Protein 6G9S (pdb70)

Radius of gyration: 29.11 Å; Cα contacts (8 Å, |Δi|>4): 1201; chains: 1; bounding box: 78×85×45 Å

InterPro domains:
  IPR001460 Penicillin-binding protein, transpeptidase [PF00905] (272-608)
  IPR005311 Penicillin-binding protein, dimerisation domain [PF03717] (64-239)
  IPR012338 Beta-lactamase/transpeptidase-like [G3DSA:3.40.710.10] (248-620)
  IPR012338 Beta-lactamase/transpeptidase-like [SSF56601] (254-611)
  IPR017790 Penicillin-binding protein 2 [MF_02081] (6-613)
  IPR017790 Penicillin-binding protein 2 [TIGR03423] (19-612)
  IPR036138 Penicillin-binding protein, dimerisation domain superfamily [SSF56519] (56-253)
  IPR050515 Class D beta-lactamase/transpeptidase [PTHR30627] (16-619)

CATH classification: 3.40.710.10

Organism: Escherichia coli (strain K12) (NCBI:txid83333)

Sequence (538 aa):
NRIKLVPIAPSRGIIYDRNGIPLALNRTIYQIEMMPEKVDNVQQTLDALRSVVDLTDDDIAAFRKERARSHRFTSIPVKTNLTEVQVARFAVNQYRFPGVEVKGYKRRYYPYGSALTHVIGYVSKINDKDVERLNNDGKLANYAATHDIGKLGIERYYEDVLHGQTGYEEVEVNNRGRVIRQLKEVPPQAGHDIYLTLDLKLQQYIETLLAGSRAAVVVTDPRTGGVLALVSTPSYDPNLFVDGISSKDYSALLNDPNTPLVNRATQGVYPPASTVKPYVAVSALSAGVITRNTTLFDPGWWQLPGSEKRYRDWKKWGHGRLNVTRSLEESADTFFYQVAYDMGIDRLSEWMGKFGYGHYTGIDLAEERSGNMPTREWKQKRFKKPWYQGDTIPVGIGQGYWTATPIQMSKALMILINDGIVKVPHLLMSTAEDGKQVPWVQPHEPPVGDIHSGYWELAKDGMYGVANRPNGTAHKYFASAPYKIAAKSGTAQRDHKLMTAFAPYNNPQVAVAMILENGGAGPAVGTLMRQILDHIML

Nearest PDB structures (foldseek):
  6g9s-assembly1_A  TM=1.002E+00  e=0.000E+00  Escherichia coli K-12
  6tii-assembly2_BBB  TM=9.794E-01  e=9.060E-97  Yersinia pestis
  6xv5-assembly2_AAA  TM=9.796E-01  e=4.421E-96  Yersinia pestis
  8zpc-assembly1_A  TM=8.419E-01  e=3.784E-61  Acinetobacter baumannii
  7kis-assembly1_A  TM=9.436E-01  e=7.668E-52  Pseudomonas aeruginosa

Structure (mmCIF, N/CA/C/O backbone):
data_6G9S
#
_entry.id   6G9S
#
_cell.length_a   126.303
_cell.length_b   182.806
_cell.length_c   75.561
_cell.angle_alpha   90.00
_cell.angle_beta   90.00
_cell.angle_gamma   90.00
#
_symmetry.space_group_name_H-M   'C 2 2 21'
#
loop_
_entity.id
_entity.type
_entity.pdbx_description
1 polymer 'Peptidoglycan D,D-transpeptidase MrdA'
2 non-polymer '(3~{R},6~{S})-6-(aminomethyl)-4-(1,3-oxazol-5-yl)-3-(sulfooxyamino)-3,6-dihydro-2~{H}-pyridine-1-carboxylic acid'
3 water water
#
loop_
_atom_site.group_PDB
_atom_site.id
_atom_site.type_symbol
_atom_site.label_atom_id
_atom_site.label_alt_id
_atom_site.label_comp_id
_atom_site.label_asym_id
_atom_site.label_entity_id
_atom_site.label_seq_id
_atom_site.pdbx_PDB_ins_code
_atom_site.Cartn_x
_atom_site.Cartn_y
_atom_site.Cartn_z
_atom_site.occupancy
_atom_site.B_iso_or_equiv
_atom_site.auth_seq_id
_atom_site.auth_comp_id
_atom_site.auth_asym_id
_atom_site.auth_atom_id
_atom_site.pdbx_PDB_model_num
ATOM 1 N N . ASN A 1 6 ? 74.684 83.101 36.438 1.00 78.29 57 ASN A N 1
ATOM 2 C CA . ASN A 1 6 ? 73.228 83.088 36.555 1.00 72.29 57 ASN A CA 1
ATOM 3 C C . ASN A 1 6 ? 72.663 81.769 35.998 1.00 65.87 57 ASN A C 1
ATOM 4 O O . ASN A 1 6 ? 72.676 81.524 34.788 1.00 64.86 57 ASN A O 1
ATOM 9 N N . ARG A 1 7 ? 72.147 80.931 36.896 1.00 60.80 58 ARG A N 1
ATOM 10 C CA . ARG A 1 7 ? 71.691 79.598 36.523 1.00 57.09 58 ARG A CA 1
ATOM 11 C C . ARG A 1 7 ? 70.464 79.667 35.616 1.00 49.64 58 ARG A C 1
ATOM 12 O O . ARG A 1 7 ? 69.525 80.427 35.871 1.00 42.37 58 ARG A O 1
ATOM 20 N N . ILE A 1 8 ? 70.474 78.863 34.556 1.00 42.58 59 ILE A N 1
ATOM 21 C CA . ILE A 1 8 ? 69.269 78.583 33.789 1.00 40.12 59 ILE A CA 1
ATOM 22 C C . ILE A 1 8 ? 68.644 77.292 34.311 1.00 39.17 59 ILE A C 1
ATOM 23 O O . ILE A 1 8 ? 69.332 76.286 34.546 1.00 46.74 59 ILE A O 1
ATOM 28 N N . LYS A 1 9 ? 67.331 77.317 34.471 1.00 32.41 60 LYS A N 1
ATOM 29 C CA . LYS A 1 9 ? 66.587 76.315 35.214 1.00 36.90 60 LYS A CA 1
ATOM 30 C C . LYS A 1 9 ? 65.413 75.851 34.368 1.00 39.91 60 LYS A C 1
ATOM 31 O O . LYS A 1 9 ? 64.757 76.678 33.727 1.00 38.59 60 LYS A O 1
ATOM 37 N N . LEU A 1 10 ? 65.135 74.543 34.364 1.00 36.09 61 LEU A N 1
ATOM 38 C CA . LEU A 1 10 ? 63.930 74.022 33.721 1.00 33.99 61 LEU A CA 1
ATOM 39 C C . LEU A 1 10 ? 62.833 73.846 34.758 1.00 29.65 61 LEU A C 1
ATOM 40 O O . LEU A 1 10 ? 63.098 73.446 35.894 1.00 28.54 61 LEU A O 1
ATOM 45 N N . VAL A 1 11 ? 61.610 74.193 34.371 1.00 28.03 62 VAL A N 1
ATOM 46 C CA . VAL A 1 11 ? 60.463 74.252 35.282 1.00 25.18 62 VAL A CA 1
ATOM 47 C C . VAL A 1 11 ? 59.273 73.640 34.556 1.00 25.67 62 VAL A C 1
ATOM 48 O O . VAL A 1 11 ? 58.974 74.051 33.421 1.00 29.70 62 VAL A O 1
ATOM 52 N N . PRO A 1 12 ? 58.567 72.682 35.162 1.00 22.55 63 PRO A N 1
ATOM 53 C CA . PRO A 1 12 ? 57.422 72.061 34.481 1.00 16.63 63 PRO A CA 1
ATOM 54 C C . PRO A 1 12 ? 56.199 72.970 34.462 1.00 32.11 63 PRO A C 1
ATOM 55 O O . PRO A 1 12 ? 56.024 73.836 35.324 1.00 28.45 63 PRO A O 1
ATOM 59 N N . ILE A 1 13 ? 55.357 72.777 33.447 1.00 28.11 64 ILE A N 1
ATOM 60 C CA . ILE A 1 13 ? 54.117 73.536 33.286 1.00 29.34 64 ILE A CA 1
ATOM 61 C C . ILE A 1 13 ? 52.955 72.540 33.275 1.00 33.75 64 ILE A C 1
ATOM 62 O O . ILE A 1 13 ? 52.876 71.673 32.391 1.00 31.15 64 ILE A O 1
ATOM 67 N N . ALA A 1 14 ? 52.069 72.660 34.262 1.00 29.84 65 ALA A N 1
ATOM 68 C CA . ALA A 1 14 ? 50.939 71.745 34.400 1.00 25.95 65 ALA A CA 1
ATOM 69 C C . ALA A 1 14 ? 49.975 71.908 33.236 1.00 27.68 65 ALA A C 1
ATOM 70 O O . ALA A 1 14 ? 49.616 73.043 32.895 1.00 30.27 65 ALA A O 1
ATOM 72 N N . PRO A 1 15 ? 49.527 70.816 32.612 1.00 27.48 66 PRO A N 1
ATOM 73 C CA . PRO A 1 15 ? 48.538 70.929 31.530 1.00 30.93 66 PRO A CA 1
ATOM 74 C C . PRO A 1 15 ? 47.141 71.216 32.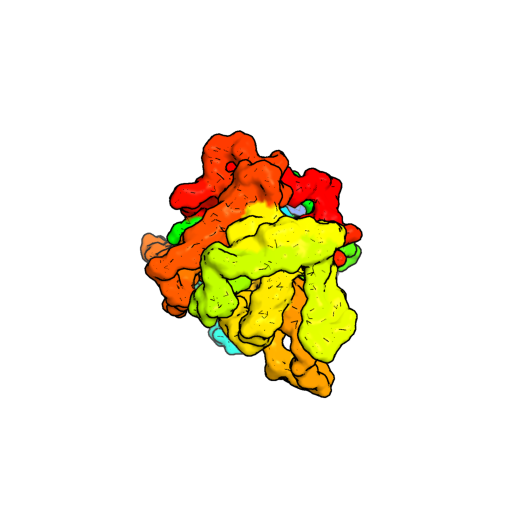067 1.00 30.81 66 PRO A C 1
ATOM 75 O O . PRO A 1 15 ? 46.821 70.968 33.231 1.00 21.39 66 PRO A O 1
ATOM 79 N N . SER A 1 16 ? 46.305 71.745 31.179 1.00 29.01 67 SER A N 1
ATOM 80 C CA . SER A 1 16 ? 44.910 72.017 31.485 1.00 33.96 67 SER A CA 1
ATOM 81 C C . SER A 1 16 ? 44.096 70.721 31.442 1.00 33.38 67 SER A C 1
ATOM 82 O O . SER A 1 16 ? 44.152 69.984 30.452 1.00 26.35 67 SER A O 1
ATOM 85 N N . ARG A 1 17 ? 43.322 70.456 32.497 1.00 27.86 68 ARG A N 1
ATOM 86 C CA . ARG A 1 17 ? 42.529 69.228 32.548 1.00 29.63 68 ARG A CA 1
ATOM 87 C C . ARG A 1 17 ? 41.398 69.248 31.522 1.00 31.92 68 ARG A C 1
ATOM 88 O O . ARG A 1 17 ? 40.690 70.250 31.373 1.00 33.79 68 ARG A O 1
ATOM 96 N N . GLY A 1 18 ? 41.220 68.124 30.822 1.00 32.22 69 GLY A N 1
ATOM 97 C CA . GLY A 1 18 ? 40.183 68.041 29.805 1.00 30.12 69 GLY A CA 1
ATOM 98 C C . GLY A 1 18 ? 38.787 68.225 30.375 1.00 26.68 69 GLY A C 1
ATOM 99 O O . GLY A 1 18 ? 38.539 68.041 31.568 1.00 32.61 69 GLY A O 1
ATOM 100 N N . ILE A 1 19 ? 37.851 68.604 29.488 1.00 26.25 70 ILE A N 1
ATOM 101 C CA . ILE A 1 19 ? 36.466 68.903 29.856 1.00 28.78 70 ILE A CA 1
ATOM 102 C C . ILE A 1 19 ? 35.583 67.678 29.629 1.00 29.13 70 ILE A C 1
ATOM 103 O O . ILE A 1 19 ? 35.704 66.994 28.601 1.00 35.40 70 ILE A O 1
ATOM 108 N N . ILE A 1 20 ? 34.657 67.433 30.559 1.00 21.00 71 ILE A N 1
ATOM 109 C CA . ILE A 1 20 ? 33.658 66.354 30.452 1.00 27.21 71 ILE A CA 1
ATOM 110 C C . ILE A 1 20 ? 32.316 66.963 30.049 1.00 31.02 71 ILE A C 1
ATOM 111 O O . ILE A 1 20 ? 31.800 67.863 30.733 1.00 36.84 71 ILE A O 1
ATOM 116 N N . TYR A 1 21 ? 31.751 66.478 28.938 1.00 34.61 72 TYR A N 1
ATOM 117 C CA . TYR A 1 21 ? 30.465 66.943 28.419 1.00 30.67 72 TYR A CA 1
ATOM 118 C C . TYR A 1 21 ? 29.432 65.816 28.455 1.00 36.87 72 TYR A C 1
ATOM 119 O O . TYR A 1 21 ? 29.781 64.640 28.337 1.00 30.55 72 TYR A O 1
ATOM 128 N N . ASP A 1 22 ? 28.145 66.173 28.566 1.00 32.82 73 ASP A N 1
ATOM 129 C CA . ASP A 1 22 ? 27.097 65.163 28.427 1.00 33.67 73 ASP A CA 1
ATOM 130 C C . ASP A 1 22 ? 26.804 64.969 26.942 1.00 32.45 73 ASP A C 1
ATOM 131 O O . ASP A 1 22 ? 27.472 65.542 26.076 1.00 27.25 73 ASP A O 1
ATOM 136 N N . ARG A 1 23 ? 25.796 64.147 26.634 1.00 31.87 74 ARG A N 1
ATOM 137 C CA . ARG A 1 23 ? 25.491 63.795 25.257 1.00 32.01 74 ARG A CA 1
ATOM 138 C C . ARG A 1 23 ? 24.975 64.969 24.433 1.00 35.54 74 ARG A C 1
ATOM 139 O O . ARG A 1 23 ? 24.918 64.855 23.206 1.00 39.50 74 ARG A O 1
ATOM 147 N N . ASN A 1 24 ? 24.584 66.081 25.055 1.00 35.68 75 ASN A N 1
ATOM 148 C CA . ASN A 1 24 ? 24.146 67.260 24.314 1.00 40.95 75 ASN A CA 1
ATOM 149 C C . ASN A 1 24 ? 25.162 68.402 24.404 1.00 44.65 75 ASN A C 1
ATOM 150 O O . ASN A 1 24 ? 24.803 69.580 24.297 1.00 46.69 75 ASN A O 1
ATOM 155 N N . GLY A 1 25 ? 26.439 68.060 24.581 1.00 41.59 76 GLY A N 1
ATOM 156 C CA . GLY A 1 25 ? 27.499 69.047 24.621 1.00 38.10 76 GLY A CA 1
ATOM 157 C C . GLY A 1 25 ? 27.543 69.906 25.865 1.00 39.67 76 GLY A C 1
ATOM 158 O O . GLY A 1 25 ? 28.318 70.865 25.906 1.00 50.34 76 GLY A O 1
ATOM 159 N N . ILE A 1 26 ? 26.759 69.593 26.885 1.00 31.12 77 ILE A N 1
ATOM 160 C CA . ILE A 1 26 ? 26.740 70.416 28.094 1.00 27.73 77 ILE A CA 1
ATOM 161 C C . ILE A 1 26 ? 27.969 70.091 28.939 1.00 33.27 77 ILE A C 1
ATOM 162 O O . ILE A 1 26 ? 28.189 68.921 29.259 1.00 31.88 77 ILE A O 1
ATOM 167 N N . PRO A 1 27 ? 28.776 71.087 29.329 1.00 36.64 78 PRO A N 1
ATOM 168 C CA . PRO A 1 27 ? 29.929 70.803 30.192 1.00 30.76 78 PRO A CA 1
ATOM 169 C C . PRO A 1 27 ? 29.470 70.413 31.589 1.00 35.05 78 PRO A C 1
ATOM 170 O O . PRO A 1 27 ? 28.677 71.123 32.214 1.00 28.85 78 PRO A O 1
ATOM 174 N N . LEU A 1 28 ? 29.993 69.286 32.089 1.00 32.76 79 LEU A N 1
ATOM 175 C CA . LEU A 1 28 ? 29.668 68.825 33.432 1.00 27.14 79 LEU A CA 1
ATOM 176 C C . LEU A 1 28 ? 30.810 69.008 34.419 1.00 28.88 79 LEU A C 1
ATOM 177 O O . LEU A 1 28 ? 30.566 69.027 35.633 1.00 23.00 79 LEU A O 1
ATOM 182 N N . ALA A 1 29 ? 32.037 69.120 33.936 1.00 20.58 80 ALA A N 1
ATOM 183 C CA . ALA A 1 29 ? 33.173 69.382 34.803 1.00 32.01 80 ALA A CA 1
ATOM 184 C C . ALA A 1 29 ? 34.050 70.422 34.116 1.00 34.04 80 ALA A C 1
ATOM 185 O O . ALA A 1 29 ? 34.391 70.273 32.940 1.00 36.91 80 ALA A O 1
ATOM 187 N N . LEU A 1 30 ? 34.372 71.491 34.833 1.00 30.36 81 LEU A N 1
ATOM 188 C CA . LEU A 1 30 ? 34.994 72.678 34.251 1.00 37.86 81 LEU A CA 1
ATOM 189 C C . LEU A 1 30 ? 36.199 73.087 35.084 1.00 37.88 81 LEU A C 1
ATOM 190 O O . LEU A 1 30 ? 36.384 72.636 36.221 1.00 31.26 81 LEU A O 1
ATOM 195 N N . ASN A 1 31 ? 37.016 73.969 34.520 1.00 29.43 82 ASN A N 1
ATOM 196 C CA . ASN A 1 31 ? 38.147 74.506 35.258 1.00 35.21 82 ASN A CA 1
ATOM 197 C C . ASN A 1 31 ? 37.948 75.996 35.492 1.00 37.20 82 ASN A C 1
ATOM 198 O O . ASN A 1 31 ? 37.412 76.707 34.636 1.00 35.97 82 ASN A O 1
ATOM 203 N N . ARG A 1 32 ? 38.369 76.446 36.669 1.00 37.74 83 ARG A N 1
ATOM 204 C CA . ARG A 1 32 ? 38.393 77.845 37.068 1.00 28.81 83 ARG A CA 1
ATOM 205 C C . ARG A 1 32 ? 39.804 78.183 37.495 1.00 35.98 83 ARG A C 1
ATOM 206 O O . ARG A 1 32 ? 40.470 77.376 38.152 1.00 41.17 83 ARG A O 1
ATOM 214 N N . THR A 1 33 ? 40.269 79.366 37.139 1.00 32.07 84 THR A N 1
ATOM 215 C CA . THR A 1 33 ? 41.553 79.812 37.650 1.00 26.48 84 THR A CA 1
ATOM 216 C C . THR A 1 33 ? 41.344 80.492 38.988 1.00 30.25 84 THR A C 1
ATOM 217 O O . THR A 1 33 ? 40.434 81.316 39.138 1.00 39.41 84 THR A O 1
ATOM 221 N N . ILE A 1 34 ? 42.164 80.118 39.961 1.00 20.76 85 ILE A N 1
ATOM 222 C CA . ILE A 1 34 ? 42.174 80.727 41.281 1.00 23.40 85 ILE A CA 1
ATOM 223 C C . ILE A 1 34 ? 43.568 81.298 41.509 1.00 34.76 85 ILE A C 1
ATOM 224 O O . ILE A 1 34 ? 44.569 80.593 41.324 1.00 32.50 85 ILE A O 1
ATOM 229 N N . TYR A 1 35 ? 43.633 82.569 41.917 1.00 32.57 86 TYR A N 1
ATOM 230 C CA . TYR A 1 35 ? 44.899 83.272 42.075 1.00 25.51 86 TYR A CA 1
ATOM 231 C C . TYR A 1 35 ? 45.267 83.396 43.549 1.00 19.92 86 TYR A C 1
ATOM 232 O O . TYR A 1 35 ? 44.410 83.555 44.423 1.00 32.29 86 TYR A O 1
ATOM 241 N N . GLN A 1 36 ? 46.562 83.364 43.809 1.00 24.84 87 GLN A N 1
ATOM 242 C CA . GLN A 1 36 ? 47.078 83.605 45.142 1.00 33.80 87 GLN A CA 1
ATOM 243 C C . GLN A 1 36 ? 48.469 84.196 45.007 1.00 31.09 87 GLN A C 1
ATOM 244 O O . GLN A 1 36 ? 49.135 84.031 43.979 1.00 33.38 87 GLN A O 1
ATOM 250 N N . ILE A 1 37 ? 48.906 84.883 46.050 1.00 21.66 88 ILE A N 1
ATOM 251 C CA . ILE A 1 37 ? 50.305 85.265 46.142 1.00 29.55 88 ILE A CA 1
ATOM 252 C C . ILE A 1 37 ? 50.980 84.321 47.126 1.00 29.72 88 ILE A C 1
ATOM 253 O O . ILE A 1 37 ? 50.378 83.836 48.100 1.00 26.82 88 ILE A O 1
ATOM 258 N N . GLU A 1 38 ? 52.250 84.051 46.862 1.00 22.34 89 GLU A N 1
ATOM 259 C CA . GLU A 1 38 ? 53.005 83.120 47.685 1.00 26.72 89 GLU A CA 1
ATOM 260 C C . GLU A 1 38 ? 54.459 83.554 47.682 1.00 30.56 89 GLU A C 1
ATOM 261 O O . GLU A 1 38 ? 54.891 84.334 46.831 1.00 34.53 89 GLU A O 1
ATOM 267 N N . MET A 1 39 ? 55.216 83.054 48.652 1.00 27.22 90 MET A N 1
ATOM 268 C CA . MET A 1 39 ? 56.625 83.401 48.703 1.00 35.15 90 MET A CA 1
ATOM 269 C C . MET A 1 39 ? 57.402 82.253 49.322 1.00 38.36 90 MET A C 1
ATOM 270 O O . MET A 1 39 ? 56.870 81.474 50.123 1.00 31.90 90 MET A O 1
ATOM 275 N N . MET A 1 40 ? 58.671 82.162 48.949 1.00 38.68 91 MET A N 1
ATOM 276 C CA . MET A 1 40 ? 59.620 81.376 49.714 1.00 36.87 91 MET A CA 1
ATOM 277 C C . MET A 1 40 ? 60.293 82.339 50.670 1.00 33.12 91 MET A C 1
ATOM 278 O O . MET A 1 40 ? 61.043 83.215 50.214 1.00 36.17 91 MET A O 1
ATOM 283 N N . PRO A 1 41 ? 60.051 82.244 51.975 1.00 35.71 92 PRO A N 1
ATOM 284 C CA . PRO A 1 41 ? 60.554 83.288 52.881 1.00 36.83 92 PRO A CA 1
ATOM 285 C C . PRO A 1 41 ? 62.045 83.508 52.751 1.00 39.95 92 PRO A C 1
ATOM 286 O O . PRO A 1 41 ? 62.501 84.657 52.775 1.00 30.89 92 PRO A O 1
ATOM 290 N N . GLU A 1 42 ? 62.799 82.426 52.544 1.00 44.82 93 GLU A N 1
ATOM 291 C CA . GLU A 1 42 ? 64.245 82.509 52.362 1.00 46.82 93 GLU A CA 1
ATOM 292 C C . GLU A 1 42 ? 64.623 83.489 51.258 1.00 51.63 93 GLU A C 1
ATOM 293 O O . GLU A 1 42 ? 65.585 84.255 51.401 1.00 60.81 93 GLU A O 1
ATOM 299 N N . LYS A 1 43 ? 63.873 83.485 50.153 1.00 46.40 94 LYS A N 1
ATOM 300 C CA . LYS A 1 43 ? 64.137 84.352 49.010 1.00 47.72 94 LYS A CA 1
ATOM 301 C C . LYS A 1 43 ? 63.646 85.779 49.206 1.00 45.21 94 LYS A C 1
ATOM 302 O O . LYS A 1 43 ? 63.857 86.604 48.315 1.00 51.94 94 LYS A O 1
ATOM 308 N N . VAL A 1 44 ? 62.984 86.088 50.317 1.00 35.37 95 VAL A N 1
ATOM 309 C CA . VAL A 1 44 ? 62.471 87.430 50.577 1.00 31.60 95 VAL A CA 1
ATOM 310 C C . VAL A 1 44 ? 63.419 88.119 51.544 1.00 40.69 95 VAL A C 1
ATOM 311 O O . VAL A 1 44 ? 63.723 87.577 52.615 1.00 47.85 95 VAL A O 1
ATOM 315 N N . ASP A 1 45 ? 63.894 89.310 51.159 1.00 46.49 96 ASP A N 1
ATOM 316 C CA . ASP A 1 45 ? 64.887 90.022 51.958 1.00 43.57 96 ASP A CA 1
ATOM 317 C C . ASP A 1 45 ? 64.357 90.317 53.355 1.00 35.44 96 ASP A C 1
ATOM 318 O O . ASP A 1 45 ? 64.958 89.923 54.359 1.00 35.18 96 ASP A O 1
ATOM 323 N N . ASN A 1 46 ? 63.217 91.002 53.440 1.00 33.55 97 ASN A N 1
ATOM 324 C CA . ASN A 1 46 ? 62.631 91.383 54.724 1.00 40.04 97 ASN A CA 1
ATOM 325 C C . ASN A 1 46 ? 61.176 90.913 54.759 1.00 44.35 97 ASN A C 1
ATOM 326 O O . ASN A 1 46 ? 60.281 91.585 54.236 1.00 39.56 97 ASN A O 1
ATOM 331 N N . VAL A 1 47 ? 60.948 89.743 55.369 1.00 43.79 98 VAL A N 1
ATOM 332 C CA . VAL A 1 47 ? 59.615 89.143 55.369 1.00 37.18 98 VAL A CA 1
ATOM 333 C C . VAL A 1 47 ? 58.594 90.089 55.999 1.00 37.56 98 VAL A C 1
ATOM 334 O O . VAL A 1 47 ? 57.515 90.326 55.440 1.00 36.77 98 VAL A O 1
ATOM 338 N N . GLN A 1 48 ? 58.921 90.638 57.174 1.00 30.43 99 GLN A N 1
ATOM 339 C CA . GLN A 1 48 ? 57.953 91.437 57.926 1.00 36.82 99 GLN A CA 1
ATOM 340 C C . GLN A 1 48 ? 57.611 92.730 57.193 1.00 40.13 99 GLN A C 1
ATOM 341 O O . GLN A 1 48 ? 56.435 93.091 57.073 1.00 44.59 99 GLN A O 1
ATOM 347 N N . GLN A 1 49 ? 58.631 93.448 56.710 1.00 43.73 100 GLN A N 1
ATOM 348 C CA . GLN A 1 49 ? 58.398 94.594 55.833 1.00 45.89 100 GLN A CA 1
ATOM 349 C C . GLN A 1 49 ? 57.434 94.234 54.707 1.00 50.01 100 GLN A C 1
ATOM 350 O O . GLN A 1 49 ? 56.472 94.961 54.433 1.00 47.51 100 GLN A O 1
ATOM 356 N N . THR A 1 50 ? 57.681 93.097 54.048 1.00 48.60 101 THR A N 1
ATOM 357 C CA . THR A 1 50 ? 56.856 92.681 52.918 1.00 36.60 101 THR A CA 1
ATOM 358 C C . THR A 1 50 ? 55.421 92.406 53.354 1.00 37.59 101 THR A C 1
ATOM 359 O O . THR A 1 50 ? 54.468 92.891 52.736 1.00 41.80 101 THR A O 1
ATOM 363 N N . LEU A 1 51 ? 55.250 91.632 54.426 1.00 37.49 102 LEU A N 1
ATOM 364 C CA . LEU A 1 51 ? 53.906 91.280 54.872 1.00 40.17 102 LEU A CA 1
ATOM 365 C C . LEU A 1 51 ? 53.074 92.519 55.155 1.00 44.51 102 LEU A C 1
ATOM 366 O O . LEU A 1 51 ? 51.881 92.566 54.820 1.00 40.31 102 LEU A O 1
ATOM 371 N N . ASP A 1 52 ? 53.695 93.544 55.753 1.00 43.28 103 ASP A N 1
ATOM 372 C CA . ASP A 1 52 ? 52.947 94.725 56.159 1.00 39.57 103 ASP A CA 1
ATOM 373 C C . ASP A 1 52 ? 52.630 95.609 54.968 1.00 43.28 103 ASP A C 1
ATOM 374 O O . ASP A 1 52 ? 51.502 96.096 54.841 1.00 41.93 103 ASP A O 1
ATOM 379 N N . ALA A 1 53 ? 53.606 95.813 54.079 1.00 46.62 104 ALA A N 1
ATOM 380 C CA . ALA A 1 53 ? 53.330 96.554 52.854 1.00 47.32 104 ALA A CA 1
ATOM 381 C C . ALA A 1 53 ? 52.210 95.904 52.051 1.00 49.65 104 ALA A C 1
ATOM 382 O O . ALA A 1 53 ? 51.495 96.592 51.312 1.00 55.87 104 ALA A O 1
ATOM 384 N N . LEU A 1 54 ? 52.017 94.591 52.209 1.00 44.10 105 LEU A N 1
ATOM 385 C CA . LEU A 1 54 ? 50.991 93.881 51.457 1.00 37.16 105 LEU A CA 1
ATOM 386 C C . LEU A 1 54 ? 49.589 94.081 52.023 1.00 36.28 105 LEU A C 1
ATOM 387 O O . LEU A 1 54 ? 48.612 93.788 51.324 1.00 38.76 105 LEU A O 1
ATOM 392 N N . ARG A 1 55 ? 49.451 94.545 53.267 1.00 41.51 106 ARG A N 1
ATOM 393 C CA . ARG A 1 55 ? 48.108 94.819 53.781 1.00 48.22 106 ARG A CA 1
ATOM 394 C C . ARG A 1 55 ? 47.397 95.855 52.913 1.00 43.18 106 ARG A C 1
ATOM 395 O O . ARG A 1 55 ? 46.207 95.720 52.608 1.00 43.84 106 ARG A O 1
ATOM 403 N N . SER A 1 56 ? 48.130 96.877 52.477 1.00 44.14 107 SER A N 1
ATOM 404 C CA . SER A 1 56 ? 47.570 97.915 51.621 1.00 46.98 107 SER A CA 1
ATOM 405 C C . SER A 1 56 ? 47.262 97.405 50.210 1.00 48.01 107 SER A C 1
ATOM 406 O O . SER A 1 56 ? 46.258 97.810 49.612 1.00 48.93 107 SER A O 1
ATOM 409 N N . VAL A 1 57 ? 48.083 96.498 49.679 1.00 42.70 108 VAL A N 1
ATOM 410 C CA . VAL A 1 57 ? 48.041 96.138 48.256 1.00 35.45 108 VAL A CA 1
ATOM 411 C C . VAL A 1 57 ? 47.040 95.016 47.962 1.00 38.48 108 VAL A C 1
ATOM 412 O O . VAL A 1 57 ? 46.313 95.076 46.968 1.00 41.45 108 VAL A O 1
ATOM 416 N N . VAL A 1 58 ? 46.980 93.963 48.780 1.00 39.56 109 VAL A N 1
ATOM 417 C CA . VAL A 1 58 ? 46.069 92.846 48.535 1.00 36.33 109 VAL A CA 1
ATOM 418 C C . VAL A 1 58 ? 45.070 92.672 49.666 1.00 39.19 109 VAL A C 1
ATOM 419 O O . VAL A 1 58 ? 44.384 91.652 49.730 1.00 38.57 109 VAL A O 1
ATOM 423 N N . ASP A 1 59 ? 44.967 93.651 50.560 1.00 44.80 110 ASP A N 1
ATOM 424 C CA . ASP A 1 59 ? 44.111 93.531 51.739 1.00 50.29 110 ASP A CA 1
ATOM 425 C C . ASP A 1 59 ? 44.529 92.334 52.582 1.00 53.21 110 ASP A C 1
ATOM 426 O O . ASP A 1 59 ? 43.698 91.551 53.039 1.00 54.26 110 ASP A O 1
ATOM 431 N N . LEU A 1 60 ? 45.837 92.187 52.772 1.00 54.52 111 LEU A N 1
ATOM 432 C CA . LEU A 1 60 ? 46.349 91.159 53.659 1.00 51.16 111 LEU A CA 1
ATOM 433 C C . LEU A 1 60 ? 45.980 91.499 55.097 1.00 55.69 111 LEU A C 1
ATOM 434 O O . LEU A 1 60 ? 46.162 92.637 55.550 1.00 50.63 111 LEU A O 1
ATOM 439 N N . THR A 1 61 ? 45.471 90.502 55.812 1.00 58.47 112 THR A N 1
ATOM 440 C CA . THR A 1 61 ? 44.928 90.675 57.149 1.00 65.65 112 THR A CA 1
ATOM 441 C C . THR A 1 61 ? 45.802 89.976 58.184 1.00 71.18 112 THR A C 1
ATOM 442 O O . THR A 1 61 ? 46.637 89.128 57.856 1.00 72.91 112 THR A O 1
ATOM 446 N N . ASP A 1 62 ? 45.599 90.354 59.452 1.00 70.85 113 ASP A N 1
ATOM 447 C CA . ASP A 1 62 ? 46.261 89.664 60.555 1.00 68.11 113 ASP A CA 1
ATOM 448 C C . ASP A 1 62 ? 46.012 88.165 60.489 1.00 63.64 113 ASP A C 1
ATOM 449 O O . ASP A 1 62 ? 46.932 87.369 60.703 1.00 65.68 113 ASP A O 1
ATOM 454 N N . ASP A 1 63 ? 44.771 87.765 60.175 1.00 61.80 114 ASP A N 1
ATOM 455 C CA . ASP A 1 63 ? 44.447 86.347 60.034 1.00 64.10 114 ASP A CA 1
ATOM 456 C C . ASP A 1 63 ? 45.272 85.702 58.931 1.00 63.42 114 ASP A C 1
ATOM 457 O O . ASP A 1 63 ? 45.747 84.570 59.079 1.00 65.85 114 ASP A O 1
ATOM 462 N N . ASP A 1 64 ? 45.426 86.399 57.804 1.00 57.99 115 ASP A N 1
ATOM 463 C CA . ASP A 1 64 ? 46.242 85.877 56.716 1.00 53.20 115 ASP A CA 1
ATOM 464 C C . ASP A 1 64 ? 47.673 85.616 57.177 1.00 49.97 115 ASP A C 1
ATOM 465 O O . ASP A 1 64 ? 48.259 84.578 56.846 1.00 45.89 115 ASP A O 1
ATOM 470 N N . ILE A 1 65 ? 48.251 86.552 57.939 1.00 47.47 116 ILE A N 1
ATOM 471 C CA . ILE A 1 65 ? 49.622 86.389 58.414 1.00 50.69 116 ILE A CA 1
ATOM 472 C C . ILE A 1 65 ? 49.708 85.229 59.393 1.00 56.42 116 ILE A C 1
ATOM 473 O O . ILE A 1 65 ? 50.641 84.418 59.336 1.00 57.92 116 ILE A O 1
ATOM 478 N N . ALA A 1 66 ? 48.734 85.129 60.300 1.00 63.99 117 ALA A N 1
ATOM 479 C CA . ALA A 1 66 ? 48.638 83.969 61.179 1.00 60.89 117 ALA A CA 1
ATOM 480 C C . ALA A 1 66 ? 48.688 82.673 60.379 1.00 57.72 117 ALA A C 1
ATOM 481 O O . ALA A 1 66 ? 49.540 81.811 60.620 1.00 63.15 117 ALA A O 1
ATOM 483 N N . ALA A 1 67 ? 47.785 82.528 59.405 1.00 54.28 118 ALA A N 1
ATOM 484 C CA . ALA A 1 67 ? 47.762 81.310 58.602 1.00 53.61 118 ALA A CA 1
ATOM 485 C C . ALA A 1 67 ? 49.061 81.117 57.831 1.00 54.81 118 ALA A C 1
ATOM 486 O O . ALA A 1 67 ? 49.497 79.982 57.625 1.00 57.10 118 ALA A O 1
ATOM 488 N N . PHE A 1 68 ? 49.701 82.208 57.410 1.00 60.21 119 PHE A N 1
ATOM 489 C CA . PHE A 1 68 ? 50.983 82.092 56.726 1.00 52.01 119 PHE A CA 1
ATOM 490 C C . PHE A 1 68 ? 52.065 81.590 57.668 1.00 51.77 119 PHE A C 1
ATOM 491 O O . PHE A 1 68 ? 52.929 80.809 57.262 1.00 52.61 119 PHE A O 1
ATOM 499 N N . ARG A 1 69 ? 52.054 82.053 58.920 1.00 51.50 120 ARG A N 1
ATOM 500 C CA . ARG A 1 69 ? 53.046 81.591 59.885 1.00 54.01 120 ARG A CA 1
ATOM 501 C C . ARG A 1 69 ? 52.787 80.139 60.287 1.00 62.17 120 ARG A C 1
ATOM 502 O O . ARG A 1 69 ? 53.717 79.322 60.322 1.00 63.07 120 ARG A O 1
ATOM 510 N N . LYS A 1 70 ? 51.525 79.800 60.588 1.00 64.86 121 LYS A N 1
ATOM 511 C CA . LYS A 1 70 ? 51.159 78.403 60.817 1.00 68.73 121 LYS A CA 1
ATOM 512 C C . LYS A 1 70 ? 51.673 77.535 59.685 1.00 68.49 121 LYS A C 1
ATOM 513 O O . LYS A 1 70 ? 52.343 76.523 59.911 1.00 76.42 121 LYS A O 1
ATOM 519 N N . GLU A 1 71 ? 51.384 77.937 58.450 1.00 61.05 122 GLU A N 1
ATOM 520 C CA . GLU A 1 71 ? 51.804 77.152 57.301 1.00 60.09 122 GLU A CA 1
ATOM 521 C C . GLU A 1 71 ? 53.316 77.194 57.118 1.00 63.21 122 GLU A C 1
ATOM 522 O O . GLU A 1 71 ? 53.902 76.227 56.617 1.00 64.08 122 GLU A O 1
ATOM 528 N N . ARG A 1 72 ? 53.951 78.268 57.516 1.00 57.48 123 ARG A N 1
ATOM 529 C CA . ARG A 1 72 ? 55.412 78.366 57.336 1.00 60.37 123 ARG A CA 1
ATOM 530 C C . ARG A 1 72 ? 56.087 77.251 58.132 1.00 70.35 123 ARG A C 1
ATOM 531 O O . ARG A 1 72 ? 56.880 76.533 57.517 1.00 71.21 123 ARG A O 1
ATOM 539 N N . ALA A 1 73 ? 55.761 77.101 59.416 1.00 74.12 124 ALA A N 1
ATOM 540 C CA . ALA A 1 73 ? 56.390 76.058 60.223 1.00 70.39 124 ALA A CA 1
ATOM 541 C C . ALA A 1 73 ? 56.105 74.666 59.664 1.00 69.88 124 ALA A C 1
ATOM 542 O O . ALA A 1 73 ? 57.026 73.893 59.393 1.00 72.40 124 ALA A O 1
ATOM 544 N N . ARG A 1 74 ? 54.838 74.337 59.458 1.00 70.17 125 ARG A N 1
ATOM 545 C CA . ARG A 1 74 ? 54.422 73.003 59.042 1.00 72.58 125 ARG A CA 1
ATOM 546 C C . ARG A 1 74 ? 54.886 72.668 57.633 1.00 72.38 125 ARG A C 1
ATOM 547 O O . ARG A 1 74 ? 54.297 71.803 56.975 1.00 72.46 125 ARG A O 1
ATOM 555 N N . SER A 1 75 ? 55.925 73.351 57.154 1.00 69.03 126 SER A N 1
ATOM 556 C CA . SER A 1 75 ? 56.412 73.200 55.790 1.00 63.98 126 SER A CA 1
ATOM 557 C C . SER A 1 75 ? 57.924 73.029 55.799 1.00 57.41 126 SER A C 1
ATOM 558 O O . SER A 1 75 ? 58.613 73.423 56.745 1.00 51.96 126 SER A O 1
ATOM 561 N N . HIS A 1 76 ? 58.441 72.445 54.723 1.00 60.09 127 HIS A N 1
ATOM 562 C CA . HIS A 1 76 ? 59.864 72.157 54.653 1.00 69.25 127 HIS A CA 1
ATOM 563 C C . HIS A 1 76 ? 60.647 73.375 54.171 1.00 61.43 127 HIS A C 1
ATOM 564 O O . HIS A 1 76 ? 60.093 74.316 53.594 1.00 56.26 127 HIS A O 1
ATOM 571 N N . ARG A 1 77 ? 61.952 73.356 54.447 1.00 54.60 128 ARG A N 1
ATOM 572 C CA . ARG A 1 77 ? 62.828 74.419 53.978 1.00 55.95 128 ARG A CA 1
ATOM 573 C C . ARG A 1 77 ? 62.710 74.541 52.466 1.00 54.05 128 ARG A C 1
ATOM 574 O O . ARG A 1 77 ? 62.545 73.543 51.757 1.00 50.70 128 ARG A O 1
ATOM 582 N N . PHE A 1 78 ? 62.737 75.784 51.987 1.00 57.70 129 PHE A N 1
ATOM 583 C CA . PHE A 1 78 ? 62.638 76.107 50.563 1.00 60.69 129 PHE A CA 1
ATOM 584 C C . PHE A 1 78 ? 61.282 75.707 49.969 1.00 58.71 129 PHE A C 1
ATOM 585 O O . PHE A 1 78 ? 61.200 75.243 48.833 1.00 63.76 129 PHE A O 1
ATOM 593 N N . THR A 1 79 ? 60.211 75.902 50.733 1.00 53.23 130 THR A N 1
ATOM 594 C CA . THR A 1 79 ? 58.854 75.736 50.231 1.00 50.77 130 THR A CA 1
ATOM 595 C C . THR A 1 79 ? 58.234 77.101 49.954 1.00 51.63 130 THR A C 1
ATOM 596 O O . THR A 1 79 ? 58.344 78.015 50.774 1.00 50.95 130 THR A O 1
ATOM 600 N N . SER A 1 80 ? 57.562 77.225 48.811 1.00 43.42 131 SER A N 1
ATOM 601 C CA . SER A 1 80 ? 56.772 78.413 48.519 1.00 41.46 131 SER A CA 1
ATOM 602 C C . SER A 1 80 ? 55.491 78.355 49.344 1.00 45.06 131 SER A C 1
ATOM 603 O O . SER A 1 80 ? 54.617 77.521 49.094 1.00 54.60 131 SER A O 1
ATOM 606 N N . ILE A 1 81 ? 55.383 79.233 50.335 1.00 38.97 132 ILE A N 1
ATOM 607 C CA . ILE A 1 81 ? 54.227 79.308 51.224 1.00 38.62 132 ILE A CA 1
ATOM 608 C C . ILE A 1 81 ? 53.210 80.276 50.635 1.00 42.01 132 ILE A C 1
ATOM 609 O O . ILE A 1 81 ? 53.562 81.415 50.299 1.00 44.72 132 ILE A O 1
ATOM 614 N N . PRO A 1 82 ? 51.947 79.886 50.509 1.00 41.43 133 PRO A N 1
ATOM 615 C CA . PRO A 1 82 ? 50.925 80.865 50.125 1.00 34.04 133 PRO A CA 1
ATOM 616 C C . PRO A 1 82 ? 50.818 81.961 51.179 1.00 33.15 133 PRO A C 1
ATOM 617 O O . PRO A 1 82 ? 50.942 81.712 52.380 1.00 32.80 133 PRO A O 1
ATOM 621 N N . VAL A 1 83 ? 50.607 83.189 50.719 1.00 26.77 134 VAL A N 1
ATOM 622 C CA . VAL A 1 83 ? 50.502 84.349 51.591 1.00 27.13 134 VAL A CA 1
ATOM 623 C C . VAL A 1 83 ? 49.059 84.826 51.690 1.00 33.78 134 VAL A C 1
ATOM 624 O O . VAL A 1 83 ? 48.562 85.110 52.780 1.00 39.17 134 VAL A O 1
ATOM 628 N N . LYS A 1 84 ? 48.365 84.895 50.556 1.00 32.08 135 LYS A N 1
ATOM 629 C CA . LYS A 1 84 ? 46.932 85.134 50.520 1.00 34.54 135 LYS A CA 1
ATOM 630 C C . LYS A 1 84 ? 46.359 84.345 49.351 1.00 39.60 135 LYS A C 1
ATOM 631 O O . LYS A 1 84 ? 46.939 84.336 48.261 1.00 34.44 135 LYS A O 1
ATOM 637 N N . THR A 1 85 ? 45.235 83.672 49.593 1.00 39.68 136 THR A N 1
ATOM 638 C CA . THR A 1 85 ? 44.606 82.786 48.627 1.00 36.81 136 THR A CA 1
ATOM 639 C C . THR A 1 85 ? 43.290 83.374 48.141 1.00 33.51 136 THR A C 1
ATOM 640 O O . THR A 1 85 ? 42.746 84.316 48.727 1.00 40.18 136 THR A O 1
ATOM 644 N N . ASN A 1 86 ? 42.781 82.779 47.062 1.00 33.91 137 ASN A N 1
ATOM 645 C CA . ASN A 1 86 ? 41.530 83.199 46.429 1.00 43.77 137 ASN A CA 1
ATOM 646 C C . ASN A 1 86 ? 41.478 84.716 46.279 1.00 40.14 137 ASN A C 1
ATOM 647 O O . ASN A 1 86 ? 40.538 85.383 46.718 1.00 35.78 137 ASN A O 1
ATOM 652 N N . LEU A 1 87 ? 42.528 85.264 45.676 1.00 37.10 138 LEU A N 1
ATOM 653 C CA . LEU A 1 87 ? 42.544 86.686 45.366 1.00 37.13 138 LEU A CA 1
ATOM 654 C C . LEU A 1 87 ? 41.399 87.051 44.432 1.00 33.21 138 LEU A C 1
ATOM 655 O O . LEU A 1 87 ? 41.076 86.306 43.500 1.00 37.55 138 LEU A O 1
ATOM 660 N N . THR A 1 88 ? 40.779 88.204 44.689 1.00 32.61 139 THR A N 1
ATOM 661 C CA . THR A 1 88 ? 39.824 88.754 43.737 1.00 38.84 139 THR A CA 1
ATOM 662 C C . THR A 1 88 ? 40.542 89.373 42.541 1.00 44.45 139 THR A C 1
ATOM 663 O O . THR A 1 88 ? 41.744 89.662 42.578 1.00 39.55 139 THR A O 1
ATOM 667 N N . GLU A 1 89 ? 39.770 89.584 41.472 1.00 48.21 140 GLU A N 1
ATOM 668 C CA . GLU A 1 89 ? 40.290 90.235 40.273 1.00 55.88 140 GLU A CA 1
ATOM 669 C C . GLU A 1 89 ? 40.998 91.546 40.621 1.00 47.29 140 GLU A C 1
ATOM 670 O O . GLU A 1 89 ? 42.142 91.776 40.211 1.00 37.08 140 GLU A O 1
ATOM 676 N N . VAL A 1 90 ? 40.321 92.403 41.395 1.00 41.72 141 VAL A N 1
ATOM 677 C CA . VAL A 1 90 ? 40.889 93.675 41.837 1.00 44.10 141 VAL A CA 1
ATOM 678 C C . VAL A 1 90 ? 42.233 93.456 42.523 1.00 42.48 141 VAL A C 1
ATOM 679 O O . VAL A 1 90 ? 43.234 94.112 42.205 1.00 33.27 141 VAL A O 1
ATOM 683 N N . GLN A 1 91 ? 42.274 92.514 43.469 1.00 39.76 142 GLN A N 1
ATOM 684 C CA . GLN A 1 91 ? 43.474 92.330 44.277 1.00 35.02 142 GLN A CA 1
ATOM 685 C C . GLN A 1 91 ? 44.658 91.890 43.424 1.00 29.17 142 GLN A C 1
ATOM 686 O O . GLN A 1 91 ? 45.795 92.323 43.648 1.00 25.89 142 GLN A O 1
ATOM 692 N N . VAL A 1 92 ? 44.418 91.014 42.452 1.00 32.01 143 VAL A N 1
ATOM 693 C CA . VAL A 1 92 ? 45.513 90.598 41.586 1.00 23.60 143 VAL A CA 1
ATOM 694 C C . VAL A 1 92 ? 46.045 91.802 40.826 1.00 26.25 143 VAL A C 1
ATOM 695 O O . VAL A 1 92 ? 47.261 92.023 40.756 1.00 23.77 143 VAL A O 1
ATOM 699 N N . ALA A 1 93 ? 45.135 92.632 40.306 1.00 26.15 144 ALA A N 1
ATOM 700 C CA . ALA A 1 93 ? 45.527 93.818 39.548 1.00 24.30 144 ALA A CA 1
ATOM 701 C C . ALA A 1 93 ? 46.352 94.776 40.397 1.00 20.19 144 ALA A C 1
ATOM 702 O O . ALA A 1 93 ? 47.392 95.275 39.957 1.00 20.56 144 ALA A O 1
ATOM 704 N N . ARG A 1 94 ? 45.901 95.051 41.622 1.00 22.50 145 ARG A N 1
ATOM 705 C CA . ARG A 1 94 ? 46.687 95.900 42.502 1.00 28.66 145 ARG A CA 1
ATOM 706 C C . ARG A 1 94 ? 48.059 95.300 42.780 1.00 30.09 145 ARG A C 1
ATOM 707 O O . ARG A 1 94 ? 49.065 96.031 42.808 1.00 28.34 145 ARG A O 1
ATOM 715 N N . PHE A 1 95 ? 48.130 93.974 43.006 1.00 23.42 146 PHE A N 1
ATOM 716 C CA . PHE A 1 95 ? 49.446 93.368 43.209 1.00 25.97 146 PHE A CA 1
ATOM 717 C C . PHE A 1 95 ? 50.287 93.487 41.950 1.00 22.29 146 PHE A C 1
ATOM 718 O O . PHE A 1 95 ? 51.490 93.757 42.025 1.00 24.11 146 PHE A O 1
ATOM 726 N N . ALA A 1 96 ? 49.670 93.275 40.787 1.00 25.07 147 ALA A N 1
ATOM 727 C CA . ALA A 1 96 ? 50.416 93.310 39.537 1.00 24.42 147 ALA A CA 1
ATOM 728 C C . ALA A 1 96 ? 51.132 94.644 39.358 1.00 25.40 147 ALA A C 1
ATOM 729 O O . ALA A 1 96 ? 52.336 94.679 39.095 1.00 29.31 147 ALA A O 1
ATOM 731 N N . VAL A 1 97 ? 50.407 95.761 39.494 1.00 30.25 148 VAL A N 1
ATOM 732 C CA . VAL A 1 97 ? 51.050 97.058 39.310 1.00 35.13 148 VAL A CA 1
ATOM 733 C C . VAL A 1 97 ? 52.017 97.381 40.433 1.00 37.64 148 VAL A C 1
ATOM 734 O O . VAL A 1 97 ? 52.832 98.304 40.291 1.00 38.39 148 VAL A O 1
ATOM 738 N N . ASN A 1 98 ? 51.993 96.622 41.525 1.00 26.60 149 ASN A N 1
ATOM 739 C CA . ASN A 1 98 ? 52.961 96.815 42.594 1.00 28.11 149 ASN A CA 1
ATOM 740 C C . ASN A 1 98 ? 54.060 95.766 42.614 1.00 29.57 149 ASN A C 1
ATOM 741 O O . ASN A 1 98 ? 54.915 95.789 43.514 1.00 27.04 149 ASN A O 1
ATOM 746 N N . GLN A 1 99 ? 54.070 94.869 41.627 1.00 30.71 150 GLN A N 1
ATOM 747 C CA . GLN A 1 99 ? 54.908 93.680 41.708 1.00 35.96 150 GLN A CA 1
ATOM 748 C C . GLN A 1 99 ? 56.376 94.045 41.871 1.00 31.85 150 GLN A C 1
ATOM 749 O O . GLN A 1 99 ? 57.104 93.405 42.644 1.00 24.26 150 GLN A O 1
ATOM 755 N N . TYR A 1 100 ? 56.828 95.094 41.178 1.00 29.87 151 TYR A N 1
ATOM 756 C CA . TYR A 1 100 ? 58.239 95.467 41.261 1.00 30.99 151 TYR A CA 1
ATOM 757 C C . TYR A 1 100 ? 58.680 95.782 42.685 1.00 30.86 151 TYR A C 1
ATOM 758 O O . TYR A 1 100 ? 59.885 95.815 42.956 1.00 40.91 151 TYR A O 1
ATOM 767 N N . ARG A 1 101 ? 57.752 96.026 43.598 1.00 29.67 152 ARG A N 1
ATOM 768 C CA . ARG A 1 101 ? 58.136 96.363 44.961 1.00 33.01 152 ARG A CA 1
ATOM 769 C C . ARG A 1 101 ? 58.376 95.148 45.835 1.00 35.13 152 ARG A C 1
ATOM 770 O O . ARG A 1 101 ? 58.953 95.288 46.923 1.00 32.78 152 ARG A O 1
ATOM 778 N N . PHE A 1 102 ? 57.940 93.967 45.397 1.00 31.58 153 PHE A N 1
ATOM 779 C CA . PHE A 1 102 ? 57.949 92.767 46.223 1.00 34.96 153 PHE A CA 1
ATOM 780 C C . PHE A 1 102 ? 58.736 91.661 45.524 1.00 37.70 153 PHE A C 1
ATOM 781 O O . PHE A 1 102 ? 58.161 90.638 45.113 1.00 42.19 153 PHE A O 1
ATOM 789 N N . PRO A 1 103 ? 60.048 91.825 45.381 1.00 31.41 154 PRO A N 1
ATOM 790 C CA . PRO A 1 103 ? 60.861 90.718 44.864 1.00 38.03 154 PRO A CA 1
ATOM 791 C C . PRO A 1 103 ? 60.784 89.551 45.833 1.00 42.78 154 PRO A C 1
ATOM 792 O O . PRO A 1 103 ? 60.888 89.725 47.050 1.00 43.72 154 PRO A O 1
ATOM 796 N N . GLY A 1 104 ? 60.580 88.358 45.291 1.00 34.44 155 GLY A N 1
ATOM 797 C CA . GLY A 1 104 ? 60.385 87.197 46.114 1.00 29.52 155 GLY A CA 1
ATOM 798 C C . GLY A 1 104 ? 58.939 86.843 46.380 1.00 29.55 155 GLY A C 1
ATOM 799 O O . GLY A 1 104 ? 58.662 85.714 46.803 1.00 36.55 155 GLY A O 1
ATOM 800 N N . VAL A 1 105 ? 58.012 87.774 46.168 1.00 24.48 156 VAL A N 1
ATOM 801 C CA . VAL A 1 105 ? 56.588 87.480 46.213 1.00 19.18 156 VAL A CA 1
ATOM 802 C C . VAL A 1 105 ? 56.135 87.220 44.788 1.00 30.30 156 VAL A C 1
ATOM 803 O O . VAL A 1 105 ? 56.457 87.989 43.873 1.00 28.48 156 VAL A O 1
ATOM 807 N N . GLU A 1 106 ? 55.435 86.111 44.590 1.00 29.10 157 GLU A N 1
ATOM 808 C CA . GLU A 1 106 ? 54.961 85.707 43.281 1.00 33.37 157 GLU A CA 1
ATOM 809 C C . GLU A 1 106 ? 53.447 85.688 43.322 1.00 29.69 157 GLU A C 1
ATOM 810 O O . GLU A 1 106 ? 52.843 85.338 44.344 1.00 28.03 157 GLU A O 1
ATOM 816 N N . VAL A 1 107 ? 52.832 86.046 42.213 1.00 21.68 158 VAL A N 1
ATOM 817 C CA . VAL A 1 107 ? 51.406 85.864 42.035 1.00 24.36 158 VAL A CA 1
ATOM 818 C C . VAL A 1 107 ? 51.215 84.713 41.050 1.00 32.50 158 VAL A C 1
ATOM 819 O O . VAL A 1 107 ? 51.854 84.668 39.988 1.00 26.04 158 VAL A O 1
ATOM 823 N N . LYS A 1 108 ? 50.360 83.764 41.411 1.00 26.68 159 LYS A N 1
ATOM 824 C CA . LYS A 1 108 ? 50.241 82.558 40.606 1.00 33.98 159 LYS A CA 1
ATOM 825 C C . LYS A 1 108 ? 48.778 82.195 40.441 1.00 31.95 159 LYS A C 1
ATOM 826 O O . LYS A 1 108 ? 47.952 82.434 41.335 1.00 24.39 159 LYS A O 1
ATOM 832 N N . GLY A 1 109 ? 48.474 81.638 39.273 1.00 29.16 160 GLY A N 1
ATOM 833 C CA . GLY A 1 109 ? 47.141 81.144 38.951 1.00 31.39 160 GLY A CA 1
ATOM 834 C C . GLY A 1 109 ? 47.163 79.626 38.892 1.00 41.22 160 GLY A C 1
ATOM 835 O O . GLY A 1 109 ? 48.107 79.031 38.359 1.00 28.46 160 GLY A O 1
ATOM 836 N N . TYR A 1 110 ? 46.125 79.007 39.462 1.00 36.64 161 TYR A N 1
ATOM 837 C CA . TYR A 1 110 ? 45.996 77.557 39.543 1.00 33.70 161 TYR A CA 1
ATOM 838 C C . TYR A 1 110 ? 44.611 77.173 39.057 1.00 35.01 161 TYR A C 1
ATOM 839 O O . TYR A 1 110 ? 43.613 77.754 39.500 1.00 33.84 161 TYR A O 1
ATOM 848 N N . LYS A 1 111 ? 44.554 76.222 38.129 1.00 33.29 162 LYS A N 1
ATOM 849 C CA . LYS A 1 111 ? 43.273 75.706 37.678 1.00 32.57 162 LYS A CA 1
ATOM 850 C C . LYS A 1 111 ? 42.738 74.719 38.703 1.00 28.43 162 LYS A C 1
ATOM 851 O O . LYS A 1 111 ? 43.446 73.813 39.144 1.00 29.88 162 LYS A O 1
ATOM 857 N N . ARG A 1 112 ? 41.509 74.941 39.131 1.00 31.30 163 ARG A N 1
ATOM 858 C CA . ARG A 1 112 ? 40.823 74.038 40.030 1.00 37.21 163 ARG A CA 1
ATOM 859 C C . ARG A 1 112 ? 39.514 73.629 39.385 1.00 32.63 163 ARG A C 1
ATOM 860 O O . ARG A 1 112 ? 38.971 74.351 38.545 1.00 29.06 163 ARG A O 1
ATOM 868 N N . ARG A 1 113 ? 39.032 72.449 39.759 1.00 36.21 164 ARG A N 1
ATOM 869 C CA . ARG A 1 113 ? 37.890 71.853 39.086 1.00 22.49 164 ARG A CA 1
ATOM 870 C C . ARG A 1 113 ? 36.587 72.409 39.659 1.00 28.80 164 ARG A C 1
ATOM 871 O O . ARG A 1 113 ? 36.499 72.781 40.837 1.00 30.25 164 ARG A O 1
ATOM 879 N N . TYR A 1 114 ? 35.565 72.459 38.818 1.00 28.87 165 TYR A N 1
ATOM 880 C CA . TYR A 1 114 ? 34.278 72.965 39.265 1.00 34.12 165 TYR A CA 1
ATOM 881 C C . TYR A 1 114 ? 33.152 72.105 38.689 1.00 33.38 165 TYR A C 1
ATOM 882 O O . TYR A 1 114 ? 33.155 71.794 37.493 1.00 21.08 165 TYR A O 1
ATOM 891 N N . TYR A 1 115 ? 32.181 71.743 39.542 1.00 28.48 166 TYR A N 1
ATOM 892 C CA . TYR A 1 115 ? 31.051 70.871 39.188 1.00 26.14 166 TYR A CA 1
ATOM 893 C C . TYR A 1 115 ? 29.740 71.643 39.299 1.00 33.05 166 TYR A C 1
ATOM 894 O O . TYR A 1 115 ? 29.105 71.677 40.368 1.00 30.47 166 TYR A O 1
ATOM 903 N N . PRO A 1 116 ? 29.287 72.252 38.201 1.00 30.58 167 PRO A N 1
ATOM 904 C CA . PRO A 1 116 ? 28.108 73.136 38.254 1.00 29.28 167 PRO A CA 1
ATOM 905 C C . PRO A 1 116 ? 26.830 72.451 38.704 1.00 38.47 167 PRO A C 1
ATOM 906 O O . PRO A 1 116 ? 25.982 73.083 39.350 1.00 34.19 167 PRO A O 1
ATOM 910 N N . TYR A 1 117 ? 26.663 71.173 38.382 1.00 39.13 168 TYR A N 1
ATOM 911 C CA . TYR A 1 117 ? 25.424 70.468 38.657 1.00 30.34 168 TYR A CA 1
ATOM 912 C C . TYR A 1 117 ? 25.487 69.671 39.939 1.00 34.81 168 TYR A C 1
ATOM 913 O O . TYR A 1 117 ? 24.492 69.031 40.305 1.00 34.65 168 TYR A O 1
ATOM 922 N N . GLY A 1 118 ? 26.630 69.715 40.624 1.00 32.28 169 GLY A N 1
ATOM 923 C CA . GLY A 1 118 ? 26.726 69.254 41.997 1.00 26.33 169 GLY A CA 1
ATOM 924 C C . GLY A 1 118 ? 26.339 67.799 42.177 1.00 30.60 169 GLY A C 1
ATOM 925 O O . GLY A 1 118 ? 26.810 66.906 41.466 1.00 28.06 169 GLY A O 1
ATOM 926 N N . SER A 1 119 ? 25.453 67.573 43.149 1.00 31.10 170 SER A N 1
ATOM 927 C CA . SER A 1 119 ? 25.167 66.238 43.657 1.00 33.45 170 SER A CA 1
ATOM 928 C C . SER A 1 119 ? 24.456 65.346 42.647 1.00 35.32 170 SER A C 1
ATOM 929 O O . SER A 1 119 ? 24.449 64.125 42.826 1.00 35.60 170 SER A O 1
ATOM 932 N N . ALA A 1 120 ? 23.853 65.920 41.606 1.00 35.34 171 ALA A N 1
ATOM 933 C CA . ALA A 1 120 ? 23.197 65.111 40.584 1.00 31.51 171 ALA A CA 1
ATOM 934 C C . ALA A 1 120 ? 24.158 64.160 39.887 1.00 34.62 171 ALA A C 1
ATOM 935 O O . ALA A 1 120 ? 23.709 63.155 39.332 1.00 37.12 171 ALA A O 1
ATOM 937 N N . LEU A 1 121 ? 25.462 64.452 39.898 1.00 27.53 172 LEU A N 1
ATOM 938 C CA . LEU A 1 121 ? 26.435 63.702 39.115 1.00 25.23 172 LEU A CA 1
ATOM 939 C C . LEU A 1 121 ? 27.570 63.158 39.964 1.00 23.74 172 LEU A C 1
ATOM 940 O O . LEU A 1 121 ? 28.579 62.706 39.414 1.00 26.84 172 LEU A O 1
ATOM 945 N N . THR A 1 122 ? 27.444 63.211 41.286 1.00 29.29 173 THR A N 1
ATOM 946 C CA . THR A 1 122 ? 28.565 62.877 42.157 1.00 28.23 173 THR A CA 1
ATOM 947 C C . THR A 1 122 ? 29.172 61.527 41.817 1.00 27.73 173 THR A C 1
ATOM 948 O O . THR A 1 122 ? 30.337 61.443 41.432 1.00 28.12 173 THR A O 1
ATOM 952 N N . HIS A 1 123 ? 28.382 60.455 41.921 1.00 27.94 174 HIS A N 1
ATOM 953 C CA . HIS A 1 123 ? 28.960 59.115 41.811 1.00 25.23 174 HIS A CA 1
ATOM 954 C C . HIS A 1 123 ? 29.468 58.831 40.406 1.00 28.18 174 HIS A C 1
ATOM 955 O O . HIS A 1 123 ? 30.502 58.164 40.237 1.00 28.52 174 HIS A O 1
ATOM 962 N N . VAL A 1 124 ? 28.776 59.320 39.386 1.00 18.75 175 VAL A N 1
ATOM 963 C CA . VAL A 1 124 ? 29.163 58.921 38.040 1.00 23.00 175 VAL A CA 1
ATOM 964 C C . VAL A 1 124 ? 30.291 59.793 37.502 1.00 29.88 175 VAL A C 1
ATOM 965 O O . VAL A 1 124 ? 31.190 59.294 36.820 1.00 38.39 175 VAL A O 1
ATOM 969 N N . ILE A 1 125 ? 30.295 61.084 37.826 1.00 26.85 176 ILE A N 1
ATOM 970 C CA . ILE A 1 125 ? 31.371 61.956 37.359 1.00 25.39 176 ILE A CA 1
ATOM 971 C C . ILE A 1 125 ? 32.536 61.933 38.322 1.00 21.05 176 ILE A C 1
ATOM 972 O O . ILE A 1 125 ? 33.696 61.931 37.899 1.00 19.04 176 ILE A O 1
ATOM 977 N N . GLY A 1 126 ? 32.243 61.886 39.622 1.00 19.64 177 GLY A N 1
ATOM 978 C CA . GLY A 1 126 ? 33.307 61.925 40.600 1.00 25.74 177 GLY A CA 1
ATOM 979 C C . GLY A 1 126 ? 33.840 63.337 40.807 1.00 29.52 177 GLY A C 1
ATOM 980 O O . GLY A 1 126 ? 33.201 64.346 40.458 1.00 19.55 177 GLY A O 1
ATOM 981 N N . TYR A 1 127 ? 35.036 63.399 41.395 1.00 23.72 178 TYR A N 1
ATOM 982 C CA . TYR A 1 127 ? 35.706 64.664 41.657 1.00 27.55 178 TYR A CA 1
ATOM 983 C C . TYR A 1 127 ? 37.210 64.455 41.587 1.00 30.95 178 TYR A C 1
ATOM 984 O O . TYR A 1 127 ? 37.709 63.331 41.696 1.00 28.46 178 TYR A O 1
ATOM 993 N N . VAL A 1 128 ? 37.929 65.556 41.400 1.00 29.78 179 VAL A N 1
ATOM 994 C CA . VAL A 1 128 ? 39.373 65.580 41.549 1.00 29.32 179 VAL A CA 1
ATOM 995 C C . VAL A 1 128 ? 39.676 66.311 42.850 1.00 34.86 179 VAL A C 1
ATOM 996 O O . VAL A 1 128 ? 39.007 67.293 43.194 1.00 41.81 179 VAL A O 1
ATOM 1000 N N . SER A 1 129 ? 40.645 65.803 43.601 1.00 29.43 180 SER A N 1
ATOM 1001 C CA . SER A 1 129 ? 41.089 66.490 44.805 1.00 35.34 180 SER A CA 1
ATOM 1002 C C . SER A 1 129 ? 42.595 66.263 44.964 1.00 28.35 180 SER A C 1
ATOM 1003 O O . SER A 1 129 ? 43.251 65.700 44.084 1.00 31.60 180 SER A O 1
ATOM 1006 N N . LYS A 1 130 ? 43.142 66.687 46.103 1.00 29.67 181 LYS A N 1
ATOM 1007 C CA . LYS A 1 130 ? 44.591 66.757 46.253 1.00 30.64 181 LYS A CA 1
ATOM 1008 C C . LYS A 1 130 ? 45.223 65.371 46.181 1.00 35.01 181 LYS A C 1
ATOM 1009 O O . LYS A 1 130 ? 44.714 64.404 46.754 1.00 37.81 181 LYS A O 1
ATOM 1015 N N . ILE A 1 131 ? 46.343 65.276 45.457 1.00 33.76 182 ILE A N 1
ATOM 1016 C CA . ILE A 1 131 ? 47.097 64.027 45.416 1.00 30.82 182 ILE A CA 1
ATOM 1017 C C . ILE A 1 131 ? 47.560 63.664 46.820 1.00 37.66 182 ILE A C 1
ATOM 1018 O O . ILE A 1 131 ? 47.965 64.531 47.608 1.00 35.16 182 ILE A O 1
ATOM 1023 N N . ASN A 1 132 ? 47.479 62.381 47.158 1.00 40.45 183 ASN A N 1
ATOM 1024 C CA . ASN A 1 132 ? 48.087 61.911 48.395 1.00 45.32 183 ASN A CA 1
ATOM 1025 C C . ASN A 1 132 ? 49.087 60.802 48.080 1.00 51.35 183 ASN A C 1
ATOM 1026 O O . ASN A 1 132 ? 49.330 60.455 46.919 1.00 52.88 183 ASN A O 1
ATOM 1031 N N . ASP A 1 133 ? 49.652 60.230 49.144 1.00 52.29 184 ASP A N 1
ATOM 1032 C CA . ASP A 1 133 ? 50.730 59.262 48.983 1.00 47.71 184 ASP A CA 1
ATOM 1033 C C . ASP A 1 133 ? 50.277 57.977 48.297 1.00 49.28 184 ASP A C 1
ATOM 1034 O O . ASP A 1 133 ? 51.083 57.335 47.613 1.00 46.90 184 ASP A O 1
ATOM 1039 N N . LYS A 1 134 ? 49.013 57.573 48.456 1.00 50.36 185 LYS A N 1
ATOM 1040 C CA . LYS A 1 134 ? 48.575 56.384 47.731 1.00 53.11 185 LYS A CA 1
ATOM 1041 C C . LYS A 1 134 ? 48.418 56.679 46.245 1.00 52.10 185 LYS A C 1
ATOM 1042 O O . LYS A 1 134 ? 48.688 55.809 45.407 1.00 48.79 185 LYS A O 1
ATOM 1048 N N . ASP A 1 135 ? 47.999 57.898 45.900 1.00 41.44 186 ASP A N 1
ATOM 1049 C CA . ASP A 1 135 ? 48.009 58.304 44.499 1.00 41.58 186 ASP A CA 1
ATOM 1050 C C . ASP A 1 135 ? 49.430 58.276 43.948 1.00 38.73 186 ASP A C 1
ATOM 1051 O O . ASP A 1 135 ? 49.669 57.771 42.844 1.00 39.03 186 ASP A O 1
ATOM 1056 N N . VAL A 1 136 ? 50.385 58.845 44.697 1.00 37.62 187 VAL A N 1
ATOM 1057 C CA . VAL A 1 136 ? 51.790 58.822 44.275 1.00 43.77 187 VAL A CA 1
ATOM 1058 C C . VAL A 1 136 ? 52.246 57.391 44.021 1.00 51.98 187 VAL A C 1
ATOM 1059 O O . VAL A 1 136 ? 52.815 57.083 42.966 1.00 47.65 187 VAL A O 1
ATOM 1063 N N . GLU A 1 137 ? 51.990 56.497 44.986 1.00 56.16 188 GLU A N 1
ATOM 1064 C CA . GLU A 1 137 ? 52.303 55.082 44.820 1.00 58.47 188 GLU A CA 1
ATOM 1065 C C . GLU A 1 137 ? 51.739 54.547 43.514 1.00 51.92 188 GLU A C 1
ATOM 1066 O O . GLU A 1 137 ? 52.448 53.913 42.726 1.00 56.68 188 GLU A O 1
ATOM 1072 N N . ARG A 1 138 ? 50.446 54.774 43.283 1.00 36.85 189 ARG A N 1
ATOM 1073 C CA . ARG A 1 138 ? 49.817 54.217 42.094 1.00 42.84 189 ARG A CA 1
ATOM 1074 C C . ARG A 1 138 ? 50.445 54.793 40.828 1.00 47.81 189 ARG A C 1
ATOM 1075 O O . ARG A 1 138 ? 50.715 54.058 39.870 1.00 46.48 189 ARG A O 1
ATOM 1083 N N . LEU A 1 139 ? 50.716 56.104 40.819 1.00 47.22 190 LEU A N 1
ATOM 1084 C CA . LEU A 1 139 ? 51.356 56.725 39.665 1.00 38.72 190 LEU A CA 1
ATOM 1085 C C . LEU A 1 139 ? 52.765 56.184 39.459 1.00 33.61 190 LEU A C 1
ATOM 1086 O O . LEU A 1 139 ? 53.177 55.931 38.324 1.00 38.82 190 LEU A O 1
ATOM 1091 N N . ASN A 1 140 ? 53.529 56.027 40.543 1.00 32.84 191 ASN A N 1
ATOM 1092 C CA . ASN A 1 140 ? 54.877 55.478 40.427 1.00 44.77 191 ASN A CA 1
ATOM 1093 C C . ASN A 1 140 ? 54.846 54.054 39.884 1.00 53.68 191 ASN A C 1
ATOM 1094 O O . ASN A 1 140 ? 55.554 53.728 38.924 1.00 58.02 191 ASN A O 1
ATOM 1099 N N . ASN A 1 141 ? 54.022 53.193 40.490 1.00 52.02 192 ASN A N 1
ATOM 1100 C CA . ASN A 1 141 ? 53.870 51.826 40.010 1.00 53.01 192 ASN A CA 1
ATOM 1101 C C . ASN A 1 141 ? 53.435 51.796 38.548 1.00 49.62 192 ASN A C 1
ATOM 1102 O O . ASN A 1 141 ? 53.976 51.019 37.754 1.00 52.72 192 ASN A O 1
ATOM 1107 N N . ASP A 1 142 ? 52.464 52.630 38.168 1.00 42.51 193 ASP A N 1
ATOM 1108 C CA . ASP A 1 142 ? 51.983 52.632 36.785 1.00 40.40 193 ASP A CA 1
ATOM 1109 C C . ASP A 1 142 ? 52.963 53.296 35.814 1.00 42.56 193 ASP A C 1
ATOM 1110 O O . ASP A 1 142 ? 52.686 53.329 34.607 1.00 43.15 193 ASP A O 1
ATOM 1115 N N . GLY A 1 143 ? 54.079 53.831 36.308 1.00 40.28 194 GLY A N 1
ATOM 1116 C CA . GLY A 1 143 ? 55.017 54.523 35.459 1.00 36.55 194 GLY A CA 1
ATOM 1117 C C . GLY A 1 143 ? 54.544 55.858 34.927 1.00 45.43 194 GLY A C 1
ATOM 1118 O O . GLY A 1 143 ? 55.056 56.309 33.901 1.00 40.12 194 GLY A O 1
ATOM 1119 N N . LYS A 1 144 ? 53.590 56.511 35.595 1.00 42.39 195 LYS A N 1
ATOM 1120 C CA . LYS A 1 144 ? 53.021 57.770 35.127 1.00 38.41 195 LYS A CA 1
ATOM 1121 C C . LYS A 1 144 ? 53.557 58.979 35.872 1.00 41.99 195 LYS A C 1
ATOM 1122 O O . LYS A 1 144 ? 53.194 60.109 35.536 1.00 53.43 195 LYS A O 1
ATOM 1128 N N . LEU A 1 145 ? 54.438 58.779 36.850 1.00 36.49 196 LEU A N 1
ATOM 1129 C CA . LEU A 1 145 ? 54.745 59.856 37.782 1.00 36.43 196 LEU A CA 1
ATOM 1130 C C . LEU A 1 145 ? 55.524 60.998 37.131 1.00 35.99 196 LEU A C 1
ATOM 1131 O O . LEU A 1 145 ? 55.401 62.148 37.568 1.00 37.45 196 LEU A O 1
ATOM 1136 N N . ALA A 1 146 ? 56.320 60.720 36.094 1.00 35.96 197 ALA A N 1
ATOM 1137 C CA . ALA A 1 146 ? 57.104 61.789 35.468 1.00 39.48 197 ALA A CA 1
ATOM 1138 C C . ALA A 1 146 ? 56.204 62.879 34.905 1.00 35.20 197 ALA A C 1
ATOM 1139 O O . ALA A 1 146 ? 56.549 64.069 34.943 1.00 43.93 197 ALA A O 1
ATOM 1141 N N . ASN A 1 147 ? 55.062 62.490 34.352 1.00 23.46 198 ASN A N 1
ATOM 1142 C CA . ASN A 1 147 ? 54.097 63.420 33.777 1.00 26.61 198 ASN A CA 1
ATOM 1143 C C . ASN A 1 147 ? 53.321 64.223 34.821 1.00 22.24 198 ASN A C 1
ATOM 1144 O O . ASN A 1 147 ? 52.445 65.004 34.450 1.00 23.68 198 ASN A O 1
ATOM 1149 N N . TYR A 1 148 ? 53.586 64.046 36.111 1.00 21.66 199 TYR A N 1
ATOM 1150 C CA . TYR A 1 148 ? 52.835 64.753 37.137 1.00 21.49 199 TYR A CA 1
ATOM 1151 C C . TYR A 1 148 ? 53.707 65.746 37.897 1.00 28.54 199 TYR A C 1
ATOM 1152 O O . TYR A 1 148 ? 53.329 66.194 38.991 1.00 22.42 199 TYR A O 1
ATOM 1161 N N . ALA A 1 149 ? 54.864 66.108 37.323 1.00 27.06 200 ALA A N 1
ATOM 1162 C CA . ALA A 1 149 ? 55.825 66.970 38.010 1.00 29.59 200 ALA A CA 1
ATOM 1163 C C . ALA A 1 149 ? 55.195 68.255 38.539 1.00 29.72 200 ALA A C 1
ATOM 1164 O O . ALA A 1 149 ? 55.612 68.761 39.583 1.00 33.20 200 ALA A O 1
ATOM 1166 N N . ALA A 1 150 ? 54.193 68.794 37.852 1.00 24.23 201 ALA A N 1
ATOM 1167 C CA . ALA A 1 150 ? 53.565 70.032 38.286 1.00 27.59 201 ALA A CA 1
ATOM 1168 C C . ALA A 1 150 ? 52.092 69.848 38.604 1.00 31.22 201 ALA A C 1
ATOM 1169 O O . ALA A 1 150 ? 51.376 70.835 38.783 1.00 34.94 201 ALA A O 1
ATOM 1171 N N . THR A 1 151 ? 51.622 68.619 38.663 1.00 30.85 202 THR A N 1
ATOM 1172 C CA . THR A 1 151 ? 50.223 68.312 38.909 1.00 32.27 202 THR A CA 1
ATOM 1173 C C . THR A 1 151 ? 50.042 67.945 40.372 1.00 37.00 202 THR A C 1
ATOM 1174 O O . THR A 1 151 ? 50.776 67.099 40.894 1.00 35.86 202 THR A O 1
ATOM 1178 N N . HIS A 1 152 ? 49.070 68.575 41.034 1.00 38.69 203 HIS A N 1
ATOM 1179 C CA . HIS A 1 152 ? 48.866 68.312 42.453 1.00 49.24 203 HIS A CA 1
ATOM 1180 C C . HIS A 1 152 ? 47.479 67.764 42.792 1.00 39.16 203 HIS A C 1
ATOM 1181 O O . HIS A 1 152 ? 47.200 67.518 43.969 1.00 32.82 203 HIS A O 1
ATOM 1188 N N . ASP A 1 153 ? 46.634 67.500 41.796 1.00 32.78 204 ASP A N 1
ATOM 1189 C CA . ASP A 1 153 ? 45.300 66.949 42.003 1.00 30.75 204 ASP A CA 1
ATOM 1190 C C . ASP A 1 153 ? 45.057 65.830 41.009 1.00 31.04 204 ASP A C 1
ATOM 1191 O O . ASP A 1 153 ? 45.761 65.704 40.001 1.00 24.48 204 ASP A O 1
ATOM 1196 N N . ILE A 1 154 ? 44.037 65.017 41.288 1.00 26.84 205 ILE A N 1
ATOM 1197 C CA . ILE A 1 154 ? 43.821 63.806 40.507 1.00 24.25 205 ILE A CA 1
ATOM 1198 C C . ILE A 1 154 ? 42.383 63.358 40.714 1.00 24.54 205 ILE A C 1
ATOM 1199 O O . ILE A 1 154 ? 41.808 63.549 41.791 1.00 26.57 205 ILE A O 1
ATOM 1204 N N . GLY A 1 155 ? 41.783 62.804 39.655 1.00 18.72 206 GLY A N 1
ATOM 1205 C CA . GLY A 1 155 ? 40.491 62.144 39.767 1.00 17.86 206 GLY A CA 1
ATOM 1206 C C . GLY A 1 155 ? 40.474 61.058 40.840 1.00 26.39 206 GLY A C 1
ATOM 1207 O O . GLY A 1 155 ? 41.355 60.189 40.868 1.00 23.11 206 GLY A O 1
ATOM 1208 N N . LYS A 1 156 ? 39.476 61.090 41.733 1.00 20.26 207 LYS A N 1
ATOM 1209 C CA . LYS A 1 156 ? 39.415 60.125 42.823 1.00 25.83 207 LYS A CA 1
ATOM 1210 C C . LYS A 1 156 ? 38.306 59.091 42.682 1.00 28.68 207 LYS A C 1
ATOM 1211 O O . LYS A 1 156 ? 38.391 58.044 43.324 1.00 28.63 207 LYS A O 1
ATOM 1217 N N . LEU A 1 157 ? 37.268 59.355 41.893 1.00 27.09 208 LEU A N 1
ATOM 1218 C CA . LEU A 1 157 ? 36.241 58.353 41.636 1.00 30.18 208 LEU A CA 1
ATOM 1219 C C . LEU A 1 157 ? 35.448 58.787 40.418 1.00 29.76 208 LEU A C 1
ATOM 1220 O O . LEU A 1 157 ? 35.647 59.879 39.880 1.00 26.97 208 LEU A O 1
ATOM 1225 N N . GLY A 1 158 ? 34.545 57.910 39.981 1.00 23.03 209 GLY A N 1
ATOM 1226 C CA . GLY A 1 158 ? 33.741 58.238 38.834 1.00 21.74 209 GLY A CA 1
ATOM 1227 C C . GLY A 1 158 ? 34.567 58.369 37.564 1.00 18.59 209 GLY A C 1
ATOM 1228 O O . GLY A 1 158 ? 35.680 57.859 37.444 1.00 20.56 209 GLY A O 1
ATOM 1229 N N . ILE A 1 159 ? 33.973 59.066 36.592 1.00 20.92 210 ILE A N 1
ATOM 1230 C CA . ILE A 1 159 ? 34.646 59.304 35.320 1.00 20.96 210 ILE A CA 1
ATOM 1231 C C . ILE A 1 159 ? 35.972 60.026 35.525 1.00 23.55 210 ILE A C 1
ATOM 1232 O O . ILE A 1 159 ? 36.957 59.745 34.832 1.00 27.46 210 ILE A O 1
ATOM 1237 N N . GLU A 1 160 ? 36.032 60.953 36.482 1.00 20.59 211 GLU A N 1
ATOM 1238 C CA . GLU A 1 160 ? 37.264 61.712 36.660 1.00 24.22 211 GLU A CA 1
ATOM 1239 C C . GLU A 1 160 ? 38.427 60.783 36.952 1.00 28.87 211 GLU A C 1
ATOM 1240 O O . GLU A 1 160 ? 39.553 61.022 36.493 1.00 27.28 211 GLU A O 1
ATOM 1246 N N . ARG A 1 161 ? 38.177 59.716 37.714 1.00 23.85 212 ARG A N 1
ATOM 1247 C CA . ARG A 1 161 ? 39.248 58.767 38.013 1.00 26.93 212 ARG A CA 1
ATOM 1248 C C . ARG A 1 161 ? 39.476 57.793 36.861 1.00 27.49 212 ARG A C 1
ATOM 1249 O O . ARG A 1 161 ? 40.617 57.554 36.457 1.00 24.93 212 ARG A O 1
ATOM 1257 N N . TYR A 1 162 ? 38.402 57.188 36.347 1.00 29.49 213 TYR A N 1
ATOM 1258 C CA . TYR A 1 162 ? 38.583 56.122 35.366 1.00 23.55 213 TYR A CA 1
ATOM 1259 C C . TYR A 1 162 ? 39.314 56.640 34.140 1.00 24.44 213 TYR A C 1
ATOM 1260 O O . TYR A 1 162 ? 40.155 55.941 33.561 1.00 26.31 213 TYR A O 1
ATOM 1269 N N . TYR A 1 163 ? 39.005 57.869 33.732 1.00 23.71 214 TYR A N 1
ATOM 1270 C CA . TYR A 1 163 ? 39.596 58.485 32.554 1.00 25.11 214 TYR A CA 1
ATOM 1271 C C . TYR A 1 163 ? 40.647 59.519 32.924 1.00 24.95 214 TYR A C 1
ATOM 1272 O O . TYR A 1 163 ? 40.965 60.407 32.119 1.00 24.88 214 TYR A O 1
ATOM 1281 N N . GLU A 1 164 ? 41.219 59.386 34.117 1.00 25.87 215 GLU A N 1
ATOM 1282 C CA . GLU A 1 164 ? 42.252 60.308 34.562 1.00 26.99 215 GLU A CA 1
ATOM 1283 C C . GLU A 1 164 ? 43.367 60.463 33.527 1.00 34.50 215 GLU A C 1
ATOM 1284 O O . GLU A 1 164 ? 43.797 61.586 33.239 1.00 28.91 215 GLU A O 1
ATOM 1290 N N . ASP A 1 165 ? 43.827 59.353 32.932 1.00 35.24 216 ASP A N 1
ATOM 1291 C CA . ASP A 1 165 ? 44.987 59.434 32.041 1.00 39.80 216 ASP A CA 1
ATOM 1292 C C . ASP A 1 165 ? 44.722 60.348 30.848 1.00 44.60 216 ASP A C 1
ATOM 1293 O O . ASP A 1 165 ? 45.568 61.181 30.497 1.00 55.51 216 ASP A O 1
ATOM 1298 N N . VAL A 1 166 ? 43.550 60.232 30.223 1.00 42.59 217 VAL A N 1
ATOM 1299 C CA . VAL A 1 166 ? 43.287 61.065 29.050 1.00 39.60 217 VAL A CA 1
ATOM 1300 C C . VAL A 1 166 ? 42.878 62.480 29.457 1.00 39.76 217 VAL A C 1
ATOM 1301 O O . VAL A 1 166 ? 43.176 63.443 28.738 1.00 40.17 217 VAL A O 1
ATOM 1305 N N . LEU A 1 167 ? 42.226 62.636 30.618 1.00 33.34 218 LEU A N 1
ATOM 1306 C CA . LEU A 1 167 ? 41.806 63.954 31.074 1.00 28.98 218 LEU A CA 1
ATOM 1307 C C . LEU A 1 167 ? 42.989 64.845 31.456 1.00 31.76 218 LEU A C 1
ATOM 1308 O O . LEU A 1 167 ? 42.875 66.075 31.389 1.00 33.78 218 LEU A O 1
ATOM 1313 N N . HIS A 1 168 ? 44.127 64.251 31.818 1.00 28.37 219 HIS A N 1
ATOM 1314 C CA . HIS A 1 168 ? 45.184 64.990 32.491 1.00 28.76 219 HIS A CA 1
ATOM 1315 C C . HIS A 1 168 ? 45.989 65.863 31.528 1.00 30.52 219 HIS A C 1
ATOM 1316 O O . HIS A 1 168 ? 46.271 67.028 31.829 1.00 31.06 219 HIS A O 1
ATOM 1323 N N . GLY A 1 169 ? 46.343 65.340 30.366 1.00 27.34 220 GLY A N 1
ATOM 1324 C CA . GLY A 1 169 ? 47.179 66.083 29.445 1.00 27.05 220 GLY A CA 1
ATOM 1325 C C . GLY A 1 169 ? 48.646 65.742 29.602 1.00 31.65 220 GLY A C 1
ATOM 1326 O O . GLY A 1 169 ? 49.039 64.859 30.369 1.00 29.89 220 GLY A O 1
ATOM 1327 N N . GLN A 1 170 ? 49.475 66.494 28.879 1.00 29.65 221 GLN A N 1
ATOM 1328 C CA . GLN A 1 170 ? 50.906 66.244 28.779 1.00 29.27 221 GLN A CA 1
ATOM 1329 C C . GLN A 1 170 ? 51.667 67.435 29.350 1.00 29.92 221 GLN A C 1
ATOM 1330 O O . GL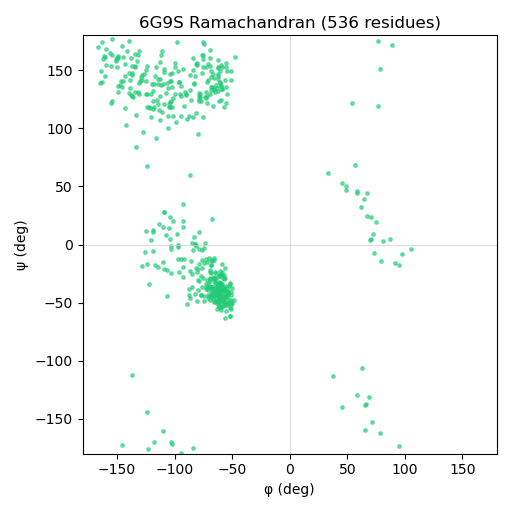N A 1 170 ? 51.546 68.551 28.841 1.00 34.13 221 GLN A O 1
ATOM 1336 N N . THR A 1 171 ? 52.437 67.198 30.407 1.00 29.88 222 THR A N 1
ATOM 1337 C CA . THR A 1 171 ? 53.168 68.275 31.058 1.00 27.55 222 THR A CA 1
ATOM 1338 C C . THR A 1 171 ? 54.125 68.950 30.080 1.00 26.06 222 THR A C 1
ATOM 1339 O O . THR A 1 171 ? 54.787 68.286 29.275 1.00 25.53 222 THR A O 1
ATOM 1343 N N . GLY A 1 172 ? 54.161 70.286 30.125 1.00 26.44 223 GLY A N 1
ATOM 1344 C CA . GLY A 1 172 ? 55.134 71.058 29.385 1.00 17.90 223 GLY A CA 1
ATOM 1345 C C . GLY A 1 172 ? 56.240 71.552 30.295 1.00 20.83 223 GLY A C 1
ATOM 1346 O O . GLY A 1 172 ? 56.331 71.187 31.469 1.00 22.27 223 GLY A O 1
ATOM 1347 N N . TYR A 1 173 ? 57.074 72.440 29.752 1.00 20.26 224 TYR A N 1
ATOM 1348 C CA . TYR A 1 173 ? 58.121 73.016 30.583 1.00 27.62 224 TYR A CA 1
ATOM 1349 C C . TYR A 1 173 ? 58.616 74.326 29.981 1.00 28.93 224 TYR A C 1
ATOM 1350 O O . TYR A 1 173 ? 58.317 74.670 28.833 1.00 25.97 224 TYR A O 1
ATOM 1359 N N . GLU A 1 174 ? 59.393 75.049 30.785 1.00 20.59 225 GLU A N 1
ATOM 1360 C CA . GLU A 1 174 ? 60.024 76.290 30.362 1.00 27.51 225 GLU A CA 1
ATOM 1361 C C . GLU A 1 174 ? 61.433 76.334 30.924 1.00 22.52 225 GLU A C 1
ATOM 1362 O O . GLU A 1 174 ? 61.685 75.826 32.018 1.00 26.34 225 GLU A O 1
ATOM 1368 N N . GLU A 1 175 ? 62.348 76.953 30.179 1.00 29.87 226 GLU A N 1
ATOM 1369 C CA . GLU A 1 175 ? 63.654 77.340 30.712 1.00 37.00 226 GLU A CA 1
ATOM 1370 C C . GLU A 1 175 ? 63.568 78.783 31.187 1.00 36.68 226 GLU A C 1
ATOM 1371 O O . GLU A 1 175 ? 63.130 79.655 30.432 1.00 35.68 226 GLU A O 1
ATOM 1377 N N . VAL A 1 176 ? 63.972 79.027 32.434 1.00 26.13 227 VAL A N 1
ATOM 1378 C CA . VAL A 1 176 ? 63.944 80.357 33.019 1.00 32.04 227 VAL A CA 1
ATOM 1379 C C . VAL A 1 176 ? 65.304 80.660 33.634 1.00 40.70 227 VAL A C 1
ATOM 1380 O O . VAL A 1 176 ? 65.947 79.778 34.223 1.00 42.01 227 VAL A O 1
ATOM 1384 N N . GLU A 1 177 ? 65.754 81.906 33.471 1.00 41.88 228 GLU A N 1
ATOM 1385 C CA . GLU A 1 177 ? 66.984 82.357 34.106 1.00 44.46 228 GLU A CA 1
ATOM 1386 C C . GLU A 1 177 ? 66.700 82.783 35.538 1.00 37.08 228 GLU A C 1
ATOM 1387 O O . GLU A 1 177 ? 65.681 83.412 35.821 1.00 36.63 228 GLU A O 1
ATOM 1393 N N . VAL A 1 178 ? 67.590 82.411 36.450 1.00 31.60 229 VAL A N 1
ATOM 1394 C CA . VAL A 1 178 ? 67.474 82.845 37.833 1.00 36.68 229 VAL A CA 1
ATOM 1395 C C . VAL A 1 178 ? 68.788 83.484 38.260 1.00 48.78 229 VAL A C 1
ATOM 1396 O O . VAL A 1 178 ? 69.869 83.104 37.799 1.00 46.73 229 VAL A O 1
ATOM 1400 N N . ASN A 1 179 ? 68.681 84.478 39.137 1.00 64.06 230 ASN A N 1
ATOM 1401 C CA . ASN A 1 179 ? 69.832 85.203 39.646 1.00 68.47 230 ASN A CA 1
ATOM 1402 C C . ASN A 1 179 ? 70.281 84.577 40.961 1.00 73.85 230 ASN A C 1
ATOM 1403 O O . ASN A 1 179 ? 69.723 83.582 41.432 1.00 72.83 230 ASN A O 1
ATOM 1408 N N . ASN A 1 180 ? 71.327 85.156 41.544 1.00 78.47 231 ASN A N 1
ATOM 1409 C CA . ASN A 1 180 ? 71.628 84.893 42.941 1.00 81.05 231 ASN A CA 1
ATOM 1410 C C . ASN A 1 180 ? 70.362 85.111 43.767 1.00 78.68 231 ASN A C 1
ATOM 1411 O O . ASN A 1 180 ? 69.498 85.918 43.407 1.00 78.34 231 ASN A O 1
ATOM 1416 N N . ARG A 1 181 ? 70.238 84.357 44.866 1.00 77.01 232 ARG A N 1
ATOM 1417 C CA . ARG A 1 181 ? 69.025 84.304 45.690 1.00 77.04 232 ARG A CA 1
ATOM 1418 C C . ARG A 1 181 ? 67.927 83.525 44.980 1.00 76.60 232 ARG A C 1
ATOM 1419 O O . ARG A 1 181 ? 66.869 83.268 45.562 1.00 83.25 232 ARG A O 1
ATOM 1427 N N . GLY A 1 182 ? 68.159 83.159 43.725 1.00 72.24 233 GLY A N 1
ATOM 1428 C CA . GLY A 1 182 ? 67.239 82.298 43.001 1.00 69.76 233 GLY A CA 1
ATOM 1429 C C . GLY A 1 182 ? 65.888 82.898 42.681 1.00 64.51 233 GLY A C 1
ATOM 1430 O O . GLY A 1 182 ? 64.863 82.230 42.849 1.00 64.69 233 GLY A O 1
ATOM 1431 N N . ARG A 1 183 ? 65.855 84.142 42.218 1.00 58.95 234 ARG A N 1
ATOM 1432 C CA . ARG A 1 183 ? 64.618 84.754 41.765 1.00 56.65 234 ARG A CA 1
ATOM 1433 C C . ARG A 1 183 ? 64.588 84.776 40.243 1.00 55.10 234 ARG A C 1
ATOM 1434 O O . ARG A 1 183 ? 65.613 85.015 39.595 1.00 50.70 234 ARG A O 1
ATOM 1442 N N . VAL A 1 184 ? 63.410 84.513 39.676 1.00 55.39 235 VAL A N 1
ATOM 1443 C CA . VAL A 1 184 ? 63.286 84.428 38.226 1.00 55.55 235 VAL A CA 1
ATOM 1444 C C . VAL A 1 184 ? 63.396 85.819 37.628 1.00 60.89 235 VAL A C 1
ATOM 1445 O O . VAL A 1 184 ? 62.687 86.749 38.038 1.00 71.61 235 VAL A O 1
ATOM 1449 N N . ILE A 1 185 ? 64.281 85.974 36.651 1.00 56.61 236 ILE A N 1
ATOM 1450 C CA . ILE A 1 185 ? 64.416 87.248 35.968 1.00 57.06 236 ILE A CA 1
ATOM 1451 C C . ILE A 1 185 ? 64.008 87.178 34.501 1.00 61.65 236 ILE A C 1
ATOM 1452 O O . ILE A 1 185 ? 63.687 88.225 33.919 1.00 73.51 236 ILE A O 1
ATOM 1457 N N . ARG A 1 186 ? 63.959 85.996 33.897 1.00 55.47 237 ARG A N 1
ATOM 1458 C CA . ARG A 1 186 ? 63.568 85.911 32.495 1.00 50.26 237 ARG A CA 1
ATOM 1459 C C . ARG A 1 186 ? 63.102 84.494 32.197 1.00 49.30 237 ARG A C 1
ATOM 1460 O O . ARG A 1 186 ? 63.491 83.543 32.877 1.00 44.29 237 ARG A O 1
ATOM 1468 N N . GLN A 1 187 ? 62.255 84.368 31.178 1.00 40.20 238 GLN A N 1
ATOM 1469 C CA . GLN A 1 187 ? 61.934 83.080 30.581 1.00 36.22 238 GLN A CA 1
ATOM 1470 C C . GLN A 1 187 ? 62.666 82.978 29.253 1.00 40.35 238 GLN A C 1
ATOM 1471 O O . GLN A 1 187 ? 62.444 83.802 28.363 1.00 59.16 238 GLN A O 1
ATOM 1477 N N . LEU A 1 188 ? 63.527 81.964 29.117 1.00 38.44 239 LEU A N 1
ATOM 1478 C CA . LEU A 1 188 ? 64.294 81.790 27.886 1.00 37.35 239 LEU A CA 1
ATOM 1479 C C . LEU A 1 188 ? 63.494 81.076 26.812 1.00 44.40 239 LEU A C 1
ATOM 1480 O O . LEU A 1 188 ? 63.547 81.454 25.639 1.00 47.88 239 LEU A O 1
ATOM 1485 N N . LYS A 1 189 ? 62.766 80.033 27.191 1.00 42.26 240 LYS A N 1
ATOM 1486 C CA . LYS A 1 189 ? 62.103 79.173 26.230 1.00 35.55 240 LYS A CA 1
ATOM 1487 C C . LYS A 1 189 ? 60.930 78.528 26.946 1.00 39.32 240 LYS A C 1
ATOM 1488 O O . LYS A 1 189 ? 60.943 78.390 28.174 1.00 31.63 240 LYS A O 1
ATOM 1494 N N . GLU A 1 190 ? 59.905 78.164 26.178 1.00 30.59 241 GLU A N 1
ATOM 1495 C CA . GLU A 1 190 ? 58.692 77.570 26.734 1.00 37.04 241 GLU A CA 1
ATOM 1496 C C . GLU A 1 190 ? 58.185 76.513 25.764 1.00 44.44 241 GLU A C 1
ATOM 1497 O O . GLU A 1 190 ? 57.863 76.836 24.616 1.00 44.60 241 GLU A O 1
ATOM 1503 N N . VAL A 1 191 ? 58.150 75.257 26.207 1.00 40.78 242 VAL A N 1
ATOM 1504 C CA . VAL A 1 191 ? 57.459 74.183 25.496 1.00 35.28 242 VAL A CA 1
ATOM 1505 C C . VAL A 1 191 ? 56.101 73.994 26.162 1.00 33.80 242 VAL A C 1
ATOM 1506 O O . VAL A 1 191 ? 56.037 73.450 27.282 1.00 34.85 242 VAL A O 1
ATOM 1510 N N . PRO A 1 192 ? 55.004 74.431 25.544 1.00 35.31 243 PRO A N 1
ATOM 1511 C CA . PRO A 1 192 ? 53.740 74.504 26.269 1.00 34.20 243 PRO A CA 1
ATOM 1512 C C . PRO A 1 192 ? 53.165 73.119 26.506 1.00 37.10 243 PRO A C 1
ATOM 1513 O O . PRO A 1 192 ? 53.433 72.177 25.739 1.00 38.46 243 PRO A O 1
ATOM 1517 N N . PRO A 1 193 ? 52.383 72.941 27.561 1.00 30.15 244 PRO A N 1
ATOM 1518 C CA . PRO A 1 193 ? 51.746 71.648 27.792 1.00 32.91 244 PRO A CA 1
ATOM 1519 C C . PRO A 1 193 ? 50.680 71.401 26.743 1.00 37.73 244 PRO A C 1
ATOM 1520 O O . PRO A 1 193 ? 50.291 72.292 25.989 1.00 45.96 244 PRO A O 1
ATOM 1524 N N . GLN A 1 194 ? 50.225 70.153 26.688 1.00 39.72 245 GLN A N 1
ATOM 1525 C CA . GLN A 1 194 ? 49.086 69.760 25.872 1.00 43.66 245 GLN A CA 1
ATOM 1526 C C . GLN A 1 194 ? 47.930 69.444 26.809 1.00 42.24 245 GLN A C 1
ATOM 1527 O O . GLN A 1 194 ? 48.051 68.568 27.678 1.00 28.86 245 GLN A O 1
ATOM 1533 N N . ALA A 1 195 ? 46.823 70.165 26.643 1.00 45.32 246 ALA A N 1
ATOM 1534 C CA . ALA A 1 195 ? 45.670 69.986 27.513 1.00 40.43 246 ALA A CA 1
ATOM 1535 C C . ALA A 1 195 ? 45.173 68.548 27.443 1.00 35.00 246 ALA A C 1
ATOM 1536 O O . ALA A 1 195 ? 45.357 67.851 26.439 1.00 37.43 246 ALA A O 1
ATOM 1538 N N . GLY A 1 196 ? 44.543 68.100 28.524 1.00 29.34 247 GLY A N 1
ATOM 1539 C CA . GLY A 1 196 ? 43.868 66.815 28.482 1.00 27.42 247 GLY A CA 1
ATOM 1540 C C . GLY A 1 196 ? 42.856 66.748 27.356 1.00 31.67 247 GLY A C 1
ATOM 1541 O O . GLY A 1 196 ? 42.364 67.764 26.859 1.00 31.30 247 GLY A O 1
ATOM 1542 N N . HIS A 1 197 ? 42.557 65.522 26.933 1.00 32.05 248 HIS A N 1
ATOM 1543 C CA . HIS A 1 197 ? 41.484 65.309 25.975 1.00 34.33 248 HIS A CA 1
ATOM 1544 C C . HIS A 1 197 ? 40.142 65.665 26.592 1.00 34.72 248 HIS A C 1
ATOM 1545 O O . HIS A 1 197 ? 39.903 65.444 27.784 1.00 32.63 248 HIS A O 1
ATOM 1552 N N . ASP A 1 198 ? 39.269 66.238 25.771 1.00 36.18 249 ASP A N 1
ATOM 1553 C CA . ASP A 1 198 ? 37.872 66.380 26.140 1.00 30.98 249 ASP A CA 1
ATOM 1554 C C . ASP A 1 198 ? 37.152 65.039 26.005 1.00 37.60 249 ASP A C 1
ATOM 1555 O O . ASP A 1 198 ? 37.459 64.222 25.129 1.00 42.89 249 ASP A O 1
ATOM 1560 N N . ILE A 1 199 ? 36.172 64.824 26.875 1.00 23.05 250 ILE A N 1
ATOM 1561 C CA . ILE A 1 199 ? 35.478 63.550 26.986 1.00 28.37 250 ILE A CA 1
ATOM 1562 C C . ILE A 1 199 ? 33.988 63.807 26.825 1.00 32.90 250 ILE A C 1
ATOM 1563 O O . ILE A 1 199 ? 33.433 64.686 27.497 1.00 28.03 250 ILE A O 1
ATOM 1568 N N . TYR A 1 200 ? 33.351 63.044 25.936 1.00 23.69 251 TYR A N 1
ATOM 1569 C CA . TYR A 1 200 ? 31.936 63.195 25.614 1.00 31.13 251 TYR A CA 1
ATOM 1570 C C . TYR A 1 200 ? 31.182 61.953 26.086 1.00 34.45 251 TYR A C 1
ATOM 1571 O O . TYR A 1 200 ? 31.425 60.849 25.587 1.00 35.08 251 TYR A O 1
ATOM 1580 N N . LEU A 1 201 ? 30.279 62.140 27.044 1.00 30.97 252 LEU A N 1
ATOM 1581 C CA . LEU A 1 201 ? 29.593 61.048 27.715 1.00 31.63 252 LEU A CA 1
ATOM 1582 C C . LEU A 1 201 ? 28.200 60.817 27.145 1.00 37.22 252 LEU A C 1
ATOM 1583 O O . LEU A 1 201 ? 27.563 61.724 26.595 1.00 33.37 252 LEU A O 1
ATOM 1588 N N . THR A 1 202 ? 27.720 59.582 27.328 1.00 29.94 253 THR A N 1
ATOM 1589 C CA . THR A 1 202 ? 26.380 59.189 26.916 1.00 29.39 253 THR A CA 1
ATOM 1590 C C . THR A 1 202 ? 25.292 59.802 27.788 1.00 31.65 253 THR A C 1
ATOM 1591 O O . THR A 1 202 ? 24.117 59.765 27.395 1.00 29.37 253 THR A O 1
ATOM 1595 N N . LEU A 1 203 ? 25.649 60.339 28.956 1.00 28.40 254 LEU A N 1
ATOM 1596 C CA . LEU A 1 203 ? 24.659 60.780 29.935 1.00 26.99 254 LEU A CA 1
ATOM 1597 C C . LEU A 1 203 ? 23.774 61.898 29.404 1.00 32.73 254 LEU A C 1
ATOM 1598 O O . LEU A 1 203 ? 24.187 62.727 28.587 1.00 37.87 254 LEU A O 1
ATOM 1603 N N . ASP A 1 204 ? 22.559 61.947 29.930 1.00 31.77 255 ASP A N 1
ATOM 1604 C CA . ASP A 1 204 ? 21.607 63.016 29.652 1.00 31.03 255 ASP A CA 1
ATOM 1605 C C . ASP A 1 204 ? 21.419 63.797 30.948 1.00 32.06 255 ASP A C 1
ATOM 1606 O O . ASP A 1 204 ? 20.787 63.303 31.894 1.00 26.69 255 ASP A O 1
ATOM 1611 N N . LEU A 1 205 ? 21.974 65.011 30.992 1.00 31.62 256 LEU A N 1
ATOM 1612 C CA . LEU A 1 205 ? 21.971 65.786 32.231 1.00 31.04 256 LEU A CA 1
ATOM 1613 C C . LEU A 1 205 ? 20.557 66.008 32.751 1.00 35.28 256 LEU A C 1
ATOM 1614 O O . LEU A 1 205 ? 20.294 65.838 33.943 1.00 32.43 256 LEU A O 1
ATOM 1619 N N . LYS A 1 206 ? 19.639 66.419 31.872 1.00 34.70 257 LYS A N 1
ATOM 1620 C CA . LYS A 1 206 ? 18.283 66.720 32.317 1.00 39.02 257 LYS A CA 1
ATOM 1621 C C . LYS A 1 206 ? 17.620 65.489 32.924 1.00 39.26 257 LYS A C 1
ATOM 1622 O O . LYS A 1 206 ? 16.995 65.572 33.991 1.00 38.15 257 LYS A O 1
ATOM 1628 N N . LEU A 1 207 ? 17.772 64.332 32.266 1.00 39.38 258 LEU A N 1
ATOM 1629 C CA . LEU A 1 207 ? 17.244 63.072 32.794 1.00 31.56 258 LEU A CA 1
ATOM 1630 C C . LEU A 1 207 ? 17.894 62.703 34.122 1.00 33.40 258 LEU A C 1
ATOM 1631 O O . LEU A 1 207 ? 17.213 62.272 35.063 1.00 35.82 258 LEU A O 1
ATOM 1636 N N . GLN A 1 208 ? 19.217 62.861 34.213 1.00 25.44 259 GLN A N 1
ATOM 1637 C CA . GLN A 1 208 ? 19.909 62.603 35.467 1.00 25.50 259 GLN A CA 1
ATOM 1638 C C . GLN A 1 208 ? 19.352 63.453 36.605 1.00 31.49 259 GLN A C 1
ATOM 1639 O O . GLN A 1 208 ? 19.139 62.951 37.712 1.00 29.16 259 GLN A O 1
ATOM 1645 N N . GLN A 1 209 ? 19.133 64.753 36.367 1.00 37.72 260 GLN A N 1
ATOM 1646 C CA . GLN A 1 209 ? 18.663 65.614 37.454 1.00 33.92 260 GLN A CA 1
ATOM 1647 C C . GLN A 1 209 ? 17.220 65.297 37.804 1.00 29.41 260 GLN A C 1
ATOM 1648 O O . GLN A 1 209 ? 16.833 65.363 38.980 1.00 28.41 260 GLN A O 1
ATOM 1654 N N . TYR A 1 210 ? 16.404 64.970 36.792 1.00 26.58 261 TYR A N 1
ATOM 1655 C CA . TYR A 1 210 ? 15.036 64.534 37.062 1.00 33.65 261 TYR A CA 1
ATOM 1656 C C . TYR A 1 210 ? 15.023 63.349 38.011 1.00 38.87 261 TYR A C 1
ATOM 1657 O O . TYR A 1 210 ? 14.308 63.356 39.023 1.00 40.04 261 TYR A O 1
ATOM 1666 N N . ILE A 1 211 ? 15.825 62.320 37.702 1.00 35.02 262 ILE A N 1
ATOM 1667 C CA . ILE A 1 211 ? 15.815 61.104 38.510 1.00 30.84 262 ILE A CA 1
ATOM 1668 C C . ILE A 1 211 ? 16.252 61.408 39.933 1.00 29.85 262 ILE A C 1
ATOM 1669 O O . ILE A 1 211 ? 15.619 60.954 40.895 1.00 29.55 262 ILE A O 1
ATOM 1674 N N . GLU A 1 212 ? 17.328 62.204 40.094 1.00 30.35 263 GLU A N 1
ATOM 1675 C CA . GLU A 1 212 ? 17.772 62.560 41.444 1.00 31.37 263 GLU A CA 1
ATOM 1676 C C . GLU A 1 212 ? 16.622 63.152 42.253 1.00 32.96 263 GLU A C 1
ATOM 1677 O O . GLU A 1 212 ? 16.430 62.808 43.427 1.00 30.20 263 GLU A O 1
ATOM 1683 N N . THR A 1 213 ? 15.833 64.032 41.628 1.00 41.91 264 THR A N 1
ATOM 1684 C CA . THR A 1 213 ? 14.712 64.641 42.328 1.00 45.54 264 THR A CA 1
ATOM 1685 C C . THR A 1 213 ? 13.645 63.610 42.671 1.00 45.89 264 THR A C 1
ATOM 1686 O O . THR A 1 213 ? 13.039 63.677 43.747 1.00 50.00 264 THR A O 1
ATOM 1690 N N . LEU A 1 214 ? 13.416 62.638 41.781 1.00 51.22 265 LEU A N 1
ATOM 1691 C CA . LEU A 1 214 ? 12.470 61.557 42.076 1.00 52.49 265 LEU A CA 1
ATOM 1692 C C . LEU A 1 214 ? 12.903 60.748 43.291 1.00 50.83 265 LEU A C 1
ATOM 1693 O O . LEU A 1 214 ? 12.071 60.372 44.127 1.00 51.70 265 LEU A O 1
ATOM 1698 N N . LEU A 1 215 ? 14.201 60.453 43.395 1.00 46.41 266 LEU A N 1
ATOM 1699 C CA . LEU A 1 215 ? 14.695 59.585 44.455 1.00 45.15 266 LEU A CA 1
ATOM 1700 C C . LEU A 1 215 ? 14.734 60.274 45.813 1.00 54.32 266 LEU A C 1
ATOM 1701 O O . LEU A 1 215 ? 14.853 59.575 46.831 1.00 53.60 266 LEU A O 1
ATOM 1706 N N . ALA A 1 216 ? 14.643 61.613 45.837 1.00 53.98 267 ALA A N 1
ATOM 1707 C CA . ALA A 1 216 ? 14.469 62.419 47.043 1.00 44.82 267 ALA A CA 1
ATOM 1708 C C . ALA A 1 216 ? 15.247 61.879 48.230 1.00 46.77 267 ALA A C 1
ATOM 1709 O O . ALA A 1 216 ? 16.484 61.851 48.222 1.00 58.74 267 ALA A O 1
ATOM 1711 N N . GLY A 1 217 ? 14.524 61.407 49.238 1.00 35.92 268 GLY A N 1
ATOM 1712 C CA . GLY A 1 217 ? 15.165 61.017 50.479 1.00 40.41 268 GLY A CA 1
ATOM 1713 C C . GLY A 1 217 ? 15.352 59.523 50.639 1.00 47.02 268 GLY A C 1
ATOM 1714 O O . GLY A 1 217 ? 15.530 59.034 51.759 1.00 49.99 268 GLY A O 1
ATOM 1715 N N . SER A 1 218 ? 15.312 58.786 49.535 1.00 44.10 269 SER A N 1
ATOM 1716 C CA . SER A 1 218 ? 15.469 57.343 49.591 1.00 41.79 269 SER A CA 1
ATOM 1717 C C . SER A 1 218 ? 16.930 56.964 49.386 1.00 36.75 269 SER A C 1
ATOM 1718 O O . SER A 1 218 ? 17.697 57.677 48.728 1.00 33.78 269 SER A O 1
ATOM 1721 N N . ARG A 1 219 ? 17.311 55.838 49.974 1.00 26.87 270 ARG A N 1
ATOM 1722 C CA . ARG A 1 219 ? 18.522 55.131 49.569 1.00 30.08 270 ARG A CA 1
ATOM 1723 C C . ARG A 1 219 ? 18.169 54.304 48.334 1.00 36.00 270 ARG A C 1
ATOM 1724 O O . ARG A 1 219 ? 17.369 53.364 48.426 1.00 34.74 270 ARG A O 1
ATOM 1732 N N . ALA A 1 220 ? 18.732 54.652 47.175 1.00 28.96 271 ALA A N 1
ATOM 1733 C CA . ALA A 1 220 ? 18.215 54.108 45.923 1.00 20.57 271 ALA A CA 1
ATOM 1734 C C . ALA A 1 220 ? 19.298 54.152 44.857 1.00 26.75 271 ALA A C 1
ATOM 1735 O O . ALA A 1 220 ? 20.303 54.859 44.996 1.00 24.89 271 ALA A O 1
ATOM 1737 N N . ALA A 1 221 ? 19.065 53.402 43.771 1.00 21.87 272 ALA A N 1
ATOM 1738 C CA . ALA A 1 221 ? 19.919 53.426 42.587 1.00 23.40 272 ALA A CA 1
ATOM 1739 C C . ALA A 1 221 ? 19.051 53.284 41.346 1.00 24.55 272 ALA A C 1
ATOM 1740 O O . ALA A 1 221 ? 18.039 52.586 41.379 1.00 27.92 272 ALA A O 1
ATOM 1742 N N . VAL A 1 222 ? 19.445 53.959 40.260 1.00 22.26 273 VAL A N 1
ATOM 1743 C CA . VAL A 1 222 ? 18.747 53.923 38.976 1.00 21.11 273 VAL A CA 1
ATOM 1744 C C . VAL A 1 222 ? 19.798 53.880 37.882 1.00 19.51 273 VAL A C 1
ATOM 1745 O O . VAL A 1 222 ? 20.748 54.663 37.904 1.00 26.81 273 VAL A O 1
ATOM 1749 N N . VAL A 1 223 ? 19.658 52.954 36.947 1.00 27.84 274 VAL A N 1
ATOM 1750 C CA . VAL A 1 223 ? 20.511 52.904 35.766 1.00 27.77 274 VAL A CA 1
ATOM 1751 C C . VAL A 1 223 ? 19.595 52.943 34.560 1.00 31.56 274 VAL A C 1
ATOM 1752 O O . VAL A 1 223 ? 18.760 52.049 34.390 1.00 41.21 274 VAL A O 1
ATOM 1756 N N . VAL A 1 224 ? 19.734 53.974 33.734 1.00 29.45 275 VAL A N 1
ATOM 1757 C CA . VAL A 1 224 ? 18.989 54.092 32.488 1.00 26.35 275 VAL A CA 1
ATOM 1758 C C . VAL A 1 224 ? 19.979 53.958 31.348 1.00 24.02 275 VAL A C 1
ATOM 1759 O O . VAL A 1 224 ? 20.991 54.665 31.315 1.00 22.32 275 VAL A O 1
ATOM 1763 N N . THR A 1 225 ? 19.693 53.054 30.417 1.00 23.46 276 THR A N 1
ATOM 1764 C CA . THR A 1 225 ? 20.568 52.811 29.282 1.00 21.63 276 THR A CA 1
ATOM 1765 C C . THR A 1 225 ? 19.738 52.810 28.013 1.00 26.20 276 THR A C 1
ATOM 1766 O O . THR A 1 225 ? 18.517 52.659 28.050 1.00 27.26 276 THR A O 1
ATOM 1770 N N . ASP A 1 226 ? 20.427 52.949 26.886 1.00 25.53 277 ASP A N 1
ATOM 1771 C CA . ASP A 1 226 ? 19.835 52.775 25.568 1.00 25.70 277 ASP A CA 1
ATOM 1772 C C . ASP A 1 226 ? 20.229 51.395 25.074 1.00 36.08 277 ASP A C 1
ATOM 1773 O O . ASP A 1 226 ? 21.412 51.176 24.756 1.00 26.45 277 ASP A O 1
ATOM 1778 N N . PRO A 1 227 ? 19.295 50.443 24.973 1.00 29.37 278 PRO A N 1
ATOM 1779 C CA . PRO A 1 227 ? 19.695 49.074 24.619 1.00 31.35 278 PRO A CA 1
ATOM 1780 C C . PRO A 1 227 ? 20.286 48.975 23.229 1.00 31.01 278 PRO A C 1
ATOM 1781 O O . PRO A 1 227 ? 21.087 48.072 22.978 1.00 31.01 278 PRO A O 1
ATOM 1785 N N . ARG A 1 228 ? 19.954 49.902 22.334 1.00 30.94 279 ARG A N 1
ATOM 1786 C CA . ARG A 1 228 ? 20.571 49.898 21.017 1.00 38.06 279 ARG A CA 1
ATOM 1787 C C . ARG A 1 228 ? 22.067 50.168 21.070 1.00 41.85 279 ARG A C 1
ATOM 1788 O O . ARG A 1 228 ? 22.784 49.750 20.161 1.00 47.49 279 ARG A O 1
ATOM 1796 N N . THR A 1 229 ? 22.561 50.832 22.121 1.00 42.41 280 THR A N 1
ATOM 1797 C CA . THR A 1 229 ? 23.979 51.157 22.231 1.00 37.28 280 THR A CA 1
ATOM 1798 C C . THR A 1 229 ? 24.644 50.651 23.496 1.00 34.82 280 THR A C 1
ATOM 1799 O O . THR A 1 229 ? 25.878 50.599 23.532 1.00 38.58 280 THR A O 1
ATOM 1803 N N . GLY A 1 230 ? 23.883 50.279 24.525 1.00 38.04 281 GLY A N 1
ATOM 1804 C CA . GLY A 1 230 ? 24.469 50.085 25.830 1.00 34.23 281 GLY A CA 1
ATOM 1805 C C . GLY A 1 230 ? 24.928 51.357 26.513 1.00 38.03 281 GLY A C 1
ATOM 1806 O O . GLY A 1 230 ? 25.507 51.276 27.603 1.00 35.03 281 GLY A O 1
ATOM 1807 N N . GLY A 1 231 ? 24.688 52.527 25.920 1.00 39.95 282 GLY A N 1
ATOM 1808 C CA . GLY A 1 231 ? 25.105 53.774 26.553 1.00 32.11 282 GLY A CA 1
ATOM 1809 C C . GLY A 1 231 ? 24.247 54.083 27.768 1.00 27.70 282 GLY A C 1
ATOM 1810 O O . GLY A 1 231 ? 23.040 53.845 27.779 1.00 30.93 282 GLY A O 1
ATOM 1811 N N . VAL A 1 232 ? 24.889 54.600 28.810 1.00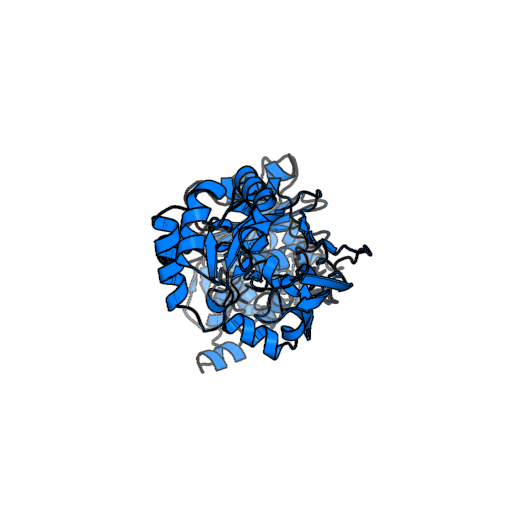 26.82 283 VAL A N 1
ATOM 1812 C CA . VAL A 1 232 ? 24.205 54.936 30.051 1.00 23.86 283 VAL A CA 1
ATOM 1813 C C . VAL A 1 232 ? 23.673 56.363 29.935 1.00 30.28 283 VAL A C 1
ATOM 1814 O O . VAL A 1 232 ? 24.445 57.329 29.901 1.00 32.12 283 VAL A O 1
ATOM 1818 N N . LEU A 1 233 ? 22.350 56.496 29.860 1.00 26.61 284 LEU A N 1
ATOM 1819 C CA . LEU A 1 233 ? 21.722 57.811 29.833 1.00 29.18 284 LEU A CA 1
ATOM 1820 C C . LEU A 1 233 ? 21.611 58.435 31.214 1.00 31.54 284 LEU A C 1
ATOM 1821 O O . LEU A 1 233 ? 21.480 59.655 31.319 1.00 30.46 284 LEU A O 1
ATOM 1826 N N . ALA A 1 234 ? 21.665 57.636 32.271 1.00 27.53 285 ALA A N 1
ATOM 1827 C CA . ALA A 1 234 ? 21.598 58.166 33.625 1.00 28.13 285 ALA A CA 1
ATOM 1828 C C . ALA A 1 234 ? 22.109 57.085 34.555 1.00 27.25 285 ALA A C 1
ATOM 1829 O O . ALA A 1 234 ? 21.818 55.907 34.350 1.00 27.24 285 ALA A O 1
ATOM 1831 N N . LEU A 1 235 ? 22.882 57.474 35.562 1.00 22.83 286 LEU A N 1
ATOM 1832 C CA . LEU A 1 235 ? 23.315 56.522 36.579 1.00 25.93 286 LEU A CA 1
ATOM 1833 C C . LEU A 1 235 ? 23.293 57.277 37.900 1.00 26.02 286 LEU A C 1
ATOM 1834 O O . LEU A 1 235 ? 24.200 58.050 38.193 1.00 30.12 286 LEU A O 1
ATOM 1839 N N . VAL A 1 236 ? 22.268 57.043 38.707 1.00 24.28 287 VAL A N 1
ATOM 1840 C CA . VAL A 1 236 ? 22.040 57.835 39.902 1.00 26.31 287 VAL A CA 1
ATOM 1841 C C . VAL A 1 236 ? 22.124 56.926 41.120 1.00 31.78 287 VAL A C 1
ATOM 1842 O O . VAL A 1 236 ? 21.597 55.809 41.105 1.00 37.19 287 VAL A O 1
ATOM 1846 N N . SER A 1 237 ? 22.774 57.406 42.176 1.00 24.94 288 SER A N 1
ATOM 1847 C CA . SER A 1 237 ? 22.732 56.755 43.482 1.00 24.74 288 SER A CA 1
ATOM 1848 C C . SER A 1 237 ? 22.422 57.829 44.519 1.00 33.45 288 SER A C 1
ATOM 1849 O O . SER A 1 237 ? 23.034 58.901 44.497 1.00 36.16 288 SER A O 1
ATOM 1852 N N . THR A 1 238 ? 21.448 57.565 45.398 1.00 30.40 289 THR A N 1
ATOM 1853 C CA . THR A 1 238 ? 21.040 58.507 46.433 1.00 24.56 289 THR A CA 1
ATOM 1854 C C . THR A 1 238 ? 21.116 57.839 47.796 1.00 30.26 289 THR A C 1
ATOM 1855 O O . THR A 1 238 ? 20.962 56.624 47.898 1.00 29.48 289 THR A O 1
ATOM 1859 N N . PRO A 1 239 ? 21.372 58.600 48.866 1.00 34.93 290 PRO A N 1
ATOM 1860 C CA . PRO A 1 239 ? 21.642 60.041 48.864 1.00 30.77 290 PRO A CA 1
ATOM 1861 C C . PRO A 1 239 ? 23.003 60.372 48.266 1.00 30.76 290 PRO A C 1
ATOM 1862 O O . PRO A 1 239 ? 23.879 59.525 48.271 1.00 31.30 290 PRO A O 1
ATOM 1866 N N . SER A 1 240 ? 23.160 61.592 47.754 1.00 37.32 291 SER A N 1
ATOM 1867 C CA . SER A 1 240 ? 24.402 62.036 47.163 1.00 28.70 291 SER A CA 1
ATOM 1868 C C . SER A 1 240 ? 25.043 63.084 48.068 1.00 33.70 291 SER A C 1
ATOM 1869 O O . SER A 1 240 ? 24.720 63.175 49.259 1.00 39.19 291 SER A O 1
ATOM 1872 N N . TYR A 1 241 ? 25.951 63.873 47.501 1.00 30.01 292 TYR A N 1
ATOM 1873 C CA . TYR A 1 241 ? 26.667 64.929 48.211 1.00 23.34 292 TYR A CA 1
ATOM 1874 C C . TYR A 1 241 ? 27.330 65.798 47.157 1.00 30.94 292 TYR A C 1
ATOM 1875 O O . TYR A 1 241 ? 27.381 65.437 45.977 1.00 29.22 292 TYR A O 1
ATOM 1884 N N . ASP A 1 242 ? 27.861 66.950 47.602 1.00 34.03 293 ASP A N 1
ATOM 1885 C CA . ASP A 1 242 ? 28.451 67.946 46.715 1.00 27.42 293 ASP A CA 1
ATOM 1886 C C . ASP A 1 242 ? 29.902 67.582 46.405 1.00 28.18 293 ASP A C 1
ATOM 1887 O O . ASP A 1 242 ? 30.769 67.675 47.287 1.00 26.65 293 ASP A O 1
ATOM 1892 N N . PRO A 1 243 ? 30.217 67.173 45.175 1.00 26.28 294 PRO A N 1
ATOM 1893 C CA . PRO A 1 243 ? 31.633 66.906 44.853 1.00 23.70 294 PRO A CA 1
ATOM 1894 C C . PRO A 1 243 ? 32.514 68.138 45.022 1.00 29.34 294 PRO A C 1
ATOM 1895 O O . PRO A 1 243 ? 33.712 68.002 45.312 1.00 29.48 294 PRO A O 1
ATOM 1899 N N . ASN A 1 244 ? 31.950 69.343 44.873 1.00 27.04 295 ASN A N 1
ATOM 1900 C CA . ASN A 1 244 ? 32.760 70.553 45.015 1.00 31.13 295 ASN A CA 1
ATOM 1901 C C . ASN A 1 244 ? 33.407 70.636 46.389 1.00 36.32 295 ASN A C 1
ATOM 1902 O O . ASN A 1 244 ? 34.468 71.256 46.538 1.00 40.37 295 ASN A O 1
ATOM 1907 N N . LEU A 1 245 ? 32.789 70.011 47.394 1.00 24.76 296 LEU A N 1
ATOM 1908 C CA . LEU A 1 245 ? 33.369 69.978 48.730 1.00 32.09 296 LEU A CA 1
ATOM 1909 C C . LEU A 1 245 ? 34.799 69.464 48.704 1.00 35.32 296 LEU A C 1
ATOM 1910 O O . LEU A 1 245 ? 35.651 69.927 49.469 1.00 36.33 296 LEU A O 1
ATOM 1915 N N . PHE A 1 246 ? 35.088 68.515 47.827 1.00 28.31 297 PHE A N 1
ATOM 1916 C CA . PHE A 1 246 ? 36.390 67.873 47.867 1.00 31.34 297 PHE A CA 1
ATOM 1917 C C . PHE A 1 246 ? 37.460 68.646 47.113 1.00 32.84 297 PHE A C 1
ATOM 1918 O O . PHE A 1 246 ? 38.645 68.520 47.448 1.00 28.62 297 PHE A O 1
ATOM 1926 N N . VAL A 1 247 ? 37.067 69.447 46.119 1.00 28.89 298 VAL A N 1
ATOM 1927 C CA . VAL A 1 247 ? 38.035 70.016 45.186 1.00 36.89 298 VAL A CA 1
ATOM 1928 C C . VAL A 1 247 ? 39.089 70.841 45.922 1.00 45.24 298 VAL A C 1
ATOM 1929 O O . VAL A 1 247 ? 40.301 70.632 45.755 1.00 41.78 298 VAL A O 1
ATOM 1933 N N . ASP A 1 248 ? 38.651 71.791 46.749 1.00 45.99 299 ASP A N 1
ATOM 1934 C CA . ASP A 1 248 ? 39.594 72.623 47.484 1.00 61.36 299 ASP A CA 1
ATOM 1935 C C . ASP A 1 248 ? 39.900 72.065 48.866 1.00 57.02 299 ASP A C 1
ATOM 1936 O O . ASP A 1 248 ? 40.121 72.834 49.810 1.00 53.06 299 ASP A O 1
ATOM 1941 N N . GLY A 1 249 ? 39.939 70.739 48.996 1.00 55.13 300 GLY A N 1
ATOM 1942 C CA . GLY A 1 249 ? 40.159 70.098 50.277 1.00 47.59 300 GLY A CA 1
ATOM 1943 C C . GLY A 1 249 ? 38.908 70.141 51.128 1.00 50.00 300 GLY A C 1
ATOM 1944 O O . GLY A 1 249 ? 38.411 71.225 51.450 1.00 50.87 300 GLY A O 1
ATOM 1945 N N . ILE A 1 250 ? 38.375 68.978 51.494 1.00 53.57 301 ILE A N 1
ATOM 1946 C CA . ILE A 1 250 ? 37.140 68.936 52.268 1.00 48.89 301 ILE A CA 1
ATOM 1947 C C . ILE A 1 250 ? 37.469 69.122 53.740 1.00 43.50 301 ILE A C 1
ATOM 1948 O O . ILE A 1 250 ? 38.468 68.599 54.239 1.00 42.19 301 ILE A O 1
ATOM 1953 N N . SER A 1 251 ? 36.638 69.911 54.425 1.00 41.33 302 SER A N 1
ATOM 1954 C CA . SER A 1 251 ? 36.717 70.066 55.870 1.00 42.75 302 SER A CA 1
ATOM 1955 C C . SER A 1 251 ? 36.654 68.716 56.582 1.00 49.14 302 SER A C 1
ATOM 1956 O O . SER A 1 251 ? 36.027 67.768 56.102 1.00 52.36 302 SER A O 1
ATOM 1959 N N . SER A 1 252 ? 37.314 68.630 57.745 1.00 52.85 303 SER A N 1
ATOM 1960 C CA . SER A 1 252 ? 37.149 67.459 58.608 1.00 56.03 303 SER A CA 1
ATOM 1961 C C . SER A 1 252 ? 35.723 67.364 59.124 1.00 60.20 303 SER A C 1
ATOM 1962 O O . SER A 1 252 ? 35.131 66.274 59.138 1.00 62.65 303 SER A O 1
ATOM 1965 N N . LYS A 1 253 ? 35.163 68.498 59.561 1.00 55.82 304 LYS A N 1
ATOM 1966 C CA . LYS A 1 253 ? 33.752 68.564 59.934 1.00 57.55 304 LYS A CA 1
ATOM 1967 C C . LYS A 1 253 ? 32.856 68.024 58.821 1.00 60.23 304 LYS A C 1
ATOM 1968 O O . LYS A 1 253 ? 31.967 67.201 59.065 1.00 62.29 304 LYS A O 1
ATOM 1974 N N . ASP A 1 254 ? 33.090 68.463 57.582 1.00 54.51 305 ASP A N 1
ATOM 1975 C CA . ASP A 1 254 ? 32.217 68.058 56.486 1.00 52.62 305 ASP A CA 1
ATOM 1976 C C . ASP A 1 254 ? 32.436 66.600 56.101 1.00 49.44 305 ASP A C 1
ATOM 1977 O O . ASP A 1 254 ? 31.477 65.884 55.782 1.00 45.25 305 ASP A O 1
ATOM 1982 N N . TYR A 1 255 ? 33.686 66.140 56.123 1.00 47.31 306 TYR A N 1
ATOM 1983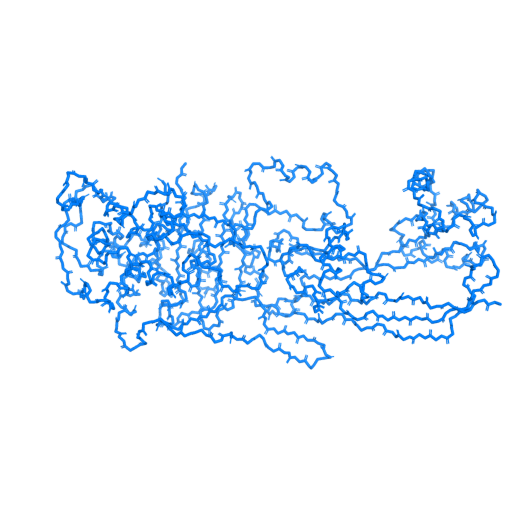 C CA . TYR A 1 255 ? 33.967 64.794 55.643 1.00 44.22 306 TYR A CA 1
ATOM 1984 C C . TYR A 1 255 ? 33.502 63.741 56.638 1.00 47.56 306 TYR A C 1
ATOM 1985 O O . TYR A 1 255 ? 32.898 62.732 56.248 1.00 43.56 306 TYR A O 1
ATOM 1994 N N . SER A 1 256 ? 33.784 63.949 57.923 1.00 45.37 307 SER A N 1
ATOM 1995 C CA . SER A 1 256 ? 33.269 63.027 58.919 1.00 55.63 307 SER A CA 1
ATOM 1996 C C . SER A 1 256 ? 31.746 62.993 58.890 1.00 55.92 307 SER A C 1
ATOM 1997 O O . SER A 1 256 ? 31.146 61.936 59.116 1.00 57.03 307 SER A O 1
ATOM 2000 N N . ALA A 1 257 ? 31.106 64.129 58.584 1.00 49.22 308 ALA A N 1
ATOM 2001 C CA . ALA A 1 257 ? 29.655 64.135 58.423 1.00 41.63 308 ALA A CA 1
ATOM 2002 C C . ALA A 1 257 ? 29.213 63.155 57.341 1.00 42.53 308 ALA A C 1
ATOM 2003 O O . ALA A 1 257 ? 28.194 62.469 57.493 1.00 40.50 308 ALA A O 1
ATOM 2005 N N . LEU A 1 258 ? 29.971 63.073 56.245 1.00 33.50 309 LEU A N 1
ATOM 2006 C CA . LEU A 1 258 ? 29.631 62.140 55.177 1.00 30.02 309 LEU A CA 1
ATOM 2007 C C . LEU A 1 258 ? 29.877 60.701 55.604 1.00 39.86 309 LEU A C 1
ATOM 2008 O O . LEU A 1 258 ? 29.044 59.826 55.347 1.00 38.36 309 LEU A O 1
ATOM 2013 N N . LEU A 1 259 ? 31.012 60.448 56.269 1.00 38.85 310 LEU A N 1
ATOM 2014 C CA . LEU A 1 259 ? 31.351 59.092 56.670 1.00 43.37 310 LEU A CA 1
ATOM 2015 C C . LEU A 1 259 ? 30.372 58.566 57.704 1.00 45.58 310 LEU A C 1
ATOM 2016 O O . LEU A 1 259 ? 30.043 57.376 57.715 1.00 50.50 310 LEU A O 1
ATOM 2021 N N . ASN A 1 260 ? 29.930 59.427 58.608 1.00 45.54 311 ASN A N 1
ATOM 2022 C CA . ASN A 1 260 ? 29.040 59.040 59.699 1.00 42.48 311 ASN A CA 1
ATOM 2023 C C . ASN A 1 260 ? 27.574 59.017 59.304 1.00 43.53 311 ASN A C 1
ATOM 2024 O O . ASN A 1 260 ? 26.740 58.633 60.126 1.00 51.00 311 ASN A O 1
ATOM 2029 N N . ASP A 1 261 ? 27.232 59.428 58.093 1.00 47.17 312 ASP A N 1
ATOM 2030 C CA . ASP A 1 261 ? 25.844 59.329 57.656 1.00 48.41 312 ASP A CA 1
ATOM 2031 C C . ASP A 1 261 ? 25.462 57.856 57.538 1.00 51.02 312 ASP A C 1
ATOM 2032 O O . ASP A 1 261 ? 26.092 57.117 56.765 1.00 45.24 312 ASP A O 1
ATOM 2037 N N . PRO A 1 262 ? 24.473 57.380 58.299 1.00 54.37 313 PRO A N 1
ATOM 2038 C CA . PRO A 1 262 ? 24.096 55.961 58.203 1.00 53.35 313 PRO A CA 1
ATOM 2039 C C . PRO A 1 262 ? 23.447 55.607 56.883 1.00 46.51 313 PRO A C 1
ATOM 2040 O O . PRO A 1 262 ? 23.391 54.416 56.537 1.00 43.33 313 PRO A O 1
ATOM 2044 N N . ASN A 1 263 ? 22.962 56.602 56.138 1.00 39.96 314 ASN A N 1
ATOM 2045 C CA . ASN A 1 263 ? 22.485 56.430 54.772 1.00 37.59 314 ASN A CA 1
ATOM 2046 C C . ASN A 1 263 ? 23.621 56.347 53.747 1.00 41.80 314 ASN A C 1
ATOM 2047 O O . ASN A 1 263 ? 23.342 56.422 52.543 1.00 41.85 314 ASN A O 1
ATOM 2052 N N . THR A 1 264 ? 24.879 56.213 54.204 1.00 42.12 315 THR A N 1
ATOM 2053 C CA . THR A 1 264 ? 26.101 55.982 53.427 1.00 36.76 315 THR A CA 1
ATOM 2054 C C . THR A 1 264 ? 26.110 56.645 52.048 1.00 41.14 315 THR A C 1
ATOM 2055 O O . THR A 1 264 ? 26.246 55.955 51.025 1.00 35.35 315 THR A O 1
ATOM 2059 N N . PRO A 1 265 ? 26.022 57.981 51.974 1.00 46.44 316 PRO A N 1
ATOM 2060 C CA . PRO A 1 265 ? 25.968 58.637 50.657 1.00 34.89 316 PRO A CA 1
ATOM 2061 C C . PRO A 1 265 ? 27.244 58.483 49.843 1.00 32.99 316 PRO A C 1
ATOM 2062 O O . PRO A 1 265 ? 27.219 58.736 48.627 1.00 27.31 316 PRO A O 1
ATOM 2066 N N . LEU A 1 266 ? 28.337 58.013 50.445 1.00 30.88 317 LEU A N 1
ATOM 2067 C CA . LEU A 1 266 ? 29.564 57.803 49.684 1.00 32.93 317 LEU A CA 1
ATOM 2068 C C . LEU A 1 266 ? 29.525 56.548 48.815 1.00 34.47 317 LEU A C 1
ATOM 2069 O O . LEU A 1 266 ? 30.364 56.412 47.913 1.00 32.40 317 LEU A O 1
ATOM 2074 N N . VAL A 1 267 ? 28.558 55.653 49.028 1.00 25.78 318 VAL A N 1
ATOM 2075 C CA . VAL A 1 267 ? 28.456 54.440 48.223 1.00 18.51 318 VAL A CA 1
ATOM 2076 C C . VAL A 1 267 ? 27.808 54.777 46.888 1.00 19.76 318 VAL A C 1
ATOM 2077 O O . VAL A 1 267 ? 26.765 55.444 46.838 1.00 29.98 318 VAL A O 1
ATOM 2081 N N . ASN A 1 268 ? 28.433 54.333 45.802 1.00 21.60 319 ASN A N 1
ATOM 2082 C CA . ASN A 1 268 ? 27.780 54.301 44.496 1.00 21.42 319 ASN A CA 1
ATOM 2083 C C . ASN A 1 268 ? 26.880 53.068 44.473 1.00 29.35 319 ASN A C 1
ATOM 2084 O O . ASN A 1 268 ? 27.321 51.962 44.150 1.00 26.05 319 ASN A O 1
ATOM 2089 N N . ARG A 1 269 ? 25.596 53.248 44.802 1.00 28.72 320 ARG A N 1
ATOM 2090 C CA . ARG A 1 269 ? 24.715 52.087 44.923 1.00 27.27 320 ARG A CA 1
ATOM 2091 C C . ARG A 1 269 ? 24.432 51.423 43.587 1.00 31.95 320 ARG A C 1
ATOM 2092 O O . ARG A 1 269 ? 24.086 50.238 43.564 1.00 33.76 320 ARG A O 1
ATOM 2100 N N . ALA A 1 270 ? 24.588 52.154 42.483 1.00 33.16 321 ALA A N 1
ATOM 2101 C CA . ALA A 1 270 ? 24.287 51.604 41.166 1.00 27.12 321 ALA A CA 1
ATOM 2102 C C . ALA A 1 270 ? 25.323 50.575 40.727 1.00 30.13 321 ALA A C 1
ATOM 2103 O O . ALA A 1 270 ? 24.986 49.634 39.993 1.00 26.26 321 ALA A O 1
ATOM 2105 N N . THR A 1 271 ? 26.578 50.727 41.169 1.00 26.63 322 THR A N 1
ATOM 2106 C CA . THR A 1 271 ? 27.660 49.826 40.797 1.00 30.05 322 THR A CA 1
ATOM 2107 C C . THR A 1 271 ? 28.266 49.074 41.967 1.00 29.03 322 THR A C 1
ATOM 2108 O O . THR A 1 271 ? 29.002 48.102 41.743 1.00 30.46 322 THR A O 1
ATOM 2112 N N . GLN A 1 272 ? 28.047 49.530 43.187 1.00 27.37 323 GLN A N 1
ATOM 2113 C CA . GLN A 1 272 ? 28.568 48.869 44.367 1.00 24.30 323 GLN A CA 1
ATOM 2114 C C . GLN A 1 272 ? 27.481 48.394 45.314 1.00 20.15 323 GLN A C 1
ATOM 2115 O O . GLN A 1 272 ? 27.803 47.771 46.331 1.00 25.48 323 GLN A O 1
ATOM 2121 N N . GLY A 1 273 ? 26.222 48.718 45.043 1.00 21.10 324 GLY A N 1
ATOM 2122 C CA . GLY A 1 273 ? 25.129 48.172 45.817 1.00 32.16 324 GLY A CA 1
ATOM 2123 C C . GLY A 1 273 ? 24.934 46.712 45.452 1.00 33.35 324 GLY A C 1
ATOM 2124 O O . GLY A 1 273 ? 24.777 46.374 44.263 1.00 27.43 324 GLY A O 1
ATOM 2125 N N . VAL A 1 274 ? 24.949 45.836 46.447 1.00 24.22 325 VAL A N 1
ATOM 2126 C CA . VAL A 1 274 ? 24.931 44.396 46.218 1.00 26.90 325 VAL A CA 1
ATOM 2127 C C . VAL A 1 274 ? 23.698 43.835 46.897 1.00 23.54 325 VAL A C 1
ATOM 2128 O O . VAL A 1 274 ? 23.642 43.789 48.130 1.00 25.52 325 VAL A O 1
ATOM 2132 N N . TYR A 1 275 ? 22.722 43.399 46.101 1.00 20.77 326 TYR A N 1
ATOM 2133 C CA . TYR A 1 275 ? 21.406 43.003 46.593 1.00 26.53 326 TYR A CA 1
ATOM 2134 C C . TYR A 1 275 ? 20.967 41.696 45.952 1.00 24.60 326 TYR A C 1
ATOM 2135 O O . TYR A 1 275 ? 21.376 41.390 44.824 1.00 24.90 326 TYR A O 1
ATOM 2144 N N . PRO A 1 276 ? 20.114 40.923 46.627 1.00 20.49 327 PRO A N 1
ATOM 2145 C CA . PRO A 1 276 ? 19.473 39.803 45.968 1.00 23.93 327 PRO A CA 1
ATOM 2146 C C . PRO A 1 276 ? 18.630 40.325 44.828 1.00 30.71 327 PRO A C 1
ATOM 2147 O O . PRO A 1 276 ? 17.791 41.214 45.029 1.00 28.04 327 PRO A O 1
ATOM 2151 N N . PRO A 1 277 ? 18.865 39.854 43.605 1.00 27.17 328 PRO A N 1
ATOM 2152 C CA . PRO A 1 277 ? 18.099 40.388 42.477 1.00 21.23 328 PRO A CA 1
ATOM 2153 C C . PRO A 1 277 ? 16.658 39.918 42.470 1.00 29.27 328 PRO A C 1
ATOM 2154 O O . PRO A 1 277 ? 15.836 40.498 41.733 1.00 24.73 328 PRO A O 1
ATOM 2158 N N . ALA A 1 278 ? 16.342 38.912 43.300 1.00 26.32 329 ALA A N 1
ATOM 2159 C CA . ALA A 1 278 ? 15.010 38.342 43.462 1.00 25.00 329 ALA A CA 1
ATOM 2160 C C . ALA A 1 278 ? 14.334 38.096 42.117 1.00 21.69 329 ALA A C 1
ATOM 2161 O O . ALA A 1 278 ? 14.981 37.667 41.155 1.00 39.21 329 ALA A O 1
ATOM 2163 N N . SER A 1 279 ? 13.038 38.380 42.058 1.00 23.36 330 SER A N 1
ATOM 2164 C CA . SER A 1 279 ? 12.215 37.960 40.881 1.00 20.71 330 SER A CA 1
ATOM 2165 C C . SER A 1 279 ? 12.630 38.669 39.618 1.00 22.51 330 SER A C 1
ATOM 2166 O O . SER A 1 279 ? 12.146 38.115 38.406 1.00 22.46 330 SER A O 1
ATOM 2169 N N . THR A 1 280 ? 13.428 39.725 39.681 1.00 25.45 331 THR A N 1
ATOM 2170 C CA . THR A 1 280 ? 13.838 40.383 38.441 1.00 26.13 331 THR A CA 1
ATOM 2171 C C . THR A 1 280 ? 14.577 39.436 37.494 1.00 29.76 331 THR A C 1
ATOM 2172 O O . THR A 1 280 ? 14.593 39.686 36.281 1.00 28.75 331 THR A O 1
ATOM 2176 N N . VAL A 1 281 ? 15.184 38.365 38.041 1.00 27.77 332 VAL A N 1
ATOM 2177 C CA . VAL A 1 281 ? 15.937 37.396 37.226 1.00 28.83 332 VAL A CA 1
ATOM 2178 C C . VAL A 1 281 ? 15.047 36.436 36.426 1.00 24.44 332 VAL A C 1
ATOM 2179 O O . VAL A 1 281 ? 15.516 35.848 35.445 1.00 28.91 332 VAL A O 1
ATOM 2183 N N . LYS A 1 282 ? 13.782 36.260 36.802 1.00 21.42 333 LYS A N 1
ATOM 2184 C CA . LYS A 1 282 ? 12.984 35.182 36.210 1.00 26.32 333 LYS A CA 1
ATOM 2185 C C . LYS A 1 282 ? 12.932 35.227 34.685 1.00 27.08 333 LYS A C 1
ATOM 2186 O O . LYS A 1 282 ? 12.938 34.149 34.067 1.00 36.69 333 LYS A O 1
ATOM 2192 N N . PRO A 1 283 ? 12.898 36.387 34.020 1.00 31.56 334 PRO A N 1
ATOM 2193 C CA . PRO A 1 283 ? 13.002 36.355 32.550 1.00 32.32 334 PRO A CA 1
ATOM 2194 C C . PRO A 1 283 ? 14.269 35.664 32.039 1.00 25.98 334 PRO A C 1
ATOM 2195 O O . PRO A 1 283 ? 14.211 34.946 31.035 1.00 28.64 334 PRO A O 1
ATOM 2199 N N . TYR A 1 284 ? 15.410 35.848 32.706 1.00 17.82 335 TYR A N 1
ATOM 2200 C CA . TYR A 1 284 ? 16.659 35.276 32.210 1.00 27.57 335 TYR A CA 1
ATOM 2201 C C . TYR A 1 284 ? 16.765 33.798 32.571 1.00 26.23 335 TYR A C 1
ATOM 2202 O O . TYR A 1 284 ? 17.241 32.995 31.765 1.00 25.62 335 TYR A O 1
ATOM 2211 N N . VAL A 1 285 ? 16.324 33.427 33.775 1.00 27.75 336 VAL A N 1
ATOM 2212 C CA . VAL A 1 285 ? 16.207 32.014 34.121 1.00 34.88 336 VAL A CA 1
ATOM 2213 C C . VAL A 1 285 ? 15.311 31.299 33.123 1.00 34.87 336 VAL A C 1
ATOM 2214 O O . VAL A 1 285 ? 15.608 30.178 32.690 1.00 29.84 336 VAL A O 1
ATOM 2218 N N . ALA A 1 286 ? 14.208 31.945 32.734 1.00 31.36 337 ALA A N 1
ATOM 2219 C CA . ALA A 1 286 ? 13.290 31.331 31.781 1.00 38.89 337 ALA A CA 1
ATOM 2220 C C . ALA A 1 286 ? 13.979 31.068 30.452 1.00 39.64 337 ALA A C 1
ATOM 2221 O O . ALA A 1 286 ? 13.956 29.944 29.938 1.00 41.17 337 ALA A O 1
ATOM 2223 N N . VAL A 1 287 ? 14.592 32.101 29.876 1.00 36.91 338 VAL A N 1
ATOM 2224 C CA . VAL A 1 287 ? 15.321 31.936 28.622 1.00 31.03 338 VAL A CA 1
ATOM 2225 C C . VAL A 1 287 ? 16.341 30.808 28.753 1.00 32.96 338 VAL A C 1
ATOM 2226 O O . VAL A 1 287 ? 16.481 29.968 27.854 1.00 33.32 338 VAL A O 1
ATOM 2230 N N . SER A 1 288 ? 17.011 30.729 29.912 1.00 34.39 339 SER A N 1
ATOM 2231 C CA . SER A 1 288 ? 17.995 29.675 30.144 1.00 32.49 339 SER A CA 1
ATOM 2232 C C . SER A 1 288 ? 17.351 28.297 30.124 1.00 40.76 339 SER A C 1
ATOM 2233 O O . SER A 1 288 ? 17.872 27.369 29.499 1.00 37.10 339 SER A O 1
ATOM 2236 N N . ALA A 1 289 ? 16.245 28.136 30.851 1.00 36.19 340 ALA A N 1
ATOM 2237 C CA . ALA A 1 289 ? 15.583 26.843 30.916 1.00 32.06 340 ALA A CA 1
ATOM 2238 C C . ALA A 1 289 ? 15.080 26.410 29.544 1.00 37.59 340 ALA A C 1
ATOM 2239 O O . ALA A 1 289 ? 15.229 25.245 29.160 1.00 44.21 340 ALA A O 1
ATOM 2241 N N . LEU A 1 290 ? 14.480 27.331 28.789 1.00 32.74 341 LEU A N 1
ATOM 2242 C CA . LEU A 1 290 ? 14.021 26.993 27.445 1.00 36.82 341 LEU A CA 1
ATOM 2243 C C . LEU A 1 290 ? 15.187 26.576 26.570 1.00 43.59 341 LEU A C 1
ATOM 2244 O O . LEU A 1 290 ? 15.142 25.531 25.908 1.00 45.81 341 LEU A O 1
ATOM 2249 N N . SER A 1 291 ? 16.243 27.391 26.556 1.00 48.71 342 SER A N 1
ATOM 2250 C CA . SER A 1 291 ? 17.411 27.099 25.737 1.00 53.05 342 SER A CA 1
ATOM 2251 C C . SER A 1 291 ? 18.055 25.779 26.144 1.00 55.04 342 SER A C 1
ATOM 2252 O O . SER A 1 291 ? 18.577 25.049 25.295 1.00 57.10 342 SER A O 1
ATOM 2255 N N . ALA A 1 292 ? 18.012 25.447 27.425 1.00 43.30 343 ALA A N 1
ATOM 2256 C CA . ALA A 1 292 ? 18.590 24.209 27.900 1.00 40.70 343 ALA A CA 1
ATOM 2257 C C . ALA A 1 292 ? 17.665 23.022 27.684 1.00 46.86 343 ALA A C 1
ATOM 2258 O O . ALA A 1 292 ? 18.045 21.898 28.021 1.00 49.43 343 ALA A O 1
ATOM 2260 N N . GLY A 1 293 ? 16.475 23.245 27.125 1.00 49.91 344 GLY A N 1
ATOM 2261 C CA . GLY A 1 293 ? 15.500 22.190 26.936 1.00 54.16 344 GLY A CA 1
ATOM 2262 C C . GLY A 1 293 ? 14.860 21.668 28.199 1.00 51.33 344 GLY A C 1
ATOM 2263 O O . GLY A 1 293 ? 14.094 20.703 28.136 1.00 58.61 344 GLY A O 1
ATOM 2264 N N . VAL A 1 294 ? 15.154 22.266 29.349 1.00 44.37 345 VAL A N 1
ATOM 2265 C CA . VAL A 1 294 ? 14.527 21.825 30.578 1.00 42.01 345 VAL A CA 1
ATOM 2266 C C . VAL A 1 294 ? 13.050 22.174 30.594 1.00 37.75 345 VAL A C 1
ATOM 2267 O O . VAL A 1 294 ? 12.267 21.516 31.292 1.00 37.37 345 VAL A O 1
ATOM 2271 N N . ILE A 1 295 ? 12.630 23.182 29.830 1.00 32.43 346 ILE A N 1
ATOM 2272 C CA . ILE A 1 295 ? 11.217 23.492 29.673 1.00 27.77 346 ILE A CA 1
ATOM 2273 C C . ILE A 1 295 ? 10.937 23.853 28.220 1.00 34.72 346 ILE A C 1
ATOM 2274 O O . ILE A 1 295 ? 11.841 24.007 27.389 1.00 32.64 346 ILE A O 1
ATOM 2279 N N . THR A 1 296 ? 9.650 24.050 27.960 1.00 35.89 347 THR A N 1
ATOM 2280 C CA . THR A 1 296 ? 9.039 24.339 26.678 1.00 38.15 347 THR A CA 1
ATOM 2281 C C . THR A 1 296 ? 8.000 25.421 26.949 1.00 37.04 347 THR A C 1
ATOM 2282 O O . THR A 1 296 ? 7.573 25.601 28.091 1.00 35.67 347 THR A O 1
ATOM 2286 N N . ARG A 1 297 ? 7.585 26.147 25.905 1.00 28.45 348 ARG A N 1
ATOM 2287 C CA . ARG A 1 297 ? 6.468 27.069 26.069 1.00 32.32 348 ARG A CA 1
ATOM 2288 C C . ARG A 1 297 ? 5.198 26.385 26.589 1.00 44.71 348 ARG A C 1
ATOM 2289 O O . ARG A 1 297 ? 4.325 27.063 27.137 1.00 48.69 348 ARG A O 1
ATOM 2297 N N . ASN A 1 298 ? 5.068 25.063 26.455 1.00 45.07 349 ASN A N 1
ATOM 2298 C CA . ASN A 1 298 ? 3.869 24.368 26.919 1.00 43.72 349 ASN A CA 1
ATOM 2299 C C . ASN A 1 298 ? 4.058 23.614 28.231 1.00 40.50 349 ASN A C 1
ATOM 2300 O O . ASN A 1 298 ? 3.083 23.056 28.749 1.00 41.34 349 ASN A O 1
ATOM 2305 N N . THR A 1 299 ? 5.268 23.587 28.785 1.00 33.06 350 THR A N 1
ATOM 2306 C CA . THR A 1 299 ? 5.479 22.930 30.068 1.00 37.36 350 THR A CA 1
ATOM 2307 C C . THR A 1 299 ? 4.542 23.502 31.119 1.00 44.49 350 THR A C 1
ATOM 2308 O O . THR A 1 299 ? 4.387 24.720 31.230 1.00 42.14 350 THR A O 1
ATOM 2312 N N . THR A 1 300 ? 3.940 22.622 31.911 1.00 48.78 351 THR A N 1
ATOM 2313 C CA . THR A 1 300 ? 2.930 23.038 32.869 1.00 45.06 351 THR A CA 1
ATOM 2314 C C . THR A 1 300 ? 3.001 22.218 34.147 1.00 43.09 351 THR A C 1
ATOM 2315 O O . THR A 1 300 ? 3.251 21.013 34.106 1.00 48.03 351 THR A O 1
ATOM 2319 N N . LEU A 1 301 ? 2.806 22.888 35.280 1.00 32.48 352 LEU A N 1
ATOM 2320 C CA . LEU A 1 301 ? 2.678 22.224 36.566 1.00 35.59 352 LEU A CA 1
ATOM 2321 C C . LEU A 1 301 ? 1.546 22.878 37.340 1.00 39.53 352 LEU A C 1
ATOM 2322 O O . LEU A 1 301 ? 1.214 24.047 37.124 1.00 42.84 352 LEU A O 1
ATOM 2327 N N . PHE A 1 302 ? 0.945 22.113 38.239 1.00 41.66 353 PHE A N 1
ATOM 2328 C CA . PHE A 1 302 ? -0.051 22.666 39.142 1.00 33.54 353 PHE A CA 1
ATOM 2329 C C . PHE A 1 302 ? 0.657 23.143 40.404 1.00 31.82 353 PHE A C 1
ATOM 2330 O O . PHE A 1 302 ? 1.472 22.409 40.979 1.00 40.65 353 PHE A O 1
ATOM 2338 N N . ASP A 1 303 ? 0.354 24.375 40.828 1.00 29.25 354 ASP A N 1
ATOM 2339 C CA . ASP A 1 303 ? 1.024 24.970 41.979 1.00 39.82 354 ASP A CA 1
ATOM 2340 C C . ASP A 1 303 ? 0.040 25.100 43.131 1.00 40.88 354 ASP A C 1
ATOM 2341 O O . ASP A 1 303 ? -0.918 25.883 43.041 1.00 43.70 354 ASP A O 1
ATOM 2346 N N . PRO A 1 304 ? 0.243 24.377 44.230 1.00 38.44 355 PRO A N 1
ATOM 2347 C CA . PRO A 1 304 ? -0.604 24.543 45.421 1.00 35.73 355 PRO A CA 1
ATOM 2348 C C . PRO A 1 304 ? -0.201 25.698 46.329 1.00 39.40 355 PRO A C 1
ATOM 2349 O O . PRO A 1 304 ? -0.769 25.836 47.418 1.00 36.81 355 PRO A O 1
ATOM 2353 N N . GLY A 1 305 ? 0.770 26.514 45.920 1.00 36.83 356 GLY A N 1
ATOM 2354 C CA . GLY A 1 305 ? 1.332 27.530 46.778 1.00 31.29 356 GLY A CA 1
ATOM 2355 C C . GLY A 1 305 ? 2.702 27.203 47.312 1.00 32.89 356 GLY A C 1
ATOM 2356 O O . GLY A 1 305 ? 3.290 28.037 48.007 1.00 36.57 356 GLY A O 1
ATOM 2357 N N . TRP A 1 306 ? 3.232 26.026 47.025 1.00 37.54 357 TRP A N 1
ATOM 2358 C CA . TRP A 1 306 ? 4.536 25.632 47.542 1.00 34.90 357 TRP A CA 1
ATOM 2359 C C . TRP A 1 306 ? 5.115 24.606 46.589 1.00 32.93 357 TRP A C 1
ATOM 2360 O O . TRP A 1 306 ? 4.468 24.198 45.623 1.00 30.57 357 TRP A O 1
ATOM 2371 N N . TRP A 1 307 ? 6.343 24.189 46.876 1.00 31.55 358 TRP A N 1
ATOM 2372 C CA . TRP A 1 307 ? 7.048 23.203 46.069 1.00 32.11 358 TRP A CA 1
ATOM 2373 C C . TRP A 1 307 ? 7.966 22.430 47.000 1.00 35.82 358 TRP A C 1
ATOM 2374 O O . TRP A 1 307 ? 8.674 23.042 47.809 1.00 34.14 358 TRP A O 1
ATOM 2385 N N . GLN A 1 308 ? 7.927 21.098 46.918 1.00 33.26 359 GLN A N 1
ATOM 2386 C CA . GLN A 1 308 ? 8.698 20.243 47.816 1.00 30.40 359 GLN A CA 1
ATOM 2387 C C . GLN A 1 308 ? 9.897 19.642 47.098 1.00 31.53 359 GLN A C 1
ATOM 2388 O O . GLN A 1 308 ? 9.780 19.160 45.966 1.00 35.89 359 GLN A O 1
ATOM 2394 N N . LEU A 1 309 ? 11.046 19.679 47.756 1.00 35.09 360 LEU A N 1
ATOM 2395 C CA . LEU A 1 309 ? 12.255 19.123 47.170 1.00 39.41 360 LEU A CA 1
ATOM 2396 C C . LEU A 1 309 ? 12.177 17.596 47.169 1.00 47.37 360 LEU A C 1
ATOM 2397 O O . LEU A 1 309 ? 12.009 16.995 48.241 1.00 44.47 360 LEU A O 1
ATOM 2402 N N . PRO A 1 310 ? 12.268 16.936 46.011 1.00 50.17 361 PRO A N 1
ATOM 2403 C CA . PRO A 1 310 ? 12.205 15.469 45.982 1.00 53.79 361 PRO A CA 1
ATOM 2404 C C . PRO A 1 310 ? 13.179 14.834 46.963 1.00 56.53 361 PRO A C 1
ATOM 2405 O O . PRO A 1 310 ? 14.311 15.295 47.141 1.00 51.97 361 PRO A O 1
ATOM 2409 N N . GLY A 1 311 ? 12.727 13.758 47.601 1.00 58.50 362 GLY A N 1
ATOM 2410 C CA . GLY A 1 311 ? 13.562 13.069 48.562 1.00 63.51 362 GLY A CA 1
ATOM 2411 C C . GLY A 1 311 ? 13.852 13.882 49.798 1.00 68.21 362 GLY A C 1
ATOM 2412 O O . GLY A 1 311 ? 14.866 13.649 50.461 1.00 75.27 362 GLY A O 1
ATOM 2413 N N . SER A 1 312 ? 12.990 14.842 50.120 1.00 63.02 363 SER A N 1
ATOM 2414 C CA . SER A 1 312 ? 13.143 15.648 51.321 1.00 59.46 363 SER A CA 1
ATOM 2415 C C . SER A 1 312 ? 11.770 16.156 51.732 1.00 56.10 363 SER A C 1
ATOM 2416 O O . SER A 1 312 ? 10.818 16.125 50.951 1.00 54.04 363 SER A O 1
ATOM 2419 N N . GLU A 1 313 ? 11.673 16.612 52.976 1.00 59.59 364 GLU A N 1
ATOM 2420 C CA . GLU A 1 313 ? 10.435 17.185 53.481 1.00 64.29 364 GLU A CA 1
ATOM 2421 C C . GLU A 1 313 ? 10.421 18.701 53.405 1.00 65.51 364 GLU A C 1
ATOM 2422 O O . GLU A 1 313 ? 9.410 19.313 53.762 1.00 68.79 364 GLU A O 1
ATOM 2428 N N . LYS A 1 314 ? 11.510 19.315 52.939 1.00 61.06 365 LYS A N 1
ATOM 2429 C CA . LYS A 1 314 ? 11.621 20.769 52.924 1.00 59.35 365 LYS A CA 1
ATOM 2430 C C . LYS A 1 314 ? 10.726 21.357 51.842 1.00 50.78 365 LYS A C 1
ATOM 2431 O O . LYS A 1 314 ? 10.742 20.900 50.689 1.00 39.42 365 LYS A O 1
ATOM 2437 N N . ARG A 1 315 ? 9.942 22.368 52.217 1.00 44.85 366 ARG A N 1
ATOM 2438 C CA . ARG A 1 315 ? 9.030 23.031 51.298 1.00 48.42 366 ARG A CA 1
ATOM 2439 C C . ARG A 1 315 ? 9.471 24.466 51.036 1.00 51.45 366 ARG A C 1
ATOM 2440 O O . ARG A 1 315 ? 9.950 25.160 51.935 1.00 57.11 366 ARG A O 1
ATOM 2448 N N . TYR A 1 316 ? 9.298 24.898 49.795 1.00 46.24 367 TYR A N 1
ATOM 2449 C CA . TYR A 1 316 ? 9.582 26.258 49.370 1.00 39.28 367 TYR A CA 1
ATOM 2450 C C . TYR A 1 316 ? 8.268 26.914 48.959 1.00 37.39 367 TYR A C 1
ATOM 2451 O O . TYR A 1 316 ? 7.572 26.421 48.069 1.00 34.20 367 TYR A O 1
ATOM 2460 N N . ARG A 1 317 ? 7.924 28.015 49.614 1.00 38.41 368 ARG A N 1
ATOM 2461 C CA . ARG A 1 317 ? 6.610 28.627 49.460 1.00 44.08 368 ARG A CA 1
ATOM 2462 C C . ARG A 1 317 ? 6.568 29.595 48.271 1.00 43.47 368 ARG A C 1
ATOM 2463 O O . ARG A 1 317 ? 7.555 30.256 47.940 1.00 38.17 368 ARG A O 1
ATOM 2471 N N . ASP A 1 318 ? 5.412 29.655 47.616 1.00 42.09 369 ASP A N 1
ATOM 2472 C CA . ASP A 1 318 ? 5.123 30.714 46.659 1.00 34.83 369 ASP A CA 1
ATOM 2473 C C . ASP A 1 318 ? 4.686 31.961 47.413 1.00 41.24 369 ASP A C 1
ATOM 2474 O O . ASP A 1 318 ? 4.205 31.885 48.544 1.00 41.08 369 ASP A O 1
ATOM 2479 N N . TRP A 1 319 ? 4.850 33.127 46.775 1.00 41.08 370 TRP A N 1
ATOM 2480 C CA . TRP A 1 319 ? 4.324 34.340 47.399 1.00 40.71 370 TRP A CA 1
ATOM 2481 C C . TRP A 1 319 ? 2.806 34.281 47.517 1.00 38.21 370 TRP A C 1
ATOM 2482 O O . TRP A 1 319 ? 2.231 34.861 48.449 1.00 38.66 370 TRP A O 1
ATOM 2493 N N . LYS A 1 320 ? 2.143 33.561 46.617 1.00 27.44 371 LYS A N 1
ATOM 2494 C CA . LYS A 1 320 ? 0.687 33.470 46.625 1.00 29.50 371 LYS A CA 1
ATOM 2495 C C . LYS A 1 320 ? 0.269 32.258 47.448 1.00 41.46 371 LYS A C 1
ATOM 2496 O O . LYS A 1 320 ? 0.618 31.123 47.099 1.00 39.30 371 LYS A O 1
ATOM 2502 N N . LYS A 1 321 ? -0.495 32.497 48.523 1.00 45.65 372 LYS A N 1
ATOM 2503 C CA . LYS A 1 321 ? -0.636 31.504 49.595 1.00 57.94 372 LYS A CA 1
ATOM 2504 C C . LYS A 1 321 ? -1.141 30.151 49.077 1.00 57.50 372 LYS A C 1
ATOM 2505 O O . LYS A 1 321 ? -0.614 29.092 49.452 1.00 59.03 372 LYS A O 1
ATOM 2511 N N . TRP A 1 322 ? -2.174 30.156 48.236 1.00 42.18 373 TRP A N 1
ATOM 2512 C CA . TRP A 1 322 ? -2.762 28.912 47.754 1.00 40.13 373 TRP A CA 1
ATOM 2513 C C . TRP A 1 322 ? -2.373 28.607 46.321 1.00 36.29 373 TRP A C 1
ATOM 2514 O O . TRP A 1 322 ? -3.009 27.758 45.689 1.00 33.89 373 TRP A O 1
ATOM 2525 N N . GLY A 1 323 ? -1.364 29.297 45.788 1.00 29.61 374 GLY A N 1
ATOM 2526 C CA . GLY A 1 323 ? -0.819 28.994 44.483 1.00 30.05 374 GLY A CA 1
ATOM 2527 C C . GLY A 1 323 ? -1.512 29.714 43.337 1.00 29.46 374 GLY A C 1
ATOM 2528 O O . GLY A 1 323 ? -2.548 30.363 43.483 1.00 32.80 374 GLY A O 1
ATOM 2529 N N . HIS A 1 324 ? -0.906 29.582 42.162 1.00 24.49 375 HIS A N 1
ATOM 2530 C CA . HIS A 1 324 ? -1.413 30.173 40.936 1.00 21.98 375 HIS A CA 1
ATOM 2531 C C . HIS A 1 324 ? -2.203 29.182 40.108 1.00 29.29 375 HIS A C 1
ATOM 2532 O O . HIS A 1 324 ? -2.536 29.481 38.962 1.00 30.86 375 HIS A O 1
ATOM 2539 N N . GLY A 1 325 ? -2.496 28.003 40.652 1.00 38.50 376 GLY A N 1
ATOM 2540 C CA . GLY A 1 325 ? -3.077 26.956 39.828 1.00 28.16 376 GLY A CA 1
ATOM 2541 C C . GLY A 1 325 ? -2.102 26.493 38.756 1.00 24.61 376 GLY A C 1
ATOM 2542 O O . GLY A 1 325 ? -0.907 26.303 38.999 1.00 31.50 376 GLY A O 1
ATOM 2543 N N . ARG A 1 326 ? -2.626 26.297 37.556 1.00 22.70 377 ARG A N 1
ATOM 2544 C CA . ARG A 1 326 ? -1.870 25.744 36.439 1.00 31.01 377 ARG A CA 1
ATOM 2545 C C . ARG A 1 326 ? -0.946 26.801 35.838 1.00 29.25 377 ARG A C 1
ATOM 2546 O O . ARG A 1 326 ? -1.421 27.840 35.367 1.00 36.46 377 ARG A O 1
ATOM 2554 N N . LEU A 1 327 ? 0.356 26.518 35.785 1.00 33.36 378 LEU A N 1
ATOM 2555 C CA . LEU A 1 327 ? 1.343 27.497 35.337 1.00 36.28 378 LEU A CA 1
ATOM 2556 C C . LEU A 1 327 ? 2.167 26.962 34.178 1.00 36.92 378 LEU A C 1
ATOM 2557 O O . LEU A 1 327 ? 2.717 25.858 34.256 1.00 33.88 378 LEU A O 1
ATOM 2562 N N . ASN A 1 328 ? 2.264 27.754 33.120 1.00 31.12 379 ASN A N 1
ATOM 2563 C CA . ASN A 1 328 ? 3.334 27.655 32.143 1.00 25.37 379 ASN A CA 1
ATOM 2564 C C . ASN A 1 328 ? 4.339 28.782 32.432 1.00 33.44 379 ASN A C 1
ATOM 2565 O O . ASN A 1 328 ? 4.242 29.492 33.439 1.00 33.00 379 ASN A O 1
ATOM 2570 N N . VAL A 1 329 ? 5.311 28.972 31.543 1.00 32.61 380 VAL A N 1
ATOM 2571 C CA . VAL A 1 329 ? 6.330 29.973 31.829 1.00 31.50 380 VAL A CA 1
ATOM 2572 C C . VAL A 1 329 ? 5.774 31.385 31.601 1.00 36.81 380 VAL A C 1
ATOM 2573 O O . VAL A 1 329 ? 6.050 32.314 32.382 1.00 24.90 380 VAL A O 1
ATOM 2577 N N . THR A 1 330 ? 4.926 31.553 30.578 1.00 33.24 381 THR A N 1
ATOM 2578 C CA . THR A 1 330 ? 4.299 32.847 30.320 1.00 28.64 381 THR A CA 1
ATOM 2579 C C . THR A 1 330 ? 3.569 33.351 31.553 1.00 38.48 381 THR A C 1
ATOM 2580 O O . THR A 1 330 ? 3.841 34.449 32.052 1.00 36.59 381 THR A O 1
ATOM 2584 N N . ARG A 1 331 ? 2.624 32.553 32.054 1.00 29.60 382 ARG A N 1
ATOM 2585 C CA . ARG A 1 331 ? 1.820 32.983 33.189 1.00 27.65 382 ARG A CA 1
ATOM 2586 C C . ARG A 1 331 ? 2.661 33.113 34.448 1.00 31.73 382 ARG A C 1
ATOM 2587 O O . ARG A 1 331 ? 2.337 33.924 35.331 1.00 30.04 382 ARG A O 1
ATOM 2595 N N . SER A 1 332 ? 3.737 32.322 34.546 1.00 24.04 383 SER A N 1
ATOM 2596 C CA . SER A 1 332 ? 4.607 32.401 35.712 1.00 27.06 383 SER A CA 1
ATOM 2597 C C . SER A 1 332 ? 5.373 33.712 35.743 1.00 29.70 383 SER A C 1
ATOM 2598 O O . SER A 1 332 ? 5.630 34.254 36.821 1.00 24.27 383 SER A O 1
ATOM 2601 N N . LEU A 1 333 ? 5.785 34.212 34.576 1.00 29.04 384 LEU A N 1
ATOM 2602 C CA . LEU A 1 333 ? 6.420 35.526 34.533 1.00 36.63 384 LEU A CA 1
ATOM 2603 C C . LEU A 1 333 ? 5.399 36.619 34.811 1.00 35.60 384 LEU A C 1
ATOM 2604 O O . LEU A 1 333 ? 5.651 37.525 35.618 1.00 26.68 384 LEU A O 1
ATOM 2609 N N . GLU A 1 334 ? 4.220 36.511 34.191 1.00 29.62 385 GLU A N 1
ATOM 2610 C CA . GLU A 1 334 ? 3.184 37.518 34.360 1.00 26.06 385 GLU A CA 1
ATOM 2611 C C . GLU A 1 334 ? 2.859 37.746 35.823 1.00 29.13 385 GLU A C 1
ATOM 2612 O O . GLU A 1 334 ? 2.677 38.893 36.257 1.00 29.97 385 GLU A O 1
ATOM 2618 N N . GLU A 1 335 ? 2.794 36.670 36.602 1.00 28.36 386 GLU A N 1
ATOM 2619 C CA . GLU A 1 335 ? 2.377 36.732 37.997 1.00 23.12 386 GLU A CA 1
ATOM 2620 C C . GLU A 1 335 ? 3.541 36.528 38.941 1.00 26.67 386 GLU A C 1
ATOM 2621 O O . GLU A 1 335 ? 3.338 36.412 40.156 1.00 34.46 386 GLU A O 1
ATOM 2627 N N . SER A 1 336 ? 4.755 36.493 38.404 1.00 29.67 387 SER A N 1
ATOM 2628 C CA . SER A 1 336 ? 5.970 36.274 39.179 1.00 30.33 387 SER A CA 1
ATOM 2629 C C . SER A 1 336 ? 5.807 35.060 40.093 1.00 33.92 387 SER A C 1
ATOM 2630 O O . SER A 1 336 ? 6.099 35.094 41.291 1.00 30.99 387 SER A O 1
ATOM 2633 N N . ALA A 1 337 ? 5.287 33.980 39.514 1.00 24.13 388 ALA A N 1
ATOM 2634 C CA . ALA A 1 337 ? 5.187 32.745 40.260 1.00 26.38 388 ALA A CA 1
ATOM 2635 C C . ALA A 1 337 ? 6.575 32.290 40.705 1.00 30.19 388 ALA A C 1
ATOM 2636 O O . ALA A 1 337 ? 7.545 32.354 39.944 1.00 36.97 388 ALA A O 1
ATOM 2638 N N . ASP A 1 338 ? 6.674 31.858 41.956 1.00 18.72 389 ASP A N 1
ATOM 2639 C CA . ASP A 1 338 ? 7.911 31.260 42.435 1.00 22.71 389 ASP A CA 1
ATOM 2640 C C . ASP A 1 338 ? 7.980 29.763 42.153 1.00 32.14 389 ASP A C 1
ATOM 2641 O O . ASP A 1 338 ? 9.009 29.264 41.672 1.00 35.66 389 ASP A O 1
ATOM 2646 N N . THR A 1 339 ? 6.881 29.054 42.444 1.00 28.23 390 THR A N 1
ATOM 2647 C CA . THR A 1 339 ? 6.849 27.595 42.389 1.00 25.97 390 THR A CA 1
ATOM 2648 C C . THR A 1 339 ? 7.385 27.075 41.065 1.00 29.72 390 THR A C 1
ATOM 2649 O O . THR A 1 339 ? 8.230 26.170 41.035 1.00 31.89 390 THR A O 1
ATOM 2653 N N . PHE A 1 340 ? 6.921 27.657 39.957 1.00 31.05 391 PHE A N 1
ATOM 2654 C CA . PHE A 1 340 ? 7.407 27.248 38.643 1.00 30.29 391 PHE A CA 1
ATOM 2655 C C . PHE A 1 340 ? 8.927 27.323 38.570 1.00 38.36 391 PHE A C 1
ATOM 2656 O O . PHE A 1 340 ? 9.578 26.401 38.063 1.00 43.86 391 PHE A O 1
ATOM 2664 N N . PHE A 1 341 ? 9.518 28.399 39.099 1.00 31.04 392 PHE A N 1
ATOM 2665 C CA . PHE A 1 341 ? 10.957 28.561 38.973 1.00 30.10 392 PHE A CA 1
ATOM 2666 C C . PHE A 1 341 ? 11.738 27.739 39.989 1.00 29.75 392 PHE A C 1
ATOM 2667 O O . PHE A 1 341 ? 12.907 27.445 39.740 1.00 33.05 392 PHE A O 1
ATOM 2675 N N . TYR A 1 342 ? 11.133 27.370 41.124 1.00 28.61 393 TYR A N 1
ATOM 2676 C CA . TYR A 1 342 ? 11.723 26.328 41.964 1.00 28.40 393 TYR A CA 1
ATOM 2677 C C . TYR A 1 342 ? 11.945 25.053 41.154 1.00 31.41 393 TYR A C 1
ATOM 2678 O O . TYR A 1 342 ? 13.049 24.492 41.132 1.00 30.00 393 TYR A O 1
ATOM 2687 N N . GLN A 1 343 ? 10.895 24.589 40.470 1.00 31.12 394 GLN A N 1
ATOM 2688 C CA . GLN A 1 343 ? 11.007 23.397 39.632 1.00 36.77 394 GLN A CA 1
ATOM 2689 C C . GLN A 1 343 ? 12.100 23.569 38.593 1.00 34.72 394 GLN A C 1
ATOM 2690 O O . GLN A 1 343 ? 12.998 22.730 38.470 1.00 33.19 394 GLN A O 1
ATOM 2696 N N . VAL A 1 344 ? 12.063 24.689 37.867 1.00 39.64 395 VAL A N 1
ATOM 2697 C CA . VAL A 1 344 ? 13.073 24.968 36.846 1.00 38.24 395 VAL A CA 1
ATOM 2698 C C . VAL A 1 344 ? 14.478 24.905 37.432 1.00 34.77 395 VAL A C 1
ATOM 2699 O O . VAL A 1 344 ? 15.394 24.334 36.825 1.00 29.69 395 VAL A O 1
ATOM 2703 N N . ALA A 1 345 ? 14.677 25.477 38.620 1.00 32.88 396 ALA A N 1
ATOM 2704 C CA . ALA A 1 345 ? 15.994 25.402 39.249 1.00 36.25 396 ALA A CA 1
ATOM 2705 C C . ALA A 1 345 ? 16.383 23.956 39.544 1.00 39.79 396 ALA A C 1
ATOM 2706 O O . ALA A 1 345 ? 17.507 23.527 39.248 1.00 35.25 396 ALA A O 1
ATOM 2708 N N . TYR A 1 346 ? 15.464 23.193 40.143 1.00 41.53 397 TYR A N 1
ATOM 2709 C CA . TYR A 1 346 ? 15.735 21.792 40.452 1.00 37.94 397 TYR A CA 1
ATOM 2710 C C . TYR A 1 346 ? 16.189 21.040 39.205 1.00 39.38 397 TYR A C 1
ATOM 2711 O O . TYR A 1 346 ? 17.252 20.407 39.200 1.00 37.80 397 TYR A O 1
ATOM 2720 N N . ASP A 1 347 ? 15.414 21.148 38.117 1.00 40.27 398 ASP A N 1
ATOM 2721 C CA . ASP A 1 347 ? 15.710 20.398 36.900 1.00 35.94 398 ASP A CA 1
ATOM 2722 C C . ASP A 1 347 ? 16.970 20.894 36.216 1.00 42.34 398 ASP A C 1
ATOM 2723 O O . ASP A 1 347 ? 17.674 20.101 35.573 1.00 45.38 398 ASP A O 1
ATOM 2728 N N . MET A 1 348 ? 17.266 22.197 36.331 1.00 37.28 399 MET A N 1
ATOM 2729 C CA . MET A 1 348 ? 18.475 22.749 35.724 1.00 32.41 399 MET A CA 1
ATOM 2730 C C . MET A 1 348 ? 19.724 22.216 36.404 1.00 30.35 399 MET A C 1
ATOM 2731 O O . MET A 1 348 ? 20.696 21.851 35.733 1.00 34.60 399 MET A O 1
ATOM 2736 N N . GLY A 1 349 ? 19.723 22.185 37.734 1.00 34.72 400 GLY A N 1
ATOM 2737 C CA . GLY A 1 349 ? 20.936 21.970 38.500 1.00 37.21 400 GLY A CA 1
ATOM 2738 C C . GLY A 1 349 ? 21.788 23.223 38.586 1.00 32.99 400 GLY A C 1
ATOM 2739 O O . GLY A 1 349 ? 21.781 24.047 37.668 1.00 30.33 400 GLY A O 1
ATOM 2740 N N . ILE A 1 350 ? 22.553 23.360 39.669 1.00 28.71 401 ILE A N 1
ATOM 2741 C CA . ILE A 1 350 ? 23.315 24.585 39.883 1.00 30.94 401 ILE A CA 1
ATOM 2742 C C . ILE A 1 350 ? 24.338 24.804 38.770 1.00 41.50 401 ILE A C 1
ATOM 2743 O O . ILE A 1 350 ? 24.596 25.948 38.362 1.00 43.23 401 ILE A O 1
ATOM 2748 N N . ASP A 1 351 ? 24.941 23.722 38.264 1.00 42.98 402 ASP A N 1
ATOM 2749 C CA . ASP A 1 351 ? 25.999 23.872 37.263 1.00 42.13 402 ASP A CA 1
ATOM 2750 C C . ASP A 1 351 ? 25.474 24.599 36.029 1.00 39.90 402 ASP A C 1
ATOM 2751 O O . ASP A 1 351 ? 26.028 25.619 35.613 1.00 41.44 402 ASP A O 1
ATOM 2756 N N . ARG A 1 352 ? 24.384 24.098 35.444 1.00 42.11 403 ARG A N 1
ATOM 2757 C CA . ARG A 1 352 ? 23.813 24.734 34.259 1.00 42.60 403 ARG A CA 1
ATOM 2758 C C . ARG A 1 352 ? 23.242 26.108 34.585 1.00 41.59 403 ARG A C 1
ATOM 2759 O O . ARG A 1 352 ? 23.368 27.043 33.793 1.00 35.99 403 ARG A O 1
ATOM 2767 N N . LEU A 1 353 ? 22.568 26.242 35.723 1.00 39.99 404 LEU A N 1
ATOM 2768 C CA . LEU A 1 353 ? 21.907 27.507 36.007 1.00 38.05 404 LEU A CA 1
ATOM 2769 C C . LEU A 1 353 ? 22.938 28.607 36.229 1.00 42.53 404 LEU A C 1
ATOM 2770 O O . LEU A 1 353 ? 22.791 29.719 35.704 1.00 37.81 404 LEU A O 1
ATOM 2775 N N . SER A 1 354 ? 24.002 28.304 36.979 1.00 42.31 405 SER A N 1
ATOM 2776 C CA . SER A 1 354 ? 25.046 29.301 37.204 1.00 37.60 405 SER A CA 1
ATOM 2777 C C . SER A 1 354 ? 25.804 29.582 35.924 1.00 37.71 405 SER A C 1
ATOM 2778 O O . SER A 1 354 ? 26.219 30.719 35.672 1.00 40.09 405 SER A O 1
ATOM 2781 N N . GLU A 1 355 ? 26.017 28.552 35.118 1.00 36.48 406 GLU A N 1
ATOM 2782 C CA . GLU A 1 355 ? 26.732 28.764 33.874 1.00 36.20 406 GLU A CA 1
ATOM 2783 C C . GLU A 1 355 ? 25.944 29.703 32.977 1.00 34.20 406 GLU A C 1
ATOM 2784 O O . GLU A 1 355 ? 26.501 30.648 32.410 1.00 34.81 406 GLU A O 1
ATOM 2790 N N . TRP A 1 356 ? 24.629 29.504 32.897 1.00 34.27 407 TRP A N 1
ATOM 2791 C CA . TRP A 1 356 ? 23.816 30.373 32.056 1.00 38.12 407 TRP A CA 1
ATOM 2792 C C . TRP A 1 356 ? 23.765 31.800 32.608 1.00 42.87 407 TRP A C 1
ATOM 2793 O O . TRP A 1 356 ? 23.897 32.770 31.851 1.00 45.79 407 TRP A O 1
ATOM 2804 N N . MET A 1 357 ? 23.586 31.948 33.923 1.00 31.45 408 MET A N 1
ATOM 2805 C CA . MET A 1 357 ? 23.466 33.270 34.521 1.00 30.82 408 MET A CA 1
ATOM 2806 C C . MET A 1 357 ? 24.774 34.047 34.417 1.00 42.43 408 MET A C 1
ATOM 2807 O O . MET A 1 357 ? 24.763 35.285 34.347 1.00 40.58 408 MET A O 1
ATOM 2812 N N . GLY A 1 358 ? 25.903 33.333 34.419 1.00 30.47 409 GLY A N 1
ATOM 2813 C CA . GLY A 1 358 ? 27.171 33.963 34.136 1.00 33.48 409 GLY A CA 1
ATOM 2814 C C . GLY A 1 358 ? 27.253 34.499 32.725 1.00 36.43 409 GLY A C 1
ATOM 2815 O O . GLY A 1 358 ? 27.921 35.500 32.481 1.00 35.87 409 GLY A O 1
ATOM 2816 N N . LYS A 1 359 ? 26.596 33.838 31.772 1.00 33.15 410 LYS A N 1
ATOM 2817 C CA . LYS A 1 359 ? 26.521 34.396 30.430 1.00 36.52 410 LYS A CA 1
ATOM 2818 C C . LYS A 1 359 ? 25.710 35.687 30.418 1.00 42.92 410 LYS A C 1
ATOM 2819 O O . LYS A 1 359 ? 25.931 36.553 29.564 1.00 39.32 410 LYS A O 1
ATOM 2825 N N . PHE A 1 360 ? 24.769 35.834 31.347 1.00 35.73 411 PHE A N 1
ATOM 2826 C CA . PHE A 1 360 ? 24.008 37.069 31.435 1.00 32.94 411 PHE A CA 1
ATOM 2827 C C . PHE A 1 360 ? 24.751 38.158 32.197 1.00 34.80 411 PHE A C 1
ATOM 2828 O O . PHE A 1 360 ? 24.216 39.265 32.353 1.00 33.27 411 PHE A O 1
ATOM 2836 N N . GLY A 1 361 ? 25.963 37.860 32.665 1.00 25.77 412 GLY A N 1
ATOM 2837 C CA . GLY A 1 361 ? 26.809 38.806 33.349 1.00 27.77 412 GLY A CA 1
ATOM 2838 C C . GLY A 1 361 ? 26.760 38.733 34.855 1.00 24.61 412 GLY A C 1
ATOM 2839 O O . GLY A 1 361 ? 27.578 39.386 35.510 1.00 29.62 412 GLY A O 1
ATOM 2840 N N . TYR A 1 362 ? 25.848 37.954 35.429 1.00 28.28 413 TYR A N 1
ATOM 2841 C CA . TYR A 1 362 ? 25.778 37.884 36.884 1.00 28.03 413 TYR A CA 1
ATOM 2842 C C . TYR A 1 362 ? 27.065 37.326 37.466 1.00 31.37 413 TYR A C 1
ATOM 2843 O O . TYR A 1 362 ? 27.685 36.428 36.892 1.00 27.87 413 TYR A O 1
ATOM 2852 N N . GLY A 1 363 ? 27.451 37.839 38.634 1.00 26.18 414 GLY A N 1
ATOM 2853 C CA . GLY A 1 363 ? 28.680 37.424 39.263 1.00 19.35 414 GLY A CA 1
ATOM 2854 C C . GLY A 1 363 ? 29.940 38.054 38.695 1.00 33.27 414 GLY A C 1
ATOM 2855 O O . GLY A 1 363 ? 31.007 37.948 39.327 1.00 29.23 414 GLY A O 1
ATOM 2856 N N . HIS A 1 364 ? 29.867 38.690 37.522 1.00 28.24 415 HIS A N 1
ATOM 2857 C CA . HIS A 1 364 ? 31.031 39.261 36.859 1.00 33.33 415 HIS A CA 1
ATOM 2858 C C . HIS A 1 364 ? 30.934 40.775 36.825 1.00 40.10 415 HIS A C 1
ATOM 2859 O O . HIS A 1 364 ? 29.849 41.361 36.881 1.00 31.85 415 HIS A O 1
ATOM 2866 N N . TYR A 1 365 ? 32.093 41.404 36.698 1.00 38.58 416 TYR A N 1
ATOM 2867 C CA . TYR A 1 365 ? 32.113 42.827 36.424 1.00 30.00 416 TYR A CA 1
ATOM 2868 C C . TYR A 1 365 ? 31.452 43.103 35.073 1.00 33.50 416 TYR A C 1
ATOM 2869 O O . TYR A 1 365 ? 31.481 42.276 34.153 1.00 30.92 416 TYR A O 1
ATOM 2878 N N . THR A 1 366 ? 30.793 44.258 34.975 1.00 29.52 417 THR A N 1
ATOM 2879 C CA . THR A 1 366 ? 30.015 44.544 33.779 1.00 19.72 417 THR A CA 1
ATOM 2880 C C . THR A 1 366 ? 30.870 45.059 32.639 1.00 29.57 417 THR A C 1
ATOM 2881 O O . THR A 1 366 ? 30.440 44.988 31.483 1.00 28.26 417 THR A O 1
ATOM 2885 N N . GLY A 1 367 ? 32.064 45.565 32.940 1.00 28.04 418 GLY A N 1
ATOM 2886 C CA . GLY A 1 367 ? 32.875 46.274 31.971 1.00 33.00 418 GLY A CA 1
ATOM 2887 C C . GLY A 1 367 ? 32.588 47.759 31.876 1.00 37.28 418 GLY A C 1
ATOM 2888 O O . GLY A 1 367 ? 33.149 48.429 31.003 1.00 31.70 418 GLY A O 1
ATOM 2889 N N . ILE A 1 368 ? 31.713 48.291 32.732 1.00 30.40 419 ILE A N 1
ATOM 2890 C CA . ILE A 1 368 ? 31.433 49.715 32.701 1.00 31.72 419 ILE A CA 1
ATOM 2891 C C . ILE A 1 368 ? 32.713 50.494 32.982 1.00 35.48 419 ILE A C 1
ATOM 2892 O O . ILE A 1 368 ? 33.606 50.024 33.704 1.00 35.47 419 ILE A O 1
ATOM 2897 N N . ASP A 1 369 ? 32.804 51.697 32.401 1.00 31.96 420 ASP A N 1
ATOM 2898 C CA . ASP A 1 369 ? 33.985 52.554 32.555 1.00 23.91 420 ASP A CA 1
ATOM 2899 C C . ASP A 1 369 ? 33.873 53.416 33.818 1.00 31.08 420 ASP A C 1
ATOM 2900 O O . ASP A 1 369 ? 33.878 54.652 33.792 1.00 29.99 420 ASP A O 1
ATOM 2905 N N . LEU A 1 370 ? 33.761 52.713 34.946 1.00 19.30 421 LEU A N 1
ATOM 2906 C CA . LEU A 1 370 ? 33.956 53.272 36.273 1.00 18.41 421 LEU A CA 1
ATOM 2907 C C . LEU A 1 370 ? 34.838 52.296 37.040 1.00 28.23 421 LEU A C 1
ATOM 2908 O O . LEU A 1 370 ? 34.833 51.100 36.759 1.00 38.29 421 LEU A O 1
ATOM 2913 N N . ALA A 1 371 ? 35.590 52.799 38.009 1.00 23.00 422 ALA A N 1
ATOM 2914 C CA . ALA A 1 371 ? 36.460 51.949 38.806 1.00 22.71 422 ALA A CA 1
ATOM 2915 C C . ALA A 1 371 ? 35.832 51.531 40.126 1.00 28.51 422 ALA A C 1
ATOM 2916 O O . ALA A 1 371 ? 36.358 50.625 40.782 1.00 38.77 422 ALA A O 1
ATOM 2918 N N . GLU A 1 372 ? 34.732 52.156 40.532 1.00 31.08 423 GLU A N 1
ATOM 2919 C CA . GLU A 1 372 ? 33.995 51.730 41.720 1.00 33.35 423 GLU A CA 1
ATOM 2920 C C . GLU A 1 372 ? 32.964 50.692 41.293 1.00 32.50 423 GLU A C 1
ATOM 2921 O O . GLU A 1 372 ? 31.974 51.037 40.640 1.00 22.59 423 GLU A O 1
ATOM 2927 N N . GLU A 1 373 ? 33.192 49.423 41.647 1.00 33.82 424 GLU A N 1
ATOM 2928 C CA . GLU A 1 373 ? 32.260 48.371 41.237 1.00 35.49 424 GLU A CA 1
ATOM 2929 C C . GLU A 1 373 ? 32.489 47.090 42.030 1.00 29.75 424 GLU A C 1
ATOM 2930 O O . GLU A 1 373 ? 33.632 46.686 42.258 1.00 37.41 424 GLU A O 1
ATOM 2936 N N . ARG A 1 374 ? 31.395 46.451 42.422 1.00 22.04 425 ARG A N 1
ATOM 2937 C CA . ARG A 1 374 ? 31.426 45.110 42.982 1.00 30.13 425 ARG A CA 1
ATOM 2938 C C . ARG A 1 374 ? 30.838 44.103 41.997 1.00 30.40 425 ARG A C 1
ATOM 2939 O O . ARG A 1 374 ? 29.997 44.445 41.158 1.00 29.22 425 ARG A O 1
ATOM 2947 N N . SER A 1 375 ? 31.312 42.855 42.082 1.00 31.06 426 SER A N 1
ATOM 2948 C CA . SER A 1 375 ? 30.863 41.802 41.171 1.00 33.35 426 SER A CA 1
ATOM 2949 C C . SER A 1 375 ? 29.670 41.014 41.701 1.00 34.90 426 SER A C 1
ATOM 2950 O O . SER A 1 375 ? 29.036 40.290 40.929 1.00 30.59 426 SER A O 1
ATOM 2953 N N . GLY A 1 376 ? 29.331 41.160 42.979 1.00 33.95 427 GLY A N 1
ATOM 2954 C CA . GLY A 1 376 ? 28.226 40.374 43.483 1.00 30.37 427 GLY A CA 1
ATOM 2955 C C . GLY A 1 376 ? 28.634 38.920 43.602 1.00 36.38 427 GLY A C 1
ATOM 2956 O O . GLY A 1 376 ? 29.820 38.584 43.769 1.00 28.32 427 GLY A O 1
ATOM 2957 N N . ASN A 1 377 ? 27.639 38.038 43.487 1.00 34.57 428 ASN A N 1
ATOM 2958 C CA . ASN A 1 377 ? 27.925 36.613 43.554 1.00 32.12 428 ASN A CA 1
ATOM 2959 C C . ASN A 1 377 ? 26.868 35.795 42.828 1.00 34.81 428 ASN A C 1
ATOM 2960 O O . ASN A 1 377 ? 25.685 35.829 43.186 1.00 28.88 428 ASN A O 1
ATOM 2965 N N . MET A 1 378 ? 27.330 35.027 41.846 1.00 31.89 429 MET A N 1
ATOM 2966 C CA . MET A 1 378 ? 26.574 33.982 41.172 1.00 37.95 429 MET A CA 1
ATOM 2967 C C . MET A 1 378 ? 27.110 32.644 41.681 1.00 35.23 429 MET A C 1
ATOM 2968 O O . MET A 1 378 ? 28.176 32.192 41.225 1.00 33.92 429 MET A O 1
ATOM 2973 N N . PRO A 1 379 ? 26.426 31.981 42.624 1.00 30.17 430 PRO A N 1
ATOM 2974 C CA . PRO A 1 379 ? 27.050 30.868 43.358 1.00 34.14 430 PRO A CA 1
ATOM 2975 C C . PRO A 1 379 ? 27.295 29.655 42.476 1.00 37.52 430 PRO A C 1
ATOM 2976 O O . PRO A 1 379 ? 26.566 29.403 41.513 1.00 33.22 430 PRO A O 1
ATOM 2980 N N . THR A 1 380 ? 28.349 28.903 42.815 1.00 40.82 431 THR A N 1
ATOM 2981 C CA . THR A 1 380 ? 28.705 27.668 42.111 1.00 38.70 431 THR A CA 1
ATOM 2982 C C . THR A 1 380 ? 29.198 26.636 43.116 1.00 37.78 431 THR A C 1
ATOM 2983 O O . THR A 1 380 ? 29.518 26.962 44.267 1.00 36.78 431 THR A O 1
ATOM 2987 N N . ARG A 1 381 ? 29.282 25.379 42.661 1.00 46.77 432 ARG A N 1
ATOM 2988 C CA . ARG A 1 381 ? 29.833 24.307 43.497 1.00 45.64 432 ARG A CA 1
ATOM 2989 C C . ARG A 1 381 ? 31.190 24.691 44.062 1.00 43.64 432 ARG A C 1
ATOM 2990 O O . ARG A 1 381 ? 31.411 24.644 45.276 1.00 46.73 432 ARG A O 1
ATOM 2998 N N . GLU A 1 382 ? 32.118 25.062 43.178 1.00 42.29 433 GLU A N 1
ATOM 2999 C CA . GLU A 1 382 ? 33.480 25.352 43.601 1.00 53.37 433 GLU A CA 1
ATOM 3000 C C . GLU A 1 382 ? 33.525 26.562 44.515 1.00 49.16 433 GLU A C 1
ATOM 3001 O O . GLU A 1 382 ? 34.349 26.616 45.434 1.00 45.76 433 GLU A O 1
ATOM 3007 N N . TRP A 1 383 ? 32.639 27.529 44.299 1.00 46.73 434 TRP A N 1
ATOM 3008 C CA . TRP A 1 383 ? 32.658 28.712 45.143 1.00 43.07 434 TRP A CA 1
ATOM 3009 C C . TRP A 1 383 ? 32.215 28.372 46.559 1.00 41.16 434 TRP A C 1
ATOM 3010 O O . TRP A 1 383 ? 32.866 28.774 47.532 1.00 42.70 434 TRP A O 1
ATOM 3021 N N . LYS A 1 384 ? 31.107 27.635 46.702 1.00 41.08 435 LYS A N 1
ATOM 3022 C CA . LYS A 1 384 ? 30.695 27.257 48.049 1.00 42.36 435 LYS A CA 1
ATOM 3023 C C . LYS A 1 384 ? 31.740 26.367 48.704 1.00 48.87 435 LYS A C 1
ATOM 3024 O O . LYS A 1 384 ? 31.967 26.461 49.915 1.00 54.53 435 LYS A O 1
ATOM 3030 N N . GLN A 1 385 ? 32.412 25.532 47.907 1.00 50.54 436 GLN A N 1
ATOM 3031 C CA . GLN A 1 385 ? 33.503 24.705 48.412 1.00 51.70 436 GLN A CA 1
ATOM 3032 C C . GLN A 1 385 ? 34.635 25.567 48.949 1.00 53.46 436 GLN A C 1
ATOM 3033 O O . GLN A 1 385 ? 35.122 25.352 50.061 1.00 58.96 436 GLN A O 1
ATOM 3039 N N . LYS A 1 386 ? 35.059 26.565 48.174 1.00 49.21 437 LYS A N 1
ATOM 3040 C CA . LYS A 1 386 ? 36.112 27.460 48.639 1.00 57.65 437 LYS A CA 1
ATOM 3041 C C . LYS A 1 386 ? 35.641 28.339 49.800 1.00 55.17 437 LYS A C 1
ATOM 3042 O O . LYS A 1 386 ? 36.387 28.551 50.765 1.00 53.51 437 LYS A O 1
ATOM 3048 N N . ARG A 1 387 ? 34.414 28.860 49.736 1.00 49.14 438 ARG A N 1
ATOM 3049 C CA . ARG A 1 387 ? 34.036 29.907 50.683 1.00 46.02 438 ARG A CA 1
ATOM 3050 C C . ARG A 1 387 ? 33.682 29.347 52.053 1.00 51.58 438 ARG A C 1
ATOM 3051 O O . ARG A 1 387 ? 33.903 30.018 53.068 1.00 53.26 438 ARG A O 1
ATOM 3059 N N . PHE A 1 388 ? 33.140 28.132 52.113 1.00 55.68 439 PHE A N 1
ATOM 3060 C CA . PHE A 1 388 ? 32.773 27.530 53.385 1.00 63.52 439 PHE A CA 1
ATOM 3061 C C . PHE A 1 388 ? 33.371 26.155 53.627 1.00 56.83 439 PHE A C 1
ATOM 3062 O O . PHE A 1 388 ? 33.218 25.639 54.737 1.00 58.41 439 PHE A O 1
ATOM 3070 N N . LYS A 1 389 ? 34.046 25.563 52.643 1.00 57.73 440 LYS A N 1
ATOM 3071 C CA . LYS A 1 389 ? 34.524 24.184 52.699 1.00 65.58 440 LYS A CA 1
ATOM 3072 C C . LYS A 1 389 ? 33.397 23.245 53.163 1.00 62.39 440 LYS A C 1
ATOM 3073 O O . LYS A 1 389 ? 33.524 22.459 54.108 1.00 65.80 440 LYS A O 1
ATOM 3079 N N . LYS A 1 390 ? 32.248 23.389 52.499 1.00 54.72 441 LYS A N 1
ATOM 3080 C CA . LYS A 1 390 ? 31.159 22.468 52.643 1.00 52.71 441 LYS A CA 1
ATOM 3081 C C . LYS A 1 390 ? 30.631 22.297 51.227 1.00 52.58 441 LYS A C 1
ATOM 3082 O O . LYS A 1 390 ? 30.636 23.260 50.448 1.00 49.73 441 LYS A O 1
ATOM 3088 N N . PRO A 1 391 ? 30.228 21.092 50.845 1.00 56.99 442 PRO A N 1
ATOM 3089 C CA . PRO A 1 391 ? 29.812 20.856 49.461 1.00 57.49 442 PRO A CA 1
ATOM 3090 C C . PRO A 1 391 ? 28.424 21.431 49.200 1.00 52.68 442 PRO A C 1
ATOM 3091 O O . PRO A 1 391 ? 27.729 21.902 50.102 1.00 52.95 442 PRO A O 1
ATOM 3095 N N . TRP A 1 392 ? 28.023 21.373 47.937 1.00 48.37 443 TRP A N 1
ATOM 3096 C CA . TRP A 1 392 ? 26.742 21.917 47.513 1.00 47.20 443 TRP A CA 1
ATOM 3097 C C . TRP A 1 392 ? 25.647 20.879 47.723 1.00 54.68 443 TRP A C 1
ATOM 3098 O O . TRP A 1 392 ? 25.742 19.761 47.204 1.00 62.87 443 TRP A O 1
ATOM 3109 N N . TYR A 1 393 ? 24.611 21.248 48.479 1.00 51.60 444 TYR A N 1
ATOM 3110 C CA . TYR A 1 393 ? 23.428 20.411 48.648 1.00 49.03 444 TYR A CA 1
ATOM 3111 C C . TYR A 1 393 ? 22.347 20.865 47.678 1.00 46.60 444 TYR A C 1
ATOM 3112 O O . TYR A 1 393 ? 22.268 22.041 47.320 1.00 49.30 444 TYR A O 1
ATOM 3121 N N . GLN A 1 394 ? 21.518 19.921 47.237 1.00 44.97 445 GLN A N 1
ATOM 3122 C CA . GLN A 1 394 ? 20.519 20.258 46.227 1.00 47.50 445 GLN A CA 1
ATOM 3123 C C . GLN A 1 394 ? 19.603 21.393 46.681 1.00 43.35 445 GLN A C 1
ATOM 3124 O O . GLN A 1 394 ? 19.130 22.178 45.849 1.00 43.45 445 GLN A O 1
ATOM 3130 N N . GLY A 1 395 ? 19.376 21.503 47.952 1.00 31.75 446 GLY A N 1
ATOM 3131 C CA . GLY A 1 395 ? 18.495 22.553 48.460 1.00 36.15 446 GLY A CA 1
ATOM 3132 C C . GLY A 1 395 ? 19.101 23.931 48.287 1.00 39.73 446 GLY A C 1
ATOM 3133 O O . GLY A 1 395 ? 18.403 24.882 48.449 1.00 42.92 446 GLY A O 1
ATOM 3134 N N . ASP A 1 396 ? 20.362 24.026 47.985 1.00 40.28 447 ASP A N 1
ATOM 3135 C CA . ASP A 1 396 ? 21.011 25.338 47.759 1.00 37.47 447 ASP A CA 1
ATOM 3136 C C . ASP A 1 396 ? 20.615 25.841 46.362 1.00 40.47 447 ASP A C 1
ATOM 3137 O O . ASP A 1 396 ? 20.564 27.028 46.167 1.00 33.61 447 ASP A O 1
ATOM 3142 N N . THR A 1 397 ? 20.314 24.951 45.463 1.00 32.14 448 THR A N 1
ATOM 3143 C CA . THR A 1 397 ? 19.937 25.333 44.093 1.00 31.96 448 THR A CA 1
ATOM 3144 C C . THR A 1 397 ? 18.558 25.981 44.047 1.00 36.15 448 THR A C 1
ATOM 3145 O O . THR A 1 397 ? 18.424 26.916 43.331 1.00 38.76 448 THR A O 1
ATOM 3149 N N . ILE A 1 398 ? 17.610 25.508 44.807 1.00 38.80 449 ILE A N 1
ATOM 3150 C CA . ILE A 1 398 ? 16.196 25.961 44.726 1.00 36.89 449 ILE A CA 1
ATOM 3151 C C . ILE A 1 398 ? 16.050 27.495 44.808 1.00 39.90 449 ILE A C 1
ATOM 3152 O O . ILE A 1 398 ? 15.655 28.072 43.814 1.00 34.98 449 ILE A O 1
ATOM 3157 N N . PRO A 1 399 ? 16.441 28.162 45.885 1.00 31.60 450 PRO A N 1
ATOM 3158 C CA . PRO A 1 399 ? 16.288 29.608 46.053 1.00 32.99 450 PRO A CA 1
ATOM 3159 C C . PRO A 1 399 ? 16.932 30.473 44.958 1.00 40.52 450 PRO A C 1
ATOM 3160 O O . PRO A 1 399 ? 16.420 31.482 44.621 1.00 31.18 450 PRO A O 1
ATOM 3164 N N . VAL A 1 400 ? 17.990 29.983 44.351 1.00 38.96 451 VAL A N 1
ATOM 3165 C CA . VAL A 1 400 ? 18.673 30.636 43.216 1.00 34.43 451 VAL A CA 1
ATOM 3166 C C . VAL A 1 400 ? 17.698 30.783 42.044 1.00 32.60 451 VAL A C 1
ATOM 3167 O O . VAL A 1 400 ? 17.862 31.727 41.317 1.00 31.80 451 VAL A O 1
ATOM 3171 N N . GLY A 1 401 ? 16.765 29.881 41.841 1.00 27.36 452 GLY A N 1
ATOM 3172 C CA . GLY A 1 401 ? 15.790 30.018 40.760 1.00 23.43 452 GLY A CA 1
ATOM 3173 C C . GLY A 1 401 ? 14.947 31.258 40.918 1.00 28.18 452 GLY A C 1
ATOM 3174 O O . GLY A 1 401 ? 14.489 31.703 39.926 1.00 21.57 452 GLY A O 1
ATOM 3175 N N . ILE A 1 402 ? 14.734 31.765 42.118 1.00 28.00 453 ILE A N 1
ATOM 3176 C CA . ILE A 1 402 ? 13.940 32.980 42.259 1.00 23.98 453 ILE A CA 1
ATOM 3177 C C . ILE A 1 402 ? 14.840 34.149 42.669 1.00 31.20 453 ILE A C 1
ATOM 3178 O O . ILE A 1 402 ? 14.398 35.104 43.321 1.00 32.34 453 ILE A O 1
ATOM 3183 N N . GLY A 1 403 ? 16.111 34.085 42.293 1.00 20.66 454 GLY A N 1
ATOM 3184 C CA . GLY A 1 403 ? 16.967 35.227 42.518 1.00 21.59 454 GLY A CA 1
ATOM 3185 C C . GLY A 1 403 ? 17.395 35.413 43.947 1.00 30.04 454 GLY A C 1
ATOM 3186 O O . GLY A 1 403 ? 17.833 36.512 44.320 1.00 31.45 454 GLY A O 1
ATOM 3187 N N . GLN A 1 404 ? 17.310 34.373 44.764 1.00 26.56 455 GLN A N 1
ATOM 3188 C CA . GLN A 1 404 ? 17.726 34.557 46.145 1.00 33.03 455 GLN A CA 1
ATOM 3189 C C . GLN A 1 404 ? 18.792 33.535 46.503 1.00 31.72 455 GLN A C 1
ATOM 3190 O O . GLN A 1 404 ? 19.650 33.225 45.672 1.00 33.38 455 GLN A O 1
ATOM 3196 N N . GLY A 1 405 ? 18.787 33.036 47.727 1.00 34.16 456 GLY A N 1
ATOM 3197 C CA . GLY A 1 405 ? 19.834 32.100 48.097 1.00 29.91 456 GLY A CA 1
ATOM 3198 C C . GLY A 1 405 ? 21.159 32.821 48.164 1.00 34.84 456 GLY A C 1
ATOM 3199 O O . GLY A 1 405 ? 21.271 33.888 48.773 1.00 35.68 456 GLY A O 1
ATOM 3200 N N . TYR A 1 406 ? 22.179 32.253 47.532 1.00 34.42 457 TYR A N 1
ATOM 3201 C CA . TYR A 1 406 ? 23.492 32.879 47.553 1.00 29.33 457 TYR A CA 1
ATOM 3202 C C . TYR A 1 406 ? 23.643 33.942 46.476 1.00 32.85 457 TYR A C 1
ATOM 3203 O O . TYR A 1 406 ? 24.710 34.555 46.375 1.00 36.62 457 TYR A O 1
ATOM 3212 N N . TRP A 1 407 ? 22.602 34.180 45.691 1.00 26.59 458 TRP A N 1
ATOM 3213 C CA . TRP A 1 407 ? 22.677 35.074 44.546 1.00 32.48 458 TRP A CA 1
ATOM 3214 C C . TRP A 1 407 ? 22.604 36.537 44.975 1.00 29.34 458 TRP A C 1
ATOM 3215 O O . TRP A 1 407 ? 21.660 36.946 45.658 1.00 30.75 458 TRP A O 1
ATOM 3226 N N . THR A 1 408 ? 23.595 37.325 44.566 1.00 25.63 459 THR A N 1
ATOM 3227 C CA . THR A 1 408 ? 23.552 38.770 44.757 1.00 24.13 459 THR A CA 1
ATOM 3228 C C . THR A 1 408 ? 24.031 39.452 43.490 1.00 34.37 459 THR A C 1
ATOM 3229 O O . THR A 1 408 ? 24.896 38.928 42.780 1.00 26.44 459 THR A O 1
ATOM 3233 N N . ALA A 1 409 ? 23.465 40.636 43.225 1.00 31.66 460 ALA A N 1
ATOM 3234 C CA . ALA A 1 409 ? 23.792 41.391 42.022 1.00 31.22 460 ALA A CA 1
ATOM 3235 C C . ALA A 1 409 ? 23.783 42.889 42.320 1.00 27.82 460 ALA A C 1
ATOM 3236 O O . ALA A 1 409 ? 23.240 43.347 43.333 1.00 25.53 460 ALA A O 1
ATOM 3238 N N . THR A 1 410 ? 24.448 43.677 41.394 1.00 23.41 461 THR A N 1
ATOM 3239 C CA . THR A 1 410 ? 24.435 45.132 41.389 1.00 24.94 461 THR A CA 1
ATOM 3240 C C . THR A 1 410 ? 23.435 45.633 40.359 1.00 29.56 461 THR A C 1
ATOM 3241 O O . THR A 1 410 ? 23.169 44.950 39.364 1.00 26.49 461 THR A O 1
ATOM 3245 N N . PRO A 1 411 ? 22.866 46.830 40.570 1.00 27.51 462 PRO A N 1
ATOM 3246 C CA . PRO A 1 411 ? 21.910 47.355 39.584 1.00 20.59 462 PRO A CA 1
ATOM 3247 C C . PRO A 1 411 ? 22.507 47.485 38.198 1.00 24.64 462 PRO A C 1
ATOM 3248 O O . PRO A 1 411 ? 21.780 47.368 37.205 1.00 28.44 462 PRO A O 1
ATOM 3252 N N . ILE A 1 412 ? 23.818 47.702 38.095 1.00 25.87 463 ILE A N 1
ATOM 3253 C CA . ILE A 1 412 ? 24.408 47.812 36.770 1.00 13.90 463 ILE A CA 1
ATOM 3254 C C . ILE A 1 412 ? 24.531 46.431 36.132 1.00 16.14 463 ILE A C 1
ATOM 3255 O O . ILE A 1 412 ? 24.403 46.299 34.905 1.00 26.23 463 ILE A O 1
ATOM 3260 N N . GLN A 1 413 ? 24.690 45.372 36.941 1.00 27.61 464 GLN A N 1
ATOM 3261 C CA . GLN A 1 413 ? 24.613 44.014 36.396 1.00 23.73 464 GLN A CA 1
ATOM 3262 C C . GLN A 1 413 ? 23.206 43.707 35.892 1.00 29.72 464 GLN A C 1
ATOM 3263 O O . GLN A 1 413 ? 23.034 43.122 34.812 1.00 32.92 464 GLN A O 1
ATOM 3269 N N . MET A 1 414 ? 22.188 44.122 36.655 1.00 25.58 465 MET A N 1
ATOM 3270 C CA . MET A 1 414 ? 20.800 43.966 36.219 1.00 28.08 465 MET A CA 1
ATOM 3271 C C . MET A 1 414 ? 20.543 44.673 34.904 1.00 29.04 465 MET A C 1
ATOM 3272 O O . MET A 1 414 ? 19.759 44.195 34.074 1.00 30.16 465 MET A O 1
ATOM 3277 N N . SER A 1 415 ? 21.142 45.854 34.732 1.00 24.60 466 SER A N 1
ATOM 3278 C CA . SER A 1 415 ? 20.977 46.586 33.485 1.00 22.35 466 SER A CA 1
ATOM 3279 C C . SER A 1 415 ? 21.616 45.838 32.333 1.00 21.53 466 SER A C 1
ATOM 3280 O O . SER A 1 415 ? 21.045 45.762 31.239 1.00 26.47 466 SER A O 1
ATOM 3283 N N . LYS A 1 416 ? 22.816 45.283 32.552 1.00 19.68 467 LYS A N 1
ATOM 3284 C CA . LYS A 1 416 ? 23.474 44.553 31.478 1.00 27.35 467 LYS A CA 1
ATOM 3285 C C . LYS A 1 416 ? 22.672 43.303 31.083 1.00 28.20 467 LYS A C 1
ATOM 3286 O O . LYS A 1 416 ? 22.551 42.997 29.894 1.00 31.32 467 LYS A O 1
ATOM 3292 N N . ALA A 1 417 ? 22.104 42.584 32.062 1.00 29.06 468 ALA A N 1
ATOM 3293 C CA . ALA A 1 417 ? 21.282 41.411 31.749 1.00 26.57 468 ALA A CA 1
ATOM 3294 C C . ALA A 1 417 ? 20.018 41.811 31.004 1.00 26.77 468 ALA A C 1
ATOM 3295 O O . ALA A 1 417 ? 19.691 41.228 29.964 1.00 27.17 468 ALA A O 1
ATOM 3297 N N . LEU A 1 418 ? 19.298 42.819 31.526 1.00 24.56 469 LEU A N 1
ATOM 3298 C CA . LEU A 1 418 ? 18.108 43.343 30.864 1.00 25.95 469 LEU A CA 1
ATOM 3299 C C . LEU A 1 418 ? 18.367 43.683 29.394 1.00 33.47 469 LEU A C 1
ATOM 3300 O O . LEU A 1 418 ? 17.529 43.400 28.529 1.00 28.80 469 LEU A O 1
ATOM 3305 N N . MET A 1 419 ? 19.524 44.283 29.081 1.00 31.02 470 MET A N 1
ATOM 3306 C CA . MET A 1 419 ? 19.776 44.641 27.687 1.00 30.67 470 MET A CA 1
ATOM 3307 C C . MET A 1 419 ? 20.025 43.396 26.831 1.00 37.51 470 MET A C 1
ATOM 3308 O O . MET A 1 419 ? 19.612 43.343 25.661 1.00 34.42 470 MET A O 1
ATOM 3313 N N . ILE A 1 420 ? 20.687 42.419 27.401 1.00 30.57 471 ILE A N 1
ATOM 3314 C CA . ILE A 1 420 ? 20.932 41.146 26.677 1.00 34.30 471 ILE A CA 1
ATOM 3315 C C . ILE A 1 420 ? 19.578 40.545 26.269 1.00 32.85 471 ILE A C 1
ATOM 3316 O O . ILE A 1 420 ? 19.449 40.175 25.127 1.00 37.85 471 ILE A O 1
ATOM 3321 N N . LEU A 1 421 ? 18.616 40.487 27.152 1.00 21.70 472 LEU A N 1
ATOM 3322 C CA . LEU A 1 421 ? 17.267 39.985 26.819 1.00 29.19 472 LEU A CA 1
ATOM 3323 C C . LEU A 1 421 ? 16.670 40.845 25.711 1.00 35.54 472 LEU A C 1
ATOM 3324 O O . LEU A 1 421 ? 16.132 40.301 24.793 1.00 33.55 472 LEU A O 1
ATOM 3329 N N . ILE A 1 422 ? 16.795 42.142 25.804 1.00 33.51 473 ILE A N 1
ATOM 3330 C CA . ILE A 1 422 ? 16.233 43.052 24.773 1.00 30.94 473 ILE A CA 1
ATOM 3331 C C . ILE A 1 422 ? 16.923 42.789 23.424 1.00 37.64 473 ILE A C 1
ATOM 3332 O O . ILE A 1 422 ? 16.239 42.762 22.440 1.00 32.82 473 ILE A O 1
ATOM 3337 N N . ASN A 1 423 ? 18.197 42.504 23.411 1.00 32.58 474 ASN A N 1
ATOM 3338 C CA . ASN A 1 423 ? 18.951 42.308 22.159 1.00 32.46 474 ASN A CA 1
ATOM 3339 C C . ASN A 1 423 ? 19.004 40.842 21.723 1.00 37.26 474 ASN A C 1
ATOM 3340 O O . ASN A 1 423 ? 19.842 40.561 20.911 1.00 40.63 474 ASN A O 1
ATOM 3345 N N . ASP A 1 424 ? 18.174 39.963 22.264 1.00 31.16 475 ASP A N 1
ATOM 3346 C CA . ASP A 1 424 ? 18.098 38.576 21.817 1.00 31.33 475 ASP A CA 1
ATOM 3347 C C . ASP A 1 424 ? 19.451 37.874 21.939 1.00 35.09 475 ASP A C 1
ATOM 3348 O O . ASP A 1 424 ? 19.906 37.170 21.031 1.00 38.91 475 ASP A O 1
ATOM 3353 N N . GLY A 1 425 ? 20.096 38.060 23.097 1.00 26.50 476 GLY A N 1
ATOM 3354 C CA . GLY A 1 425 ? 21.382 37.466 23.343 1.00 30.51 476 GLY A CA 1
ATOM 3355 C C . GLY A 1 425 ? 22.583 38.308 22.962 1.00 29.77 476 GLY A C 1
ATOM 3356 O O . GLY A 1 425 ? 23.694 37.984 23.396 1.00 38.96 476 GLY A O 1
ATOM 3357 N N . ILE A 1 426 ? 22.411 39.363 22.158 1.00 31.81 477 ILE A N 1
ATOM 3358 C CA . ILE A 1 426 ? 23.519 40.288 21.893 1.00 40.22 477 ILE A CA 1
ATOM 3359 C C . ILE A 1 426 ? 23.957 40.944 23.196 1.00 35.01 477 ILE A C 1
ATOM 3360 O O . ILE A 1 426 ? 23.128 41.431 23.972 1.00 40.31 477 ILE A O 1
ATOM 3365 N N . VAL A 1 427 ? 25.259 40.953 23.449 1.00 31.64 478 VAL A N 1
ATOM 3366 C CA . VAL A 1 427 ? 25.799 41.471 24.703 1.00 36.18 478 VAL A CA 1
ATOM 3367 C C . VAL A 1 427 ? 26.412 42.839 24.457 1.00 41.54 478 VAL A C 1
ATOM 3368 O O . VAL A 1 427 ? 27.382 42.961 23.700 1.00 42.92 478 VAL A O 1
ATOM 3372 N N . LYS A 1 428 ? 25.868 43.866 25.111 1.00 43.09 479 LYS A N 1
ATOM 3373 C CA . LYS A 1 428 ? 26.420 45.216 25.052 1.00 32.50 479 LYS A CA 1
ATOM 3374 C C . LYS A 1 428 ? 26.906 45.614 26.439 1.00 37.41 479 LYS A C 1
ATOM 3375 O O . LYS A 1 428 ? 26.143 45.561 27.409 1.00 43.51 479 LYS A O 1
ATOM 3381 N N . VAL A 1 429 ? 28.174 45.993 26.533 1.00 35.82 480 VAL A N 1
ATOM 3382 C CA . VAL A 1 429 ? 28.726 46.533 27.781 1.00 37.39 480 VAL A CA 1
ATOM 3383 C C . VAL A 1 429 ? 28.040 47.855 28.094 1.00 31.08 480 VAL A C 1
ATOM 3384 O O . VAL A 1 429 ? 27.934 48.710 27.210 1.00 30.92 480 VAL A O 1
ATOM 3388 N N . PRO A 1 430 ? 27.556 48.071 29.311 1.00 30.70 481 PRO A N 1
ATOM 3389 C CA . PRO A 1 430 ? 27.054 49.402 29.659 1.00 31.40 481 PRO A CA 1
ATOM 3390 C C . PRO A 1 430 ? 28.229 50.360 29.851 1.00 32.54 481 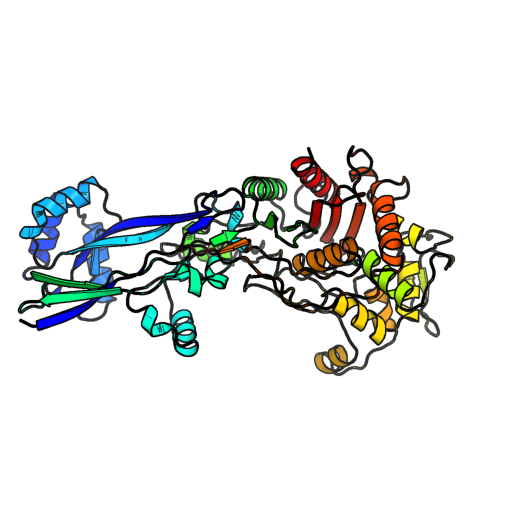PRO A C 1
ATOM 3391 O O . PRO A 1 430 ? 29.179 50.068 30.584 1.00 31.27 481 PRO A O 1
ATOM 3395 N N . HIS A 1 431 ? 28.182 51.488 29.152 1.00 28.86 482 HIS A N 1
ATOM 3396 C CA . HIS A 1 431 ? 29.303 52.417 29.143 1.00 28.23 482 HIS A CA 1
ATOM 3397 C C . HIS A 1 431 ? 28.799 53.856 29.126 1.00 35.17 482 HIS A C 1
ATOM 3398 O O . HIS A 1 431 ? 27.683 54.151 28.680 1.00 36.40 482 HIS A O 1
ATOM 3405 N N . LEU A 1 432 ? 29.656 54.754 29.616 1.00 32.08 483 LEU A N 1
ATOM 3406 C CA . LEU A 1 432 ? 29.362 56.174 29.637 1.00 25.24 483 LEU A CA 1
ATOM 3407 C C . LEU A 1 432 ? 30.091 56.944 28.550 1.00 31.55 483 LEU A C 1
ATOM 3408 O O . LEU A 1 432 ? 29.617 58.006 28.145 1.00 31.76 483 LEU A O 1
ATOM 3413 N N . LEU A 1 433 ? 31.212 56.440 28.057 1.00 27.95 484 LEU A N 1
ATOM 3414 C CA . LEU A 1 433 ? 32.002 57.211 27.114 1.00 30.25 484 LEU A CA 1
ATOM 3415 C C . LEU A 1 433 ? 31.374 57.118 25.737 1.00 39.59 484 LEU A C 1
ATOM 3416 O O . LEU A 1 433 ? 31.178 56.015 25.213 1.00 40.75 484 LEU A O 1
ATOM 3421 N N . MET A 1 434 ? 31.054 58.273 25.151 1.00 41.49 485 MET A N 1
ATOM 3422 C CA . MET A 1 434 ? 30.668 58.296 23.748 1.00 39.69 485 MET A CA 1
ATOM 3423 C C . MET A 1 434 ? 31.887 58.471 22.852 1.00 42.79 485 MET A C 1
ATOM 3424 O O . MET A 1 434 ? 32.104 57.669 21.940 1.00 47.18 485 MET A O 1
ATOM 3429 N N . SER A 1 435 ? 32.717 59.473 23.131 1.00 46.31 486 SER A N 1
ATOM 3430 C CA . SER A 1 435 ? 33.921 59.706 22.345 1.00 41.46 486 SER A CA 1
ATOM 3431 C C . SER A 1 435 ? 34.884 60.581 23.123 1.00 39.89 486 SER A C 1
ATOM 3432 O O . SER A 1 435 ? 34.505 61.272 24.076 1.00 37.07 486 SER A O 1
ATOM 3435 N N . THR A 1 436 ? 36.134 60.555 22.670 1.00 33.56 487 THR A N 1
ATOM 3436 C CA . THR A 1 436 ? 37.217 61.374 23.188 1.00 38.39 487 THR A CA 1
ATOM 3437 C C . THR A 1 436 ? 37.673 62.338 22.101 1.00 47.96 487 THR A C 1
ATOM 3438 O O . THR A 1 436 ? 37.782 61.955 20.934 1.00 42.56 487 THR A O 1
ATOM 3442 N N . ALA A 1 437 ? 37.929 63.586 22.477 1.00 62.69 488 ALA A N 1
ATOM 3443 C CA . ALA A 1 437 ? 38.283 64.636 21.528 1.00 74.46 488 ALA A CA 1
ATOM 3444 C C . ALA A 1 437 ? 39.687 65.176 21.819 1.00 85.52 488 ALA A C 1
ATOM 3445 O O . ALA A 1 437 ? 40.426 64.644 22.651 1.00 82.59 488 ALA A O 1
ATOM 3447 N N . GLU A 1 438 ? 40.019 66.280 21.145 1.00 100.81 489 GLU A N 1
ATOM 3448 C CA . GLU A 1 438 ? 41.373 66.819 20.990 1.00 106.12 489 GLU A CA 1
ATOM 3449 C C . GLU A 1 438 ? 42.334 65.771 20.424 1.00 104.53 489 GLU A C 1
ATOM 3450 O O . GLU A 1 438 ? 42.530 64.704 21.019 1.00 101.37 489 GLU A O 1
ATOM 3456 N N . ASP A 1 439 ? 42.965 66.070 19.283 1.00 104.63 490 ASP A N 1
ATOM 3457 C CA . ASP A 1 439 ? 43.068 67.418 18.677 1.00 104.10 490 ASP A CA 1
ATOM 3458 C C . ASP A 1 439 ? 41.810 68.257 18.282 1.00 96.02 490 ASP A C 1
ATOM 3459 O O . ASP A 1 439 ? 41.874 69.487 18.403 1.00 95.83 490 ASP A O 1
ATOM 3464 N N . GLY A 1 440 ? 40.689 67.668 17.837 1.00 86.76 491 GLY A N 1
ATOM 3465 C CA . GLY A 1 440 ? 40.457 66.239 17.688 1.00 77.34 491 GLY A CA 1
ATOM 3466 C C . GLY A 1 440 ? 39.934 65.869 16.314 1.00 78.49 491 GLY A C 1
ATOM 3467 O O . GLY A 1 440 ? 39.120 66.626 15.779 1.00 75.17 491 GLY A O 1
ATOM 3468 N N . LYS A 1 441 ? 40.311 64.715 15.739 1.00 84.75 492 LYS A N 1
ATOM 3469 C CA . LYS A 1 441 ? 40.868 63.503 16.384 1.00 78.07 492 LYS A CA 1
ATOM 3470 C C . LYS A 1 441 ? 39.881 63.029 17.439 1.00 76.18 492 LYS A C 1
ATOM 3471 O O . LYS A 1 441 ? 40.122 63.113 18.646 1.00 72.96 492 LYS A O 1
ATOM 3477 N N . GLN A 1 442 ? 38.752 62.547 16.938 1.00 73.16 493 GLN A N 1
ATOM 3478 C CA . GLN A 1 442 ? 37.659 62.039 17.752 1.00 67.11 493 GLN A CA 1
ATOM 3479 C C . GLN A 1 442 ? 37.699 60.520 17.728 1.00 63.66 493 GLN A C 1
ATOM 3480 O O . GLN A 1 442 ? 37.575 59.914 16.661 1.00 70.29 493 GLN A O 1
ATOM 3486 N N . VAL A 1 443 ? 37.890 59.913 18.890 1.00 60.11 494 VAL A N 1
ATOM 3487 C CA . VAL A 1 443 ? 37.970 58.462 19.026 1.00 56.45 494 VAL A CA 1
ATOM 3488 C C . VAL A 1 443 ? 36.663 57.976 19.643 1.00 52.74 494 VAL A C 1
ATOM 3489 O O . VAL A 1 443 ? 36.332 58.375 20.769 1.00 50.65 494 VAL A O 1
ATOM 3493 N N . PRO A 1 444 ? 35.889 57.142 18.954 1.00 52.78 495 PRO A N 1
ATOM 3494 C CA . PRO A 1 444 ? 34.657 56.613 19.552 1.00 51.60 495 PRO A CA 1
ATOM 3495 C C . PRO A 1 444 ? 34.940 55.418 20.448 1.00 55.09 495 PRO A C 1
ATOM 3496 O O . PRO A 1 444 ? 35.847 54.622 20.195 1.00 59.07 495 PRO A O 1
ATOM 3500 N N . TRP A 1 445 ? 34.162 55.313 21.520 1.00 45.16 496 TRP A N 1
ATOM 3501 C CA . TRP A 1 445 ? 34.193 54.112 22.334 1.00 48.92 496 TRP A CA 1
ATOM 3502 C C . TRP A 1 445 ? 33.824 52.905 21.480 1.00 54.24 496 TRP A C 1
ATOM 3503 O O . TRP A 1 445 ? 32.870 52.949 20.696 1.00 56.91 496 TRP A O 1
ATOM 3514 N N . VAL A 1 446 ? 34.604 51.837 21.609 1.00 58.86 497 VAL A N 1
ATOM 3515 C CA . VAL A 1 446 ? 34.441 50.651 20.778 1.00 65.86 497 VAL A CA 1
ATOM 3516 C C . VAL A 1 446 ? 34.109 49.469 21.678 1.00 62.76 497 VAL A C 1
ATOM 3517 O O . VAL A 1 446 ? 34.854 49.161 22.628 1.00 58.21 497 VAL A O 1
ATOM 3521 N N . GLN A 1 447 ? 32.977 48.825 21.386 1.00 61.61 498 GLN A N 1
ATOM 3522 C CA . GLN A 1 447 ? 32.545 47.674 22.151 1.00 60.62 498 GLN A CA 1
ATOM 3523 C C . GLN A 1 447 ? 33.591 46.561 22.089 1.00 53.63 498 GLN A C 1
ATOM 3524 O O . GLN A 1 447 ? 33.971 46.144 20.982 1.00 51.21 498 GLN A O 1
ATOM 3530 N N . PRO A 1 448 ? 34.089 46.066 23.225 1.00 52.38 499 PRO A N 1
ATOM 3531 C CA . PRO A 1 448 ? 34.977 44.899 23.183 1.00 58.24 499 PRO A CA 1
ATOM 3532 C C . PRO A 1 448 ? 34.214 43.670 22.712 1.00 62.33 499 PRO A C 1
ATOM 3533 O O . PRO A 1 448 ? 33.013 43.526 22.953 1.00 60.84 499 PRO A O 1
ATOM 3537 N N . HIS A 1 449 ? 34.920 42.797 22.002 1.00 65.72 500 HIS A N 1
ATOM 3538 C CA . HIS A 1 449 ? 34.301 41.578 21.505 1.00 66.68 500 HIS A CA 1
ATOM 3539 C C . HIS A 1 449 ? 33.716 40.786 22.665 1.00 62.76 500 HIS A C 1
ATOM 3540 O O . HIS A 1 449 ? 34.441 40.381 23.580 1.00 61.24 500 HIS A O 1
ATOM 3547 N N . GLU A 1 450 ? 32.403 40.593 22.653 1.00 58.57 501 GLU A N 1
ATOM 3548 C CA . GLU A 1 450 ? 31.743 39.745 23.643 1.00 59.30 501 GLU A CA 1
ATOM 3549 C C . GLU A 1 450 ? 30.773 38.821 22.922 1.00 57.27 501 GLU A C 1
ATOM 3550 O O . GLU A 1 450 ? 29.769 39.301 22.357 1.00 52.96 501 GLU A O 1
ATOM 3556 N N . PRO A 1 451 ? 31.051 37.518 22.889 1.00 59.64 502 PRO A N 1
ATOM 3557 C CA . PRO A 1 451 ? 30.171 36.593 22.179 1.00 62.69 502 PRO A CA 1
ATOM 3558 C C . PRO A 1 451 ? 28.745 36.701 22.674 1.00 59.85 502 PRO A C 1
ATOM 3559 O O . PRO A 1 451 ? 28.495 37.052 23.844 1.00 51.76 502 PRO A O 1
ATOM 3563 N N . PRO A 1 452 ? 27.772 36.385 21.828 1.00 56.43 503 PRO A N 1
ATOM 3564 C CA . PRO A 1 452 ? 26.371 36.501 22.236 1.00 52.80 503 PRO A CA 1
ATOM 3565 C C . PRO A 1 452 ? 25.988 35.377 23.179 1.00 46.90 503 PRO A C 1
ATOM 3566 O O . PRO A 1 452 ? 26.744 34.434 23.425 1.00 49.56 503 PRO A O 1
ATOM 3570 N N . VAL A 1 453 ? 24.786 35.491 23.718 1.00 43.60 504 VAL A N 1
ATOM 3571 C CA . VAL A 1 453 ? 24.260 34.502 24.652 1.00 49.92 504 VAL A CA 1
ATOM 3572 C C . VAL A 1 453 ? 23.245 33.645 23.915 1.00 48.57 504 VAL A C 1
ATOM 3573 O O . VAL A 1 453 ? 22.266 34.164 23.361 1.00 48.42 504 VAL A O 1
ATOM 3577 N N . GLY A 1 454 ? 23.481 32.334 23.898 1.00 51.95 505 GLY A N 1
ATOM 3578 C CA . GLY A 1 454 ? 22.497 31.428 23.332 1.00 42.76 505 GLY A CA 1
ATOM 3579 C C . GLY A 1 454 ? 22.338 31.641 21.841 1.00 45.21 505 GLY A C 1
ATOM 3580 O O . GLY A 1 454 ? 23.310 31.845 21.104 1.00 48.86 505 GLY A O 1
ATOM 3581 N N . ASP A 1 455 ? 21.087 31.624 21.392 1.00 47.60 506 ASP A N 1
ATOM 3582 C CA . ASP A 1 455 ? 20.762 31.599 19.974 1.00 55.77 506 ASP A CA 1
ATOM 3583 C C . ASP A 1 455 ? 19.887 32.795 19.642 1.00 64.22 506 ASP A C 1
ATOM 3584 O O . ASP A 1 455 ? 18.775 32.914 20.165 1.00 67.88 506 ASP A O 1
ATOM 3589 N N . ILE A 1 456 ? 20.393 33.668 18.768 1.00 66.14 507 ILE A N 1
ATOM 3590 C CA . ILE A 1 456 ? 19.620 34.800 18.250 1.00 63.71 507 ILE A CA 1
ATOM 3591 C C . ILE A 1 456 ? 18.273 34.364 17.695 1.00 63.98 507 ILE A C 1
ATOM 3592 O O . ILE A 1 456 ? 17.277 35.082 17.828 1.00 59.04 507 ILE A O 1
ATOM 3597 N N . HIS A 1 457 ? 18.212 33.170 17.101 1.00 70.03 508 HIS A N 1
ATOM 3598 C CA . HIS A 1 457 ? 17.101 32.800 16.246 1.00 75.31 508 HIS A CA 1
ATOM 3599 C C . HIS A 1 457 ? 15.986 32.064 16.977 1.00 75.12 508 HIS A C 1
ATOM 3600 O O . HIS A 1 457 ? 14.860 32.024 16.465 1.00 77.51 508 HIS A O 1
ATOM 3607 N N . SER A 1 458 ? 16.257 31.485 18.148 1.00 69.55 509 SER A N 1
ATOM 3608 C CA . SER A 1 458 ? 15.182 30.885 18.927 1.00 66.20 509 SER A CA 1
ATOM 3609 C C . SER A 1 458 ? 14.178 31.961 19.332 1.00 60.94 509 SER A C 1
ATOM 3610 O O . SER A 1 458 ? 14.500 33.150 19.403 1.00 67.53 509 SER A O 1
ATOM 3613 N N . GLY A 1 459 ? 12.934 31.543 19.536 1.00 50.41 510 GLY A N 1
ATOM 3614 C CA . GLY A 1 459 ? 11.891 32.464 19.943 1.00 36.55 510 GLY A CA 1
ATOM 3615 C C . GLY A 1 459 ? 11.753 32.509 21.448 1.00 38.93 510 GLY A C 1
ATOM 3616 O O . GLY A 1 459 ? 10.721 32.922 21.978 1.00 43.04 510 GLY A O 1
ATOM 3617 N N . TYR A 1 460 ? 12.797 32.087 22.154 1.00 40.90 511 TYR A N 1
ATOM 3618 C CA . TYR A 1 460 ? 12.737 32.122 23.608 1.00 38.46 511 TYR A CA 1
ATOM 3619 C C . TYR A 1 460 ? 12.772 33.556 24.126 1.00 37.33 511 TYR A C 1
ATOM 3620 O O . TYR A 1 460 ? 12.072 33.891 25.092 1.00 25.01 511 TYR A O 1
ATOM 3629 N N . TRP A 1 461 ? 13.556 34.422 23.474 1.00 37.06 512 TRP A N 1
ATOM 3630 C CA . TRP A 1 461 ? 13.627 35.824 23.872 1.00 31.51 512 TRP A CA 1
ATOM 3631 C C . TRP A 1 461 ? 12.257 36.485 23.820 1.00 32.23 512 TRP A C 1
ATOM 3632 O O . TRP A 1 461 ? 11.829 37.131 24.784 1.00 34.01 512 TRP A O 1
ATOM 3643 N N . GLU A 1 462 ? 11.547 36.327 22.700 1.00 33.69 513 GLU A N 1
ATOM 3644 C CA . GLU A 1 462 ? 10.205 36.889 22.602 1.00 40.56 513 GLU A CA 1
ATOM 3645 C C . GLU A 1 462 ? 9.297 36.321 23.683 1.00 43.97 513 GLU A C 1
ATOM 3646 O O . GLU A 1 462 ? 8.423 37.030 24.207 1.00 40.35 513 GLU A O 1
ATOM 3652 N N . LEU A 1 463 ? 9.472 35.038 24.019 1.00 37.33 514 LEU A N 1
ATOM 3653 C CA . LEU A 1 463 ? 8.578 34.433 24.997 1.00 36.43 514 LEU A CA 1
ATOM 3654 C C . LEU A 1 463 ? 8.756 35.102 26.352 1.00 32.35 514 LEU A C 1
ATOM 3655 O O . LEU A 1 463 ? 7.782 35.541 26.977 1.00 32.76 514 LEU A O 1
ATOM 3660 N N . ALA A 1 464 ? 10.005 35.223 26.803 1.00 27.06 515 ALA A N 1
ATOM 3661 C CA . ALA A 1 464 ? 10.262 35.919 28.057 1.00 28.86 515 ALA A CA 1
ATOM 3662 C C . ALA A 1 464 ? 9.816 37.373 27.983 1.00 33.62 515 ALA A C 1
ATOM 3663 O O . ALA A 1 464 ? 9.203 37.887 28.924 1.00 28.70 515 ALA A O 1
ATOM 3665 N N . LYS A 1 465 ? 10.095 38.053 26.867 1.00 37.97 516 LYS A N 1
ATOM 3666 C CA . LYS A 1 465 ? 9.697 39.454 26.778 1.00 36.06 516 LYS A CA 1
ATOM 3667 C C . LYS A 1 465 ? 8.180 39.595 26.738 1.00 37.71 516 LYS A C 1
ATOM 3668 O O . LYS A 1 465 ? 7.623 40.518 27.348 1.00 34.35 516 LYS A O 1
ATOM 3674 N N . ASP A 1 466 ? 7.483 38.676 26.056 1.00 37.54 517 ASP A N 1
ATOM 3675 C CA . ASP A 1 466 ? 6.024 38.740 26.069 1.00 34.87 517 ASP A CA 1
ATOM 3676 C C . ASP A 1 466 ? 5.495 38.611 27.485 1.00 28.97 517 ASP A C 1
ATOM 3677 O O . ASP A 1 466 ? 4.506 39.256 27.852 1.00 31.90 517 ASP A O 1
ATOM 3682 N N . GLY A 1 467 ? 6.139 37.775 28.294 1.00 26.08 518 GLY A N 1
ATOM 3683 C CA . GLY A 1 467 ? 5.738 37.678 29.681 1.00 31.06 518 GLY A CA 1
ATOM 3684 C C . GLY A 1 467 ? 5.916 38.992 30.401 1.00 31.23 518 GLY A C 1
ATOM 3685 O O . GLY A 1 467 ? 5.105 39.361 31.256 1.00 31.64 518 GLY A O 1
ATOM 3686 N N . MET A 1 468 ? 6.978 39.727 30.054 1.00 29.92 519 MET A N 1
ATOM 3687 C CA . MET A 1 468 ? 7.233 40.997 30.721 1.00 29.49 519 MET A CA 1
ATOM 3688 C C . MET A 1 468 ? 6.239 42.036 30.260 1.00 31.50 519 MET A C 1
ATOM 3689 O O . MET A 1 468 ? 5.786 42.871 31.056 1.00 31.03 519 MET A O 1
ATOM 3694 N N . TYR A 1 469 ? 5.874 41.978 28.977 1.00 24.93 520 TYR A N 1
ATOM 3695 C CA . TYR A 1 469 ? 4.753 42.768 28.503 1.00 26.94 520 TYR A CA 1
ATOM 3696 C C . TYR A 1 469 ? 3.504 42.461 29.321 1.00 35.17 520 TYR A C 1
ATOM 3697 O O . TYR A 1 469 ? 2.758 43.371 29.700 1.00 35.98 520 TYR A O 1
ATOM 3706 N N . GLY A 1 470 ? 3.259 41.178 29.603 1.00 36.18 521 GLY A N 1
ATOM 3707 C CA . GLY A 1 470 ? 2.086 40.813 30.378 1.00 29.00 521 GLY A CA 1
ATOM 3708 C C . GLY A 1 470 ? 2.156 41.311 31.807 1.00 27.46 521 GLY A C 1
ATOM 3709 O O . GLY A 1 470 ? 1.143 41.717 32.382 1.00 37.49 521 GLY A O 1
ATOM 3710 N N . VAL A 1 471 ? 3.345 41.275 32.406 1.00 28.54 522 VAL A N 1
ATOM 3711 C CA . VAL A 1 471 ? 3.544 41.862 33.736 1.00 28.83 522 VAL A CA 1
ATOM 3712 C C . VAL A 1 471 ? 3.011 43.296 33.795 1.00 38.12 522 VAL A C 1
ATOM 3713 O O . VAL A 1 471 ? 2.457 43.744 34.813 1.00 36.90 522 VAL A O 1
ATOM 3717 N N . ALA A 1 472 ? 3.185 44.040 32.711 1.00 33.05 523 ALA A N 1
ATOM 3718 C CA . ALA A 1 472 ? 2.898 45.458 32.703 1.00 36.70 523 ALA A CA 1
ATOM 3719 C C . ALA A 1 472 ? 1.523 45.782 32.155 1.00 39.82 523 ALA A C 1
ATOM 3720 O O . ALA A 1 472 ? 0.967 46.838 32.487 1.00 46.07 523 ALA A O 1
ATOM 3722 N N . ASN A 1 473 ? 0.966 44.907 31.340 1.00 28.90 524 ASN A N 1
ATOM 3723 C CA . ASN A 1 473 ? -0.234 45.227 30.580 1.00 31.81 524 ASN A CA 1
ATOM 3724 C C . ASN A 1 473 ? -1.393 44.288 30.845 1.00 37.60 524 ASN A C 1
ATOM 3725 O O . ASN A 1 473 ? -2.539 44.733 30.844 1.00 35.87 524 ASN A O 1
ATOM 3730 N N . ARG A 1 474 ? -1.134 43.007 31.095 1.00 36.95 525 ARG A N 1
ATOM 3731 C CA . ARG A 1 474 ? -2.292 42.142 31.244 1.00 37.58 525 ARG A CA 1
ATOM 3732 C C . ARG A 1 474 ? -2.867 42.251 32.655 1.00 43.42 525 ARG A C 1
ATOM 3733 O O . ARG A 1 474 ? -2.166 42.642 33.590 1.00 50.58 525 ARG A O 1
ATOM 3741 N N . PRO A 1 475 ? -4.158 41.956 32.825 1.00 45.48 526 PRO A N 1
ATOM 3742 C CA . PRO A 1 475 ? -4.800 42.258 34.112 1.00 38.87 526 PRO A CA 1
ATOM 3743 C C . PRO A 1 475 ? -4.254 41.458 35.272 1.00 44.68 526 PRO A C 1
ATOM 3744 O O . PRO A 1 475 ? -4.290 41.962 36.403 1.00 47.01 526 PRO A O 1
ATOM 3748 N N . ASN A 1 476 ? -3.766 40.228 35.041 1.00 36.97 527 ASN A N 1
ATOM 3749 C CA . ASN A 1 476 ? -3.122 39.430 36.085 1.00 29.81 527 ASN A CA 1
ATOM 3750 C C . ASN A 1 476 ? -1.656 39.791 36.304 1.00 38.03 527 ASN A C 1
ATOM 3751 O O . ASN A 1 476 ? -1.008 39.175 37.162 1.00 39.17 527 ASN A O 1
ATOM 3756 N N . GLY A 1 477 ? -1.120 40.758 35.560 1.00 34.73 528 GLY A N 1
ATOM 3757 C CA . GLY A 1 477 ? 0.285 41.113 35.704 1.00 31.82 528 GLY A CA 1
ATOM 3758 C C . GLY A 1 477 ? 0.548 41.847 37.009 1.00 30.05 528 GLY A C 1
ATOM 3759 O O . GLY A 1 477 ? -0.230 42.704 37.437 1.00 38.06 528 GLY A O 1
ATOM 3760 N N . THR A 1 478 ? 1.673 41.513 37.647 1.00 25.38 529 THR A N 1
ATOM 3761 C CA . THR A 1 478 ? 1.973 42.115 38.944 1.00 31.95 529 THR A CA 1
ATOM 3762 C C . THR A 1 478 ? 2.107 43.637 38.860 1.00 37.19 529 THR A C 1
ATOM 3763 O O . THR A 1 478 ? 1.869 44.328 39.857 1.00 36.96 529 THR A O 1
ATOM 3767 N N . ALA A 1 479 ? 2.481 44.181 37.692 1.00 37.10 530 ALA A N 1
ATOM 3768 C CA . ALA A 1 479 ? 2.771 45.609 37.554 1.00 40.42 530 ALA A CA 1
ATOM 3769 C C . ALA A 1 479 ? 1.711 46.335 36.740 1.00 38.93 530 ALA A C 1
ATOM 3770 O O . ALA A 1 479 ? 1.938 47.462 36.288 1.00 33.75 530 ALA A O 1
ATOM 3772 N N . HIS A 1 480 ? 0.563 45.693 36.538 1.00 32.05 531 HIS A N 1
ATOM 3773 C CA . HIS A 1 480 ? -0.509 46.263 35.736 1.00 39.79 531 HIS A CA 1
ATOM 3774 C C . HIS A 1 480 ? -0.905 47.659 36.227 1.00 42.34 531 HIS A C 1
ATOM 3775 O O . HIS A 1 480 ? -1.077 48.590 35.427 1.00 40.01 531 HIS A O 1
ATOM 3782 N N . LYS A 1 481 ? -1.054 47.824 37.544 1.00 42.09 532 LYS A N 1
ATOM 3783 C CA . LYS A 1 481 ? -1.498 49.106 38.090 1.00 40.57 532 LYS A CA 1
ATOM 3784 C C . LYS A 1 481 ? -0.554 50.252 37.731 1.00 43.50 532 LYS A C 1
ATOM 3785 O O . LYS A 1 481 ? -0.973 51.416 37.680 1.00 46.25 532 LYS A O 1
ATOM 3791 N N . TYR A 1 482 ? 0.712 49.956 37.470 1.00 39.92 533 TYR A N 1
ATOM 3792 C CA . TYR A 1 482 ? 1.680 51.019 37.243 1.00 36.45 533 TYR A CA 1
ATOM 3793 C C . TYR A 1 482 ? 1.840 51.378 35.779 1.00 39.45 533 TYR A C 1
ATOM 3794 O O . TYR A 1 482 ? 2.224 52.514 35.472 1.00 42.83 533 TYR A O 1
ATOM 3803 N N . PHE A 1 483 ? 1.599 50.437 34.867 1.00 37.46 534 PHE A N 1
ATOM 3804 C CA . PHE A 1 483 ? 2.098 50.575 33.502 1.00 33.87 534 PHE A CA 1
ATOM 3805 C C . PHE A 1 483 ? 1.059 50.396 32.427 1.00 31.52 534 PHE A C 1
ATOM 3806 O O . PHE A 1 483 ? 1.325 50.785 31.282 1.00 33.03 534 PHE A O 1
ATOM 3814 N N . ALA A 1 484 ? -0.084 49.779 32.725 1.00 33.04 535 ALA A N 1
ATOM 3815 C CA . ALA A 1 484 ? -1.001 49.409 31.655 1.00 43.55 535 ALA A CA 1
ATOM 3816 C C . ALA A 1 484 ? -1.531 50.634 30.924 1.00 49.54 535 ALA A C 1
ATOM 3817 O O . ALA A 1 484 ? -1.731 50.587 29.703 1.00 61.71 535 ALA A O 1
ATOM 3819 N N . SER A 1 485 ? -1.721 51.749 31.642 1.00 47.14 536 SER A N 1
ATOM 3820 C CA . SER A 1 485 ? -2.332 52.934 31.051 1.00 49.87 536 SER A CA 1
ATOM 3821 C C . SER A 1 485 ? -1.391 53.709 30.142 1.00 45.52 536 SER A C 1
ATOM 3822 O O . SER A 1 485 ? -1.839 54.661 29.509 1.00 45.61 536 SER A O 1
ATOM 3825 N N . ALA A 1 486 ? -0.127 53.328 30.046 1.00 53.11 537 ALA A N 1
ATOM 3826 C CA . ALA A 1 486 ? 0.812 54.080 29.217 1.00 55.53 537 ALA A CA 1
ATOM 3827 C C . ALA A 1 486 ? 0.428 53.973 27.744 1.00 57.48 537 ALA A C 1
ATOM 3828 O O . ALA A 1 486 ? 0.123 52.873 27.264 1.00 67.49 537 ALA A O 1
ATOM 3830 N N . PRO A 1 487 ? 0.429 55.084 27.001 1.00 55.04 538 PRO A N 1
ATOM 3831 C CA . PRO A 1 487 ? 0.205 55.023 25.548 1.00 54.71 538 PRO A CA 1
ATOM 3832 C C . PRO A 1 487 ? 1.196 54.110 24.844 1.00 61.66 538 PRO A C 1
ATOM 3833 O O . PRO A 1 487 ? 0.817 53.092 24.248 1.00 72.46 538 PRO A O 1
ATOM 3837 N N . TYR A 1 488 ? 2.473 54.474 24.913 1.00 59.00 539 TYR A N 1
ATOM 3838 C CA . TYR A 1 488 ? 3.536 53.565 24.505 1.00 57.22 539 TYR A CA 1
ATOM 3839 C C . TYR A 1 488 ? 3.467 52.292 25.356 1.00 56.46 539 TYR A C 1
ATOM 3840 O O . TYR A 1 488 ? 2.945 52.293 26.479 1.00 65.74 539 TYR A O 1
ATOM 3849 N N . LYS A 1 489 ? 3.967 51.187 24.816 1.00 43.89 540 LYS A N 1
ATOM 3850 C CA . LYS A 1 489 ? 3.864 49.922 25.526 1.00 37.16 540 LYS A CA 1
ATOM 3851 C C . LYS A 1 489 ? 5.087 49.716 26.410 1.00 37.53 540 LYS A C 1
ATOM 3852 O O . LYS A 1 489 ? 6.226 49.850 25.950 1.00 43.26 540 LYS A O 1
ATOM 3858 N N . ILE A 1 490 ? 4.841 49.409 27.696 1.00 30.67 541 ILE A N 1
ATOM 3859 C CA . ILE A 1 490 ? 5.888 49.082 28.666 1.00 33.37 541 ILE A CA 1
ATOM 3860 C C . ILE A 1 490 ? 5.917 47.580 28.907 1.00 36.93 541 ILE A C 1
ATOM 3861 O O . ILE A 1 490 ? 4.868 46.939 28.988 1.00 48.86 541 ILE A O 1
ATOM 3866 N N . ALA A 1 491 ? 7.116 47.019 29.028 1.00 40.92 542 ALA A N 1
ATOM 3867 C CA . ALA A 1 491 ? 7.325 45.673 29.551 1.00 36.58 542 ALA A CA 1
ATOM 3868 C C . ALA A 1 491 ? 8.204 45.784 30.781 1.00 29.36 542 ALA A C 1
ATOM 3869 O O . ALA A 1 491 ? 9.165 46.554 30.791 1.00 32.95 542 ALA A O 1
ATOM 3871 N N . ALA A 1 492 ? 7.883 45.033 31.823 1.00 24.24 543 ALA A N 1
ATOM 3872 C CA . ALA A 1 492 ? 8.618 45.192 33.069 1.00 26.84 543 ALA A CA 1
ATOM 3873 C C . ALA A 1 492 ? 8.750 43.854 33.790 1.00 34.45 543 ALA A C 1
ATOM 3874 O O . ALA A 1 492 ? 8.141 42.845 33.411 1.00 29.28 543 ALA A O 1
ATOM 3876 N N . LYS A 1 493 ? 9.565 43.862 34.842 1.00 30.16 544 LYS A N 1
ATOM 3877 C CA . LYS A 1 493 ? 9.619 42.754 35.790 1.00 33.62 544 LYS A CA 1
ATOM 3878 C C . LYS A 1 493 ? 10.095 43.295 37.131 1.00 34.50 544 LYS A C 1
ATOM 3879 O O . LYS A 1 493 ? 11.174 43.887 37.212 1.00 26.86 544 LYS A O 1
ATOM 3885 N N . SER A 1 494 ? 9.305 43.085 38.179 1.00 31.97 545 SER A N 1
ATOM 3886 C CA . SER A 1 494 ? 9.636 43.571 39.507 1.00 27.60 545 SER A CA 1
ATOM 3887 C C . SER A 1 494 ? 10.288 42.478 40.359 1.00 31.83 545 SER A C 1
ATOM 3888 O O . SER A 1 494 ? 10.394 41.307 39.975 1.00 33.90 545 SER A O 1
ATOM 3891 N N . GLY A 1 495 ? 10.721 42.878 41.548 1.00 32.07 546 GLY A N 1
ATOM 3892 C CA . GLY A 1 495 ? 11.169 41.923 42.540 1.00 20.90 546 GLY A CA 1
ATOM 3893 C C . GLY A 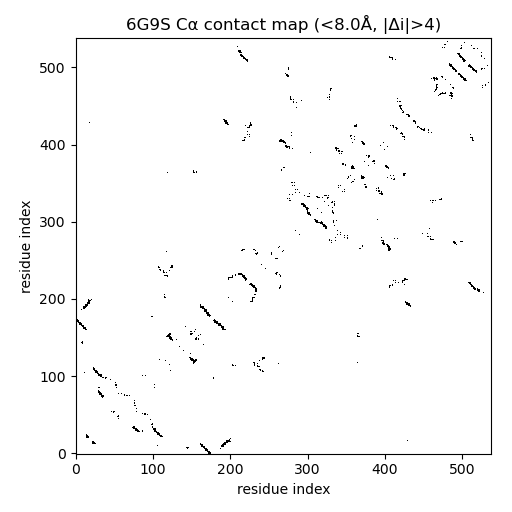1 495 ? 11.152 42.548 43.914 1.00 33.15 546 GLY A C 1
ATOM 3894 O O . GLY A 1 495 ? 11.133 43.774 44.060 1.00 36.49 546 GLY A O 1
ATOM 3895 N N . THR A 1 496 ? 11.171 41.683 44.927 1.00 31.15 547 THR A N 1
ATOM 3896 C CA . THR A 1 496 ? 11.236 42.088 46.321 1.00 34.36 547 THR A CA 1
ATOM 3897 C C . THR A 1 496 ? 12.256 41.193 47.018 1.00 41.43 547 THR A C 1
ATOM 3898 O O . THR A 1 496 ? 12.183 39.966 46.909 1.00 39.90 547 THR A O 1
ATOM 3902 N N . ALA A 1 497 ? 13.224 41.805 47.697 1.00 39.50 548 ALA A N 1
ATOM 3903 C CA . ALA A 1 497 ? 14.357 41.091 48.270 1.00 41.21 548 ALA A CA 1
ATOM 3904 C C . ALA A 1 497 ? 14.293 41.118 49.791 1.00 48.62 548 ALA A C 1
ATOM 3905 O O . ALA A 1 497 ? 14.006 42.160 50.391 1.00 50.46 548 ALA A O 1
ATOM 3907 N N . GLN A 1 498 ? 14.582 39.972 50.402 1.00 55.20 549 GLN A N 1
ATOM 3908 C CA . GLN A 1 498 ? 14.602 39.817 51.855 1.00 55.25 549 GLN A CA 1
ATOM 3909 C C . GLN A 1 498 ? 13.226 40.058 52.455 1.00 66.32 549 GLN A C 1
ATOM 3910 O O . GLN A 1 498 ? 12.623 39.145 53.027 1.00 72.82 549 GLN A O 1
ATOM 3916 N N . ARG A 1 518 ? 12.044 46.845 56.370 1.00 51.15 569 ARG A N 1
ATOM 3917 C CA . ARG A 1 518 ? 11.269 46.497 55.181 1.00 57.99 569 ARG A CA 1
ATOM 3918 C C . ARG A 1 518 ? 12.165 46.005 54.042 1.00 58.46 569 ARG A C 1
ATOM 3919 O O . ARG A 1 518 ? 13.367 46.255 54.025 1.00 64.40 569 ARG A O 1
ATOM 3927 N N . ASP A 1 519 ? 11.560 45.311 53.084 1.00 54.67 570 ASP A N 1
ATOM 3928 C CA . ASP A 1 519 ? 12.306 44.644 52.025 1.00 51.86 570 ASP A CA 1
ATOM 3929 C C . ASP A 1 519 ? 12.706 45.619 50.928 1.00 49.20 570 ASP A C 1
ATOM 3930 O O . ASP A 1 519 ? 12.054 46.646 50.708 1.00 55.25 570 ASP A O 1
ATOM 3935 N N . HIS A 1 520 ? 13.779 45.277 50.222 1.00 34.31 571 HIS A N 1
ATOM 3936 C CA . HIS A 1 520 ? 14.160 46.058 49.055 1.00 34.12 571 HIS A CA 1
ATOM 3937 C C . HIS A 1 520 ? 13.124 45.876 47.964 1.00 39.63 571 HIS A C 1
ATOM 3938 O O . HIS A 1 520 ? 12.556 44.791 47.802 1.00 45.09 571 HIS A O 1
ATOM 3945 N N . LYS A 1 521 ? 12.874 46.939 47.210 1.00 36.58 572 LYS A N 1
ATOM 3946 C CA . LYS A 1 521 ? 11.907 46.899 46.123 1.00 23.87 572 LYS A CA 1
ATOM 3947 C C . LYS A 1 521 ? 12.644 47.205 44.827 1.00 34.55 572 LYS A C 1
ATOM 3948 O O . LYS A 1 521 ? 13.192 48.303 44.671 1.00 33.22 572 LYS A O 1
ATOM 3954 N N . LEU A 1 522 ? 12.671 46.229 43.917 1.00 32.45 573 LEU A N 1
ATOM 3955 C CA . LEU A 1 522 ? 13.374 46.300 42.643 1.00 25.27 573 LEU A CA 1
ATOM 3956 C C . LEU A 1 522 ? 12.371 46.396 41.502 1.00 26.16 573 LEU A C 1
ATOM 3957 O O . LEU A 1 522 ? 11.264 45.838 41.565 1.00 30.06 573 LEU A O 1
ATOM 3962 N N . MET A 1 523 ? 12.773 47.082 40.439 1.00 20.54 574 MET A N 1
ATOM 3963 C CA . MET A 1 523 ? 11.952 47.143 39.239 1.00 19.40 574 MET A CA 1
ATOM 3964 C C . MET A 1 523 ? 12.866 47.238 38.034 1.00 24.84 574 MET A C 1
ATOM 3965 O O . MET A 1 523 ? 13.867 47.964 38.066 1.00 25.45 574 MET A O 1
ATOM 3970 N N . THR A 1 524 ? 12.525 46.486 36.985 1.00 21.38 575 THR A N 1
ATOM 3971 C CA . THR A 1 524 ? 13.196 46.564 35.695 1.00 18.79 575 THR A CA 1
ATOM 3972 C C . THR A 1 524 ? 12.127 46.753 34.631 1.00 26.56 575 THR A C 1
ATOM 3973 O O . THR A 1 524 ? 11.009 46.241 34.762 1.00 29.37 575 THR A O 1
ATOM 3977 N N . ALA A 1 525 ? 12.466 47.506 33.584 1.00 28.00 576 ALA A N 1
ATOM 3978 C CA . ALA A 1 525 ? 11.479 47.855 32.567 1.00 30.43 576 ALA A CA 1
ATOM 3979 C C . ALA A 1 525 ? 12.193 48.325 31.304 1.00 34.55 576 ALA A C 1
ATOM 3980 O O . ALA A 1 525 ? 13.364 48.707 31.339 1.00 35.47 576 ALA A O 1
ATOM 3982 N N . PHE A 1 526 ? 11.473 48.274 30.181 1.00 28.87 577 PHE A N 1
ATOM 3983 C CA . PHE A 1 526 ? 11.962 48.846 28.936 1.00 25.91 577 PHE A CA 1
ATOM 3984 C C . PHE A 1 526 ? 10.763 49.289 28.104 1.00 32.49 577 PHE A C 1
ATOM 3985 O O . PHE A 1 526 ? 9.626 48.860 28.335 1.00 31.62 577 PHE A O 1
ATOM 3993 N N . ALA A 1 527 ? 11.028 50.194 27.154 1.00 31.56 578 ALA A N 1
ATOM 3994 C CA . ALA A 1 527 ? 9.962 50.871 26.426 1.00 35.64 578 ALA A CA 1
ATOM 3995 C C . ALA A 1 527 ? 10.535 51.526 25.181 1.00 43.92 578 ALA A C 1
ATOM 3996 O O . ALA A 1 527 ? 11.720 51.876 25.168 1.00 51.55 578 ALA A O 1
ATOM 3998 N N . PRO A 1 528 ? 9.754 51.650 24.094 1.00 42.44 579 PRO A N 1
ATOM 3999 C CA . PRO A 1 528 ? 8.435 51.020 23.959 1.00 42.88 579 PRO A CA 1
ATOM 4000 C C . PRO A 1 528 ? 8.588 49.525 23.662 1.00 47.20 579 PRO A C 1
ATOM 4001 O O . PRO A 1 528 ? 9.686 49.141 23.254 1.00 50.31 579 PRO A O 1
ATOM 4005 N N . TYR A 1 529 ? 7.539 48.704 23.835 1.00 39.73 580 TYR A N 1
ATOM 4006 C CA . TYR A 1 529 ? 7.747 47.260 23.752 1.00 47.33 580 TYR A CA 1
ATOM 4007 C C . TYR A 1 529 ? 8.252 46.859 22.374 1.00 45.64 580 TYR A C 1
ATOM 4008 O O . TYR A 1 529 ? 9.168 46.034 22.253 1.00 40.02 580 TYR A O 1
ATOM 4017 N N . ASN A 1 530 ? 7.701 47.478 21.331 1.00 46.78 581 ASN A N 1
ATOM 4018 C CA . ASN A 1 530 ? 7.948 47.045 19.960 1.00 61.09 581 ASN A CA 1
ATOM 4019 C C . ASN A 1 530 ? 9.415 47.197 19.587 1.00 66.40 581 ASN A C 1
ATOM 4020 O O . ASN A 1 530 ? 10.067 46.235 19.163 1.00 74.42 581 ASN A O 1
ATOM 4025 N N . ASN A 1 531 ? 9.953 48.408 19.735 1.00 59.78 582 ASN A N 1
ATOM 4026 C CA . ASN A 1 531 ? 11.334 48.714 19.364 1.00 59.73 582 ASN A CA 1
ATOM 4027 C C . ASN A 1 531 ? 11.954 49.503 20.506 1.00 52.29 582 ASN A C 1
ATOM 4028 O O . ASN A 1 531 ? 12.005 50.744 20.477 1.00 49.15 582 ASN A O 1
ATOM 4033 N N . PRO A 1 532 ? 12.446 48.807 21.526 1.00 41.91 583 PRO A N 1
ATOM 4034 C CA . PRO A 1 532 ? 12.852 49.480 22.768 1.00 36.73 583 PRO A CA 1
ATOM 4035 C C . PRO A 1 532 ? 13.937 50.528 22.534 1.00 44.04 583 PRO A C 1
ATOM 4036 O O . PRO A 1 532 ? 14.923 50.282 21.835 1.00 46.37 583 PRO A O 1
ATOM 4040 N N . GLN A 1 533 ? 13.739 51.712 23.131 1.00 40.01 584 GLN A N 1
ATOM 4041 C CA . GLN A 1 533 ? 14.699 52.815 23.095 1.00 47.20 584 GLN A CA 1
ATOM 4042 C C . GLN A 1 533 ? 15.365 53.100 24.434 1.00 45.81 584 GLN A C 1
ATOM 4043 O O . GLN A 1 533 ? 16.372 53.817 24.464 1.00 47.86 584 GLN A O 1
ATOM 4049 N N . VAL A 1 534 ? 14.827 52.571 25.528 1.00 36.56 585 VAL A N 1
ATOM 4050 C CA . VAL A 1 534 ? 15.325 52.846 26.869 1.00 32.83 585 VAL A CA 1
ATOM 4051 C C . VAL A 1 534 ? 15.140 51.590 27.708 1.00 33.07 585 VAL A C 1
ATOM 4052 O O . VAL A 1 534 ? 14.128 50.892 27.583 1.00 26.62 585 VAL A O 1
ATOM 4056 N N . ALA A 1 535 ? 16.122 51.301 28.561 1.00 21.73 586 ALA A N 1
ATOM 4057 C CA . ALA A 1 535 ? 16.029 50.223 29.541 1.00 28.97 586 ALA A CA 1
ATOM 4058 C C . ALA A 1 535 ? 16.383 50.784 30.911 1.00 27.15 586 ALA A C 1
ATOM 4059 O O . ALA A 1 535 ? 17.263 51.642 31.024 1.00 26.43 586 ALA A O 1
ATOM 4061 N N . VAL A 1 536 ? 15.682 50.334 31.950 1.00 29.49 587 VAL A N 1
ATOM 4062 C CA . VAL A 1 536 ? 15.864 50.864 33.297 1.00 19.77 587 VAL A CA 1
ATOM 4063 C C . VAL A 1 536 ? 15.946 49.704 34.280 1.00 28.47 587 VAL A C 1
ATOM 4064 O O . VAL A 1 536 ? 15.070 48.829 34.286 1.00 27.07 587 VAL A O 1
ATOM 4068 N N . ALA A 1 537 ? 16.963 49.728 35.142 1.00 22.27 588 ALA A N 1
ATOM 4069 C CA . ALA A 1 537 ? 17.020 48.911 36.344 1.00 21.39 588 ALA A CA 1
ATOM 4070 C C . ALA A 1 537 ? 17.083 49.838 37.554 1.00 28.42 588 ALA A C 1
ATOM 4071 O O . ALA A 1 537 ? 17.871 50.783 37.557 1.00 26.54 588 ALA A O 1
ATOM 4073 N N . MET A 1 538 ? 16.261 49.591 38.574 1.00 23.37 589 MET A N 1
ATOM 4074 C CA . MET A 1 538 ? 16.306 50.445 39.757 1.00 23.09 589 MET A CA 1
ATOM 4075 C C . MET A 1 538 ? 15.918 49.663 40.998 1.00 23.66 589 MET A C 1
ATOM 4076 O O . MET A 1 538 ? 15.269 48.616 40.922 1.00 24.07 589 MET A O 1
ATOM 4081 N N . ILE A 1 539 ? 16.303 50.200 42.151 1.00 25.03 590 ILE A N 1
ATOM 4082 C CA . ILE A 1 539 ? 15.939 49.608 43.435 1.00 22.44 590 ILE A CA 1
ATOM 4083 C C . ILE A 1 539 ? 15.806 50.720 44.468 1.00 27.94 590 ILE A C 1
ATOM 4084 O O . ILE A 1 539 ? 16.620 51.644 44.512 1.00 30.01 590 ILE A O 1
ATOM 4089 N N . LEU A 1 540 ? 14.761 50.647 45.286 1.00 28.30 591 LEU A N 1
ATOM 4090 C CA . LEU A 1 540 ? 14.618 51.494 46.467 1.00 34.33 591 LEU A CA 1
ATOM 4091 C C . LEU A 1 540 ? 14.909 50.622 47.686 1.00 45.38 591 LEU A C 1
ATOM 4092 O O . LEU A 1 540 ? 14.134 49.709 47.997 1.00 46.71 591 LEU A O 1
ATOM 4097 N N . GLU A 1 541 ? 16.032 50.881 48.360 1.00 34.44 592 GLU A N 1
ATOM 4098 C CA . GLU A 1 541 ? 16.343 50.139 49.576 1.00 35.91 592 GLU A CA 1
ATOM 4099 C C . GLU A 1 541 ? 15.188 50.272 50.561 1.00 40.02 592 GLU A C 1
ATOM 4100 O O . GLU A 1 541 ? 14.787 51.384 50.910 1.00 33.89 592 GLU A O 1
ATOM 4106 N N . ASN A 1 542 ? 14.617 49.131 50.962 1.00 45.39 593 ASN A N 1
ATOM 4107 C CA . ASN A 1 542 ? 13.544 49.091 51.952 1.00 45.18 593 ASN A CA 1
ATOM 4108 C C . ASN A 1 542 ? 12.303 49.836 51.476 1.00 43.81 593 ASN A C 1
ATOM 4109 O O . ASN A 1 542 ? 11.556 50.412 52.275 1.00 44.55 593 ASN A O 1
ATOM 4114 N N . GLY A 1 543 ? 12.072 49.820 50.168 1.00 33.92 594 GLY A N 1
ATOM 4115 C CA . GLY A 1 543 ? 10.877 50.417 49.622 1.00 36.94 594 GLY A CA 1
ATOM 4116 C C . GLY A 1 543 ? 10.929 51.914 49.438 1.00 47.97 594 GLY A C 1
ATOM 4117 O O . GLY A 1 543 ? 9.922 52.504 49.022 1.00 61.78 594 GLY A O 1
ATOM 4118 N N . GLY A 1 544 ? 12.057 52.553 49.723 1.00 45.16 595 GLY A N 1
ATOM 4119 C CA . GLY A 1 544 ? 12.182 53.976 49.504 1.00 49.26 595 GLY A CA 1
ATOM 4120 C C . GLY A 1 544 ? 11.487 54.808 50.569 1.00 55.45 595 GLY A C 1
ATOM 4121 O O . GLY A 1 544 ? 10.799 54.314 51.464 1.00 50.00 595 GLY A O 1
ATOM 4122 N N . ALA A 1 545 ? 11.680 56.115 50.451 1.00 63.18 596 ALA A N 1
ATOM 4123 C CA . ALA A 1 545 ? 11.135 57.068 51.405 1.00 66.02 596 ALA A CA 1
ATOM 4124 C C . ALA A 1 545 ? 9.790 57.644 50.980 1.00 67.25 596 ALA A C 1
ATOM 4125 O O . ALA A 1 545 ? 9.121 58.275 51.807 1.00 67.73 596 ALA A O 1
ATOM 4127 N N . GLY A 1 546 ? 9.374 57.440 49.731 1.00 64.64 597 GLY A N 1
ATOM 4128 C CA . GLY A 1 546 ? 8.158 58.040 49.234 1.00 59.24 597 GLY A CA 1
ATOM 4129 C C . GLY A 1 546 ? 7.291 57.111 48.405 1.00 55.43 597 GLY A C 1
ATOM 4130 O O . GLY A 1 546 ? 6.698 56.152 48.912 1.00 61.01 597 GLY A O 1
ATOM 4131 N N . PRO A 1 547 ? 7.175 57.404 47.111 1.00 48.94 598 PRO A N 1
ATOM 4132 C CA . PRO A 1 547 ? 6.339 56.575 46.235 1.00 47.80 598 PRO A CA 1
ATOM 4133 C C . PRO A 1 547 ? 6.945 55.195 46.020 1.00 51.01 598 PRO A C 1
ATOM 4134 O O . PRO A 1 547 ? 8.138 54.968 46.227 1.00 39.47 598 PRO A O 1
ATOM 4138 N N . ALA A 1 548 ? 6.085 54.265 45.598 1.00 47.64 599 ALA A N 1
ATOM 4139 C CA . ALA A 1 548 ? 6.509 52.906 45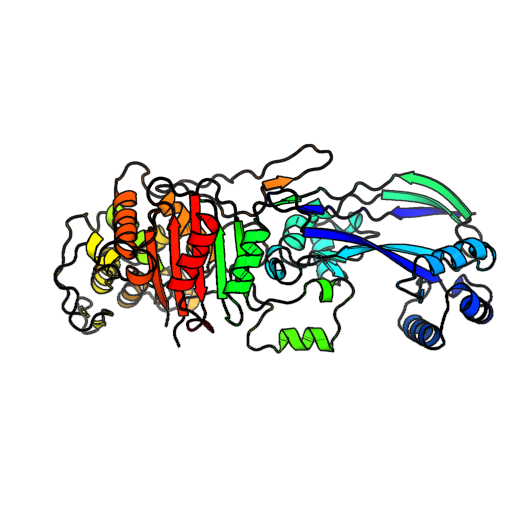.293 1.00 38.73 599 ALA A CA 1
ATOM 4140 C C . ALA A 1 548 ? 7.382 52.876 44.045 1.00 34.12 599 ALA A C 1
ATOM 4141 O O . ALA A 1 548 ? 7.258 53.724 43.154 1.00 35.56 599 ALA A O 1
ATOM 4143 N N . VAL A 1 549 ? 8.246 51.856 43.968 1.00 38.63 600 VAL A N 1
ATOM 4144 C CA . VAL A 1 549 ? 9.200 51.767 42.863 1.00 29.37 600 VAL A CA 1
ATOM 4145 C C . VAL A 1 549 ? 8.469 51.733 41.526 1.00 31.37 600 VAL A C 1
ATOM 4146 O O . VAL A 1 549 ? 8.906 52.361 40.555 1.00 28.77 600 VAL A O 1
ATOM 4150 N N . GLY A 1 550 ? 7.311 51.062 41.471 1.00 35.57 601 GLY A N 1
ATOM 4151 C CA . GLY A 1 550 ? 6.551 51.008 40.230 1.00 25.99 601 GLY A CA 1
ATOM 4152 C C . GLY A 1 550 ? 6.062 52.372 39.777 1.00 35.99 601 GLY A C 1
ATOM 4153 O O . GLY A 1 550 ? 6.086 52.687 38.579 1.00 31.24 601 GLY A O 1
ATOM 4154 N N . THR A 1 551 ? 5.608 53.205 40.721 1.00 34.88 602 THR A N 1
ATOM 4155 C CA . THR A 1 551 ? 5.201 54.553 40.334 1.00 33.91 602 THR A CA 1
ATOM 4156 C C . THR A 1 551 ? 6.399 55.344 39.827 1.00 37.33 602 THR A C 1
ATOM 4157 O O . THR A 1 551 ? 6.313 56.029 38.793 1.00 35.27 602 THR A O 1
ATOM 4161 N N . LEU A 1 552 ? 7.535 55.245 40.534 1.00 32.32 603 LEU A N 1
ATOM 4162 C CA . LEU A 1 552 ? 8.737 55.949 40.100 1.00 31.74 603 LEU A CA 1
ATOM 4163 C C . LEU A 1 552 ? 9.166 55.484 38.718 1.00 36.44 603 LEU A C 1
ATOM 4164 O O . LEU A 1 552 ? 9.563 56.299 37.879 1.00 37.17 603 LEU A O 1
ATOM 4169 N N . MET A 1 553 ? 9.063 54.182 38.445 1.00 30.67 604 MET A N 1
ATOM 4170 C CA . MET A 1 553 ? 9.502 53.704 37.140 1.00 27.38 604 MET A CA 1
ATOM 4171 C C . MET A 1 553 ? 8.630 54.278 36.035 1.00 26.16 604 MET A C 1
ATOM 4172 O O . MET A 1 553 ? 9.138 54.700 34.984 1.00 30.40 604 MET A O 1
ATOM 4177 N N . ARG A 1 554 ? 7.315 54.309 36.262 1.00 29.17 605 ARG A N 1
ATOM 4178 C CA . ARG A 1 554 ? 6.401 54.864 35.269 1.00 34.48 605 ARG A CA 1
ATOM 4179 C C . ARG A 1 554 ? 6.695 56.337 35.026 1.00 38.17 605 ARG A C 1
ATOM 4180 O O . ARG A 1 554 ? 6.638 56.808 33.884 1.00 35.64 605 ARG A O 1
ATOM 4188 N N . GLN A 1 555 ? 7.019 57.074 36.092 1.00 39.45 606 GLN A N 1
ATOM 4189 C CA . GLN A 1 555 ? 7.373 58.481 35.945 1.00 39.04 606 GLN A CA 1
ATOM 4190 C C . GLN A 1 555 ? 8.629 58.647 35.101 1.00 37.54 606 GLN A C 1
ATOM 4191 O O . GLN A 1 555 ? 8.690 59.527 34.234 1.00 34.43 606 GLN A O 1
ATOM 4197 N N . ILE A 1 556 ? 9.636 57.801 35.326 1.00 34.98 607 ILE A N 1
ATOM 4198 C CA . ILE A 1 556 ? 10.860 57.912 34.538 1.00 36.32 607 ILE A CA 1
ATOM 4199 C C . ILE A 1 556 ? 10.578 57.596 33.079 1.00 39.91 607 ILE A C 1
ATOM 4200 O O . ILE A 1 556 ? 11.079 58.269 32.169 1.00 37.08 607 ILE A O 1
ATOM 4205 N N . LEU A 1 557 ? 9.783 56.558 32.830 1.00 35.03 608 LEU A N 1
ATOM 4206 C CA . LEU A 1 557 ? 9.489 56.197 31.453 1.00 39.31 608 LEU A CA 1
ATOM 4207 C C . LEU A 1 557 ? 8.582 57.227 30.794 1.00 42.51 608 LEU A C 1
ATOM 4208 O O . LEU A 1 557 ? 8.693 57.455 29.584 1.00 40.34 608 LEU A O 1
ATOM 4213 N N . ASP A 1 558 ? 7.675 57.843 31.566 1.00 38.37 609 ASP A N 1
ATOM 4214 C CA . ASP A 1 558 ? 6.863 58.946 31.051 1.00 38.00 609 ASP A CA 1
ATOM 4215 C C . ASP A 1 558 ? 7.739 60.156 30.714 1.00 37.40 609 ASP A C 1
ATOM 4216 O O . ASP A 1 558 ? 7.632 60.725 29.622 1.00 38.60 609 ASP A O 1
ATOM 4221 N N . HIS A 1 559 ? 8.622 60.560 31.632 1.00 41.86 610 HIS A N 1
ATOM 4222 C CA . HIS A 1 559 ? 9.493 61.703 31.352 1.00 42.98 610 HIS A CA 1
ATOM 4223 C C . HIS A 1 559 ? 10.307 61.479 30.083 1.00 45.68 610 HIS A C 1
ATOM 4224 O O . HIS A 1 559 ? 10.504 62.407 29.290 1.00 56.25 610 HIS A O 1
ATOM 4231 N N . ILE A 1 560 ? 10.762 60.247 29.859 1.00 41.05 611 ILE A N 1
ATOM 4232 C CA . ILE A 1 560 ? 11.607 59.958 28.703 1.00 40.87 611 ILE A CA 1
ATOM 4233 C C . ILE A 1 560 ? 10.785 59.929 27.421 1.00 43.27 611 ILE A C 1
ATOM 4234 O O . ILE A 1 560 ? 11.162 60.534 26.410 1.00 45.60 611 ILE A O 1
ATOM 4239 N N . MET A 1 561 ? 9.661 59.207 27.437 1.00 39.19 612 MET A N 1
ATOM 4240 C CA . MET A 1 561 ? 8.852 59.014 26.239 1.00 43.55 612 MET A CA 1
ATOM 4241 C C . MET A 1 561 ? 7.844 60.130 26.002 1.00 50.98 612 MET A C 1
ATOM 4242 O O . MET A 1 561 ? 7.406 60.306 24.859 1.00 55.18 612 MET A O 1
ATOM 4247 N N . LEU A 1 562 ? 7.468 60.871 27.044 1.00 52.45 613 LEU A N 1
ATOM 4248 C CA . LEU A 1 562 ? 6.425 61.891 26.967 1.00 55.69 613 LEU A CA 1
ATOM 4249 C C . LEU A 1 562 ? 5.131 61.276 26.420 1.00 59.62 613 LEU A C 1
ATOM 4250 O O . LEU A 1 562 ? 4.606 60.275 26.949 1.00 52.82 613 LEU A O 1
#

Solvent-accessible surface area: 24345 Å² total; per-residue (Å²): 116,187,84,87,111,42,53,42,49,16,37,32,2,30,0,44,2,94,101,40,42,45,2,0,56,34,111,61,35,77,27,0,10,2,24,9,68,56,8,100,81,25,87,128,17,0,62,35,0,92,92,7,0,65,6,61,101,114,31,10,41,55,3,103,132,48,93,86,178,29,163,188,136,51,43,3,48,6,31,66,101,13,75,136,92,20,26,56,72,0,56,112,32,66,179,111,5,77,15,3,67,46,85,41,77,116,50,5,69,6,45,75,14,41,6,8,1,8,0,2,0,20,8,13,152,29,76,113,142,7,58,103,92,9,98,130,76,65,68,68,96,39,16,66,22,19,116,28,4,1,45,30,0,0,0,86,105,27,13,79,48,0,10,14,93,23,2,92,36,38,5,27,10,47,122,95,23,45,80,87,127,86,66,122,90,58,87,39,122,38,1,69,30,0,62,0,5,0,35,2,130,9,2,59,68,0,41,104,32,1,77,62,7,75,0,0,0,0,0,0,17,0,142,74,0,1,0,23,0,1,5,2,4,33,26,13,58,2,41,66,11,6,91,51,41,49,98,167,48,80,51,60,20,102,110,44,119,62,58,2,50,51,4,10,0,0,51,6,41,11,35,0,1,16,2,0,0,0,3,0,0,2,0,0,4,43,30,60,33,12,71,134,111,49,66,36,130,0,40,0,69,20,60,16,69,93,40,153,119,120,28,98,6,142,82,122,198,12,5,22,161,0,50,0,29,84,0,0,13,14,10,0,13,2,2,0,12,51,1,0,61,60,5,27,3,80,96,0,11,96,26,0,17,89,0,8,3,20,105,133,2,48,5,4,7,47,24,29,129,31,22,30,18,0,34,107,122,68,12,68,188,143,98,152,125,63,20,130,99,22,26,5,0,31,0,0,19,0,48,48,75,0,35,0,0,0,0,1,3,2,12,0,0,0,0,0,14,28,44,0,63,14,45,3,0,11,0,15,71,22,18,10,71,126,47,153,115,93,84,56,115,70,71,162,64,87,82,3,42,69,78,161,29,44,75,6,97,5,0,26,30,0,2,50,0,0,0,23,73,117,67,8,50,1,68,162,47,0,29,91,2,109,30,80,0,0,0,0,24,5,55,0,152,232,54,30,87,0,2,2,0,1,0,12,54,110,108,24,68,1,2,0,0,0,0,0,23,38,17,25,74,55,68,47,9,0,54,2,0,42,61,0,0,49,70,51,49,168

Secondary structure (DSSP, 8-state):
--EEEEEEPPPPPPEE-TTS-EEEEEEEEEEEEE-GGG-S-HHHHHHHHHHHH-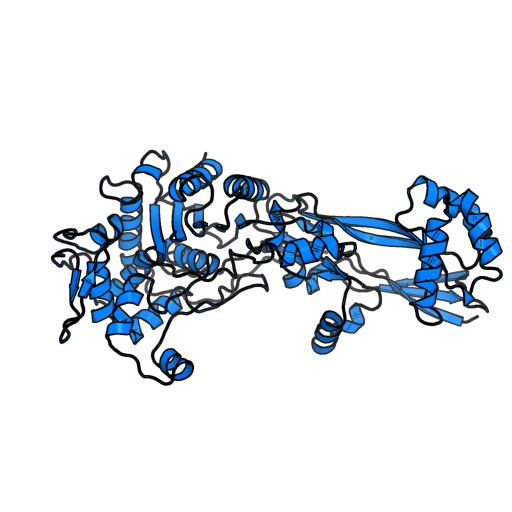--HHHHHHHHHHHHTS-TT--EEEEEEE-HHHHHHHHHHGGG-TTEEEEEEEEEE-TTGGGGHHHH--EEE--HHHHHHHHHTT-GGGGTT--EEE-SHHHHHTHHHHHEE-EEEEEEE-GGG-EEEEEEEE--EEPPPEEES--HHHHHHHHHHHTTS-EEEEEEETTTTEEEEEEEES---THHHHT---HHHHHHHHT-TT-TTS-HHHH--B--GGGGHHHHHHHHHHTTS--TT--EEESSEEE-TTS--EEE-SSTT--EEE-HHHHHHTT-SHHHHHHHHHHHHHHHHHHHHHTTTTS----S-S-----B---HHHHHHHHS-PPPHHHHHHHTTT-TT-BB-HHHHHHHHHHHHTTT-----B-EEEE-SSS--EE--PPP----S-TTSSHHHHHHHHHHHHHHSTT-TTHHHHTT-SSPPEEEEEEE---EEEEEEEE-SSS--EEEEEEEGGG-SSS-HHHHHHHHHHHHH-

B-factor: mean 41.56, std 15.63, range [13.9, 112.81]

GO terms:
  GO:0005886 plasma membrane (C, EXP)
  GO:0005515 protein binding (F, IPI)
  GO:0005886 plasma membrane (C, IDA)
  GO:0008658 penicillin binding (F, IDA)
  GO:0009002 serine-type D-Ala-D-Ala carboxypeptidase activity (F, IDA)
  GO:0009252 peptidoglycan biosynthetic process (P, IDA)
  GO:0009002 serine-type D-Ala-D-Ala carboxypeptidase activity (F, IMP)
  GO:0071555 cell wall organization (P, IMP)
  GO:0008360 regulation of cell shape (P, IMP)
  GO:0009252 peptidoglycan biosynthetic process (P, IMP)
  GO:0071972 peptidoglycan L,D-transpeptidase activity (F, IDA)
  GO:0008658 penicillin binding (F, IMP)
  GO:0046677 response to antibiotic (P, IMP)
  GO:0009252 peptidoglycan biosynthetic process (P, IC)

Foldseek 3Di:
DDKDKFKAFAAFAFEAEQVRHTFKDKDKKKFKWFQVLLWPDVVVQQVVLCVQQVQDPVLVVVQVVQNVVDDHRDTTTRGIRGDPRSVVSCVVVVVVTFRMDMDIDIFMDGPLFFLCCQAANGKAFDDPVNVVVCVVVVNVVQCRPPGIAGDWHPRHLVRVQRGWGMWMWIFDADVSGTTDGTDGTGHTGGGWYFYWHEDSVLSVVLQVVQPQFQKWKWKAFLVALGTHYTDGPDTGGSVCRGHHHDPVVVVVQVPPPSNNVDSQQFAVKFQQFQLCLLQLQLLLVLVVVADQPDKDAFQQWEADPPDRDIGGWPDRRGPGIDGSLVCQQQVTLRVLLSSLLSCDLVSSLVQVVLLQQQHRLPESIPRHDRHDSDDQVRCCVPPVDGDDSVQRRSVSRRDRSGMHHLLSSQQSVSLLVQQQDGHRNYTTQWIAPPDPIGGDDTDDDDGRRDSPDCSSVSSQVSQLSLCAPPSRVLVVQHNPDPAGKGKGWGWGPCTKTWIWIFDRSPRTGMIMTMIGHNQHDDDGPSNSVSVSVVVVVD